Protein AF-0000000087418659 (afdb_homodimer)

Structure (mmCIF, N/CA/C/O backbone):
data_AF-0000000087418659-model_v1
#
loop_
_entity.id
_entity.type
_entity.pdbx_description
1 polymer 'ACT domain-containing protein'
#
loop_
_atom_site.group_PDB
_atom_site.id
_atom_site.type_symbol
_atom_site.label_atom_id
_atom_site.label_alt_id
_atom_site.label_comp_id
_atom_site.label_asym_id
_atom_site.label_entity_id
_atom_site.label_seq_id
_atom_site.pdbx_PDB_ins_code
_atom_site.Cartn_x
_atom_site.Cartn_y
_atom_site.Cartn_z
_atom_site.occupancy
_atom_site.B_iso_or_equiv
_atom_site.auth_seq_id
_atom_site.auth_comp_id
_atom_site.auth_asym_id
_atom_site.auth_atom_id
_atom_site.pdbx_PDB_model_num
ATOM 1 N N . MET A 1 1 ? -18.953 -23.094 4.945 1 85.62 1 MET A N 1
ATOM 2 C CA . MET A 1 1 ? -19.094 -21.75 5.473 1 85.62 1 MET A CA 1
ATOM 3 C C . MET A 1 1 ? -17.734 -21.078 5.629 1 85.62 1 MET A C 1
ATOM 5 O O . MET A 1 1 ? -16.719 -21.75 5.793 1 85.62 1 MET A O 1
ATOM 9 N N . THR A 1 2 ? -17.609 -19.875 5.258 1 90.19 2 THR A N 1
ATOM 10 C CA . THR A 1 2 ? -16.328 -19.203 5.336 1 90.19 2 THR A CA 1
ATOM 11 C C . THR A 1 2 ? -16.406 -17.969 6.219 1 90.19 2 THR A C 1
ATOM 13 O O . THR A 1 2 ? -17.5 -17.516 6.562 1 90.19 2 THR A O 1
ATOM 16 N N . ARG A 1 3 ? -15.391 -17.641 6.812 1 91.81 3 ARG A N 1
ATOM 17 C CA . ARG A 1 3 ? -15.227 -16.391 7.559 1 91.81 3 ARG A CA 1
ATOM 18 C C . ARG A 1 3 ? -14.219 -15.477 6.883 1 91.81 3 ARG A C 1
ATOM 20 O O . ARG A 1 3 ? -13.164 -15.93 6.43 1 91.81 3 ARG A O 1
ATOM 27 N N . ARG A 1 4 ? -14.562 -14.219 6.863 1 92.19 4 ARG A N 1
ATOM 28 C CA . ARG A 1 4 ? -13.727 -13.227 6.188 1 92.19 4 ARG A CA 1
ATOM 29 C C . ARG A 1 4 ? -12.773 -12.562 7.172 1 92.19 4 ARG A C 1
ATOM 31 O O . ARG A 1 4 ? -13.172 -12.164 8.266 1 92.19 4 ARG A O 1
ATOM 38 N N . TYR A 1 5 ? -11.516 -12.477 6.758 1 93.81 5 TYR A N 1
ATOM 39 C CA . TYR A 1 5 ? -10.484 -11.828 7.562 1 93.81 5 TYR A CA 1
ATOM 40 C C . TYR A 1 5 ? -9.742 -10.773 6.754 1 93.81 5 TYR A C 1
ATOM 42 O O . TYR A 1 5 ? -9.633 -10.883 5.531 1 93.81 5 TYR A O 1
ATOM 50 N N . LEU A 1 6 ? -9.391 -9.719 7.445 1 94.12 6 LEU A N 1
ATOM 51 C CA . LEU A 1 6 ? -8.422 -8.766 6.91 1 94.12 6 LEU A CA 1
ATOM 52 C C . LEU A 1 6 ? -7.023 -9.062 7.438 1 94.12 6 LEU A C 1
ATOM 54 O O . LEU A 1 6 ? -6.816 -9.133 8.648 1 94.12 6 LEU A O 1
ATOM 58 N N . LEU A 1 7 ? -6.074 -9.289 6.512 1 96.5 7 LEU A N 1
ATOM 59 C CA . LEU A 1 7 ? -4.699 -9.594 6.887 1 96.5 7 LEU A CA 1
ATOM 60 C C . LEU A 1 7 ? -3.764 -8.461 6.488 1 96.5 7 LEU A C 1
ATOM 62 O O . LEU A 1 7 ? -3.92 -7.867 5.418 1 96.5 7 LEU A O 1
ATOM 66 N N . SER A 1 8 ? -2.824 -8.18 7.336 1 96.25 8 SER A N 1
ATOM 67 C CA . SER A 1 8 ? -1.692 -7.312 7.023 1 96.25 8 SER A CA 1
ATOM 68 C C . SER A 1 8 ? -0.366 -8.039 7.234 1 96.25 8 SER A C 1
ATOM 70 O O . SER A 1 8 ? -0.134 -8.625 8.297 1 96.25 8 SER A O 1
ATOM 72 N N . ILE A 1 9 ? 0.437 -7.98 6.227 1 97.69 9 ILE A N 1
ATOM 73 C CA . ILE A 1 9 ? 1.713 -8.688 6.277 1 97.69 9 ILE A CA 1
ATOM 74 C C . ILE A 1 9 ? 2.84 -7.742 5.855 1 97.69 9 ILE A C 1
ATOM 76 O O . ILE A 1 9 ? 2.736 -7.059 4.832 1 97.69 9 ILE A O 1
ATOM 80 N N . VAL A 1 10 ? 3.855 -7.68 6.66 1 95.94 10 VAL A N 1
ATOM 81 C CA . VAL A 1 10 ? 5.086 -6.977 6.316 1 95.94 10 VAL A CA 1
ATOM 82 C C . VAL A 1 10 ? 6.262 -7.953 6.324 1 95.94 10 VAL A C 1
ATOM 84 O O . VAL A 1 10 ? 6.371 -8.797 7.219 1 95.94 10 VAL A O 1
ATOM 87 N N . ALA A 1 11 ? 7.062 -7.871 5.27 1 96 11 ALA A N 1
ATOM 88 C CA . ALA A 1 11 ? 8.172 -8.812 5.148 1 96 11 ALA A CA 1
ATOM 89 C C . ALA A 1 11 ? 9.328 -8.203 4.363 1 96 11 ALA A C 1
ATOM 91 O O . ALA A 1 11 ? 9.18 -7.152 3.736 1 96 11 ALA A O 1
ATOM 92 N N . ASN A 1 12 ? 10.516 -8.867 4.582 1 92.94 12 ASN A N 1
ATOM 93 C CA . ASN A 1 12 ? 11.609 -8.5 3.689 1 92.94 12 ASN A CA 1
ATOM 94 C C . ASN A 1 12 ? 11.297 -8.867 2.242 1 92.94 12 ASN A C 1
ATOM 96 O O . ASN A 1 12 ? 10.852 -9.984 1.961 1 92.94 12 ASN A O 1
ATOM 100 N N . LYS A 1 13 ? 11.477 -7.867 1.45 1 89.81 13 LYS A N 1
ATOM 101 C CA . LYS A 1 13 ? 11.172 -8.055 0.036 1 89.81 13 LYS A CA 1
ATOM 102 C C . LYS A 1 13 ? 12.258 -8.859 -0.663 1 89.81 13 LYS A C 1
ATOM 104 O O . LYS A 1 13 ? 13.305 -8.32 -1.029 1 89.81 13 LYS A O 1
ATOM 109 N N . ARG A 1 14 ? 12.062 -10.125 -0.882 1 88.06 14 ARG A N 1
ATOM 110 C CA . ARG A 1 14 ? 12.938 -11.039 -1.608 1 88.06 14 ARG A CA 1
ATOM 111 C C . ARG A 1 14 ? 12.141 -11.875 -2.605 1 88.06 14 ARG A C 1
ATOM 113 O O . ARG A 1 14 ? 10.922 -11.977 -2.508 1 88.06 14 ARG A O 1
ATOM 120 N N . ILE A 1 15 ? 12.898 -12.398 -3.564 1 83.25 15 ILE A N 1
ATOM 121 C CA . ILE A 1 15 ? 12.25 -13.266 -4.543 1 83.25 15 ILE A CA 1
ATOM 122 C C . ILE A 1 15 ? 11.562 -14.422 -3.824 1 83.25 15 ILE A C 1
ATOM 124 O O . ILE A 1 15 ? 12.156 -15.062 -2.949 1 83.25 15 ILE A O 1
ATOM 128 N N . GLY A 1 16 ? 10.273 -14.609 -4.137 1 90.69 16 GLY A N 1
ATOM 129 C CA . GLY A 1 16 ? 9.57 -15.75 -3.586 1 90.69 16 GLY A CA 1
ATOM 130 C C . GLY A 1 16 ? 8.641 -15.383 -2.443 1 90.69 16 GLY A C 1
ATOM 131 O O . GLY A 1 16 ? 7.816 -16.203 -2.02 1 90.69 16 GLY A O 1
ATOM 132 N N . VAL A 1 17 ? 8.773 -14.195 -1.896 1 95.38 17 VAL A N 1
ATOM 133 C CA . VAL A 1 17 ? 8 -13.836 -0.71 1 95.38 17 VAL A CA 1
ATOM 134 C C . VAL A 1 17 ? 6.512 -13.844 -1.042 1 95.38 17 VAL A C 1
ATOM 136 O O . VAL A 1 17 ? 5.703 -14.375 -0.279 1 95.38 17 VAL A O 1
ATOM 139 N N . LEU A 1 18 ? 6.102 -13.32 -2.189 1 95.38 18 LEU A N 1
ATOM 140 C CA . LEU A 1 18 ? 4.684 -13.25 -2.525 1 95.38 18 LEU A CA 1
ATOM 141 C C . LEU A 1 18 ? 4.117 -14.641 -2.781 1 95.38 18 LEU A C 1
ATOM 143 O O . LEU A 1 18 ? 3.082 -15.008 -2.219 1 95.38 18 LEU A O 1
ATOM 147 N N . PRO A 1 19 ? 4.832 -15.516 -3.482 1 94.31 19 PRO A N 1
ATOM 148 C CA . PRO A 1 19 ? 4.363 -16.891 -3.611 1 94.31 19 PRO A CA 1
ATOM 149 C C . PRO A 1 19 ? 4.277 -17.625 -2.27 1 94.31 19 PRO A C 1
ATOM 151 O O . PRO A 1 19 ? 3.355 -18.406 -2.047 1 94.31 19 PRO A O 1
ATOM 154 N N . ALA A 1 20 ? 5.195 -17.359 -1.426 1 96.56 20 ALA A N 1
ATOM 155 C CA . ALA A 1 20 ? 5.176 -18 -0.112 1 96.56 20 ALA A CA 1
ATOM 156 C C . ALA A 1 20 ? 3.945 -17.578 0.685 1 96.56 20 ALA A C 1
ATOM 158 O O . ALA A 1 20 ? 3.225 -18.422 1.219 1 96.56 20 ALA A O 1
ATOM 159 N N . ILE A 1 21 ? 3.689 -16.297 0.718 1 97.81 21 ILE A N 1
ATOM 160 C CA . ILE A 1 21 ? 2.584 -15.75 1.5 1 97.81 21 ILE A CA 1
ATOM 161 C C . ILE A 1 21 ? 1.255 -16.203 0.895 1 97.81 21 ILE A C 1
ATOM 163 O O . ILE A 1 21 ? 0.384 -16.703 1.602 1 97.81 21 ILE A O 1
ATOM 167 N N 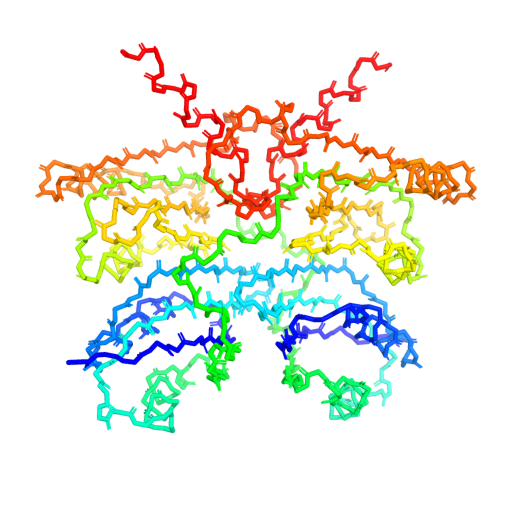. THR A 1 22 ? 1.124 -16.031 -0.425 1 96.75 22 THR A N 1
ATOM 168 C CA . THR A 1 22 ? -0.133 -16.406 -1.067 1 96.75 22 THR A CA 1
ATOM 169 C C . THR A 1 22 ? -0.324 -17.922 -1.057 1 96.75 22 THR A C 1
ATOM 171 O O . THR A 1 22 ? -1.451 -18.406 -0.948 1 96.75 22 THR A O 1
ATOM 174 N N . GLY A 1 23 ? 0.74 -18.609 -1.129 1 96.38 23 GLY A N 1
ATOM 175 C CA . GLY A 1 23 ? 0.686 -20.062 -0.986 1 96.38 23 GLY A CA 1
ATOM 176 C C . GLY A 1 23 ? 0.229 -20.5 0.39 1 96.38 23 GLY A C 1
ATOM 177 O O . GLY A 1 23 ? -0.582 -21.422 0.512 1 96.38 23 GLY A O 1
ATOM 178 N N . ALA A 1 24 ? 0.779 -19.891 1.381 1 98 24 ALA A N 1
ATOM 179 C CA . ALA A 1 24 ? 0.391 -20.219 2.752 1 98 24 ALA A CA 1
ATOM 180 C C . ALA A 1 24 ? -1.104 -20 2.965 1 98 24 ALA A C 1
ATOM 182 O O . ALA A 1 24 ? -1.765 -20.797 3.637 1 98 24 ALA A O 1
ATOM 183 N N . ILE A 1 25 ? -1.634 -18.906 2.436 1 97.38 25 ILE A N 1
ATOM 184 C CA . ILE A 1 25 ? -3.055 -18.594 2.531 1 97.38 25 ILE A CA 1
ATOM 185 C C . ILE A 1 25 ? -3.873 -19.688 1.841 1 97.38 25 ILE A C 1
ATOM 187 O O . ILE A 1 25 ? -4.859 -20.172 2.396 1 97.38 25 ILE A O 1
ATOM 191 N N . HIS A 1 26 ? -3.414 -20.109 0.732 1 95.44 26 HIS A N 1
ATOM 192 C CA . HIS A 1 26 ? -4.094 -21.141 -0.042 1 95.44 26 HIS A CA 1
ATOM 193 C C . HIS A 1 26 ? -4.09 -22.469 0.698 1 95.44 26 HIS A C 1
ATOM 195 O O . HIS A 1 26 ? -5.078 -23.203 0.67 1 95.44 26 HIS A O 1
ATOM 201 N N . GLU A 1 27 ? -3.035 -22.797 1.298 1 96 27 GLU A N 1
ATOM 202 C CA . GLU A 1 27 ? -2.881 -24.062 2.006 1 96 27 GLU A CA 1
ATOM 203 C C . GLU A 1 27 ? -3.914 -24.203 3.121 1 96 27 GLU A C 1
ATOM 205 O O . GLU A 1 27 ? -4.312 -25.312 3.473 1 96 27 GLU A O 1
ATOM 210 N N . LEU A 1 28 ? -4.387 -23.094 3.633 1 96.38 28 LEU A N 1
ATOM 211 C CA . LEU A 1 28 ? -5.406 -23.109 4.676 1 96.38 28 LEU A CA 1
ATOM 212 C C . LEU A 1 28 ? -6.805 -23 4.074 1 96.38 28 LEU A C 1
ATOM 214 O O . LEU A 1 28 ? -7.785 -22.797 4.801 1 96.38 28 LEU A O 1
ATOM 218 N N . GLY A 1 29 ? -6.816 -23.078 2.746 1 94.88 29 GLY A N 1
ATOM 219 C CA . GLY A 1 29 ? -8.102 -22.938 2.072 1 94.88 29 GLY A CA 1
ATOM 220 C C . GLY A 1 29 ? -8.539 -21.5 1.925 1 94.88 29 GLY A C 1
ATOM 221 O O . GLY A 1 29 ? -9.719 -21.234 1.696 1 94.88 29 GLY A O 1
ATOM 222 N N . GLY A 1 30 ? -7.613 -20.625 2.1 1 94.94 30 GLY A N 1
ATOM 223 C CA . GLY A 1 30 ? -7.945 -19.219 1.969 1 94.94 30 GLY A CA 1
ATOM 224 C C . GLY A 1 30 ? -8.211 -18.797 0.535 1 94.94 30 GLY A C 1
ATOM 225 O O . GLY A 1 30 ? -7.52 -19.25 -0.385 1 94.94 30 GLY A O 1
ATOM 226 N N . ASP A 1 31 ? -9.242 -18 0.395 1 91.88 31 ASP A N 1
ATOM 227 C CA . ASP A 1 31 ? -9.578 -17.391 -0.892 1 91.88 31 ASP A CA 1
ATOM 228 C C . ASP A 1 31 ? -9.414 -15.875 -0.852 1 91.88 31 ASP A C 1
ATOM 230 O O . ASP A 1 31 ? -10.25 -15.172 -0.282 1 91.88 31 ASP A O 1
ATOM 234 N N . MET A 1 32 ? -8.391 -15.422 -1.509 1 92.69 32 MET A N 1
ATOM 235 C CA . MET A 1 32 ? -8.094 -13.992 -1.475 1 92.69 32 MET A CA 1
ATOM 236 C C . MET A 1 32 ? -9.07 -13.211 -2.344 1 92.69 32 MET A C 1
ATOM 238 O O . MET A 1 32 ? -9.219 -13.5 -3.531 1 92.69 32 MET A O 1
ATOM 242 N N . GLN A 1 33 ? -9.688 -12.242 -1.75 1 87.12 33 GLN A N 1
ATOM 243 C CA . GLN A 1 33 ? -10.719 -11.461 -2.422 1 87.12 33 GLN A CA 1
ATOM 244 C C . GLN A 1 33 ? -10.172 -10.133 -2.922 1 87.12 33 GLN A C 1
ATOM 246 O O . GLN A 1 33 ? -10.602 -9.625 -3.963 1 87.12 33 GLN A O 1
ATOM 251 N N . GLU A 1 34 ? -9.359 -9.547 -2.193 1 87.06 34 GLU A N 1
ATOM 252 C CA . GLU A 1 34 ? -8.703 -8.273 -2.477 1 87.06 34 GLU A CA 1
ATOM 253 C C . GLU A 1 34 ? -7.289 -8.242 -1.901 1 87.06 34 GLU A C 1
ATOM 255 O O . GLU A 1 34 ? -7.02 -8.859 -0.87 1 87.06 34 GLU A O 1
ATOM 260 N N . ALA A 1 35 ? -6.457 -7.562 -2.596 1 91.62 35 ALA A N 1
ATOM 261 C CA . ALA A 1 35 ? -5.09 -7.445 -2.092 1 91.62 35 ALA A CA 1
ATOM 262 C C . ALA A 1 35 ? -4.438 -6.152 -2.57 1 91.62 35 ALA A C 1
ATOM 264 O O . ALA A 1 35 ? -4.637 -5.734 -3.713 1 91.62 35 ALA A O 1
ATOM 265 N N . SER A 1 36 ? -3.717 -5.586 -1.717 1 89.06 36 SER A N 1
ATOM 266 C CA . SER A 1 36 ? -2.844 -4.457 -2.025 1 89.06 36 SER A CA 1
ATOM 267 C C . SER A 1 36 ? -1.45 -4.664 -1.442 1 89.06 36 SER A C 1
ATOM 269 O O . SER A 1 36 ? -1.306 -4.98 -0.259 1 89.06 36 SER A O 1
ATOM 271 N N . GLN A 1 37 ? -0.504 -4.559 -2.283 1 90.75 37 GLN A N 1
ATOM 272 C CA . GLN A 1 37 ? 0.872 -4.742 -1.834 1 90.75 37 GLN A CA 1
ATOM 273 C C . GLN A 1 37 ? 1.776 -3.635 -2.369 1 90.75 37 GLN A C 1
ATOM 275 O O . GLN A 1 37 ? 1.671 -3.248 -3.535 1 90.75 37 GLN A O 1
ATOM 280 N N . THR A 1 38 ? 2.574 -3.096 -1.506 1 87.19 38 THR A N 1
ATOM 281 C CA . THR A 1 38 ? 3.59 -2.119 -1.888 1 87.19 38 THR A CA 1
ATOM 282 C C . THR A 1 38 ? 4.965 -2.549 -1.389 1 87.19 38 THR A C 1
ATOM 284 O O . THR A 1 38 ? 5.074 -3.363 -0.469 1 87.19 38 THR A O 1
ATOM 287 N N . SER A 1 39 ? 5.953 -2.074 -2.119 1 87.38 39 SER A N 1
ATOM 288 C CA . SER A 1 39 ? 7.34 -2.303 -1.724 1 87.38 39 SER A CA 1
ATOM 289 C C . SER A 1 39 ? 8.094 -0.987 -1.565 1 87.38 39 SER A C 1
ATOM 291 O O . SER A 1 39 ? 7.906 -0.058 -2.354 1 87.38 39 SER A O 1
ATOM 293 N N . MET A 1 40 ? 8.898 -0.964 -0.477 1 84.19 40 MET A N 1
ATOM 294 C CA . MET A 1 40 ? 9.711 0.221 -0.206 1 84.19 40 MET A CA 1
ATOM 295 C C . MET A 1 40 ? 11.023 -0.16 0.466 1 84.19 40 MET A C 1
ATOM 297 O O . MET A 1 40 ? 11.023 -0.695 1.576 1 84.19 40 MET A O 1
ATOM 301 N N . HIS A 1 41 ? 12.117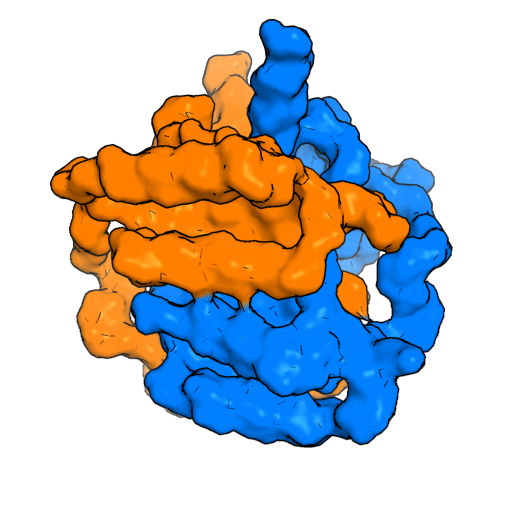 0.078 -0.222 1 83.62 41 HIS A N 1
ATOM 302 C CA . HIS A 1 41 ? 13.469 -0.104 0.292 1 83.62 41 HIS A CA 1
ATOM 303 C C . HIS A 1 41 ? 13.648 -1.494 0.893 1 83.62 41 HIS A C 1
ATOM 305 O O . HIS A 1 41 ? 14.086 -1.629 2.035 1 83.62 41 HIS A O 1
ATOM 311 N N . GLY A 1 42 ? 13.195 -2.455 0.14 1 85.5 42 GLY A N 1
ATOM 312 C CA . GLY A 1 42 ? 13.469 -3.842 0.486 1 85.5 42 GLY A CA 1
ATOM 313 C C . GLY A 1 42 ? 12.422 -4.445 1.404 1 85.5 42 GLY A C 1
ATOM 314 O O . GLY A 1 42 ? 12.555 -5.586 1.848 1 85.5 42 GLY A O 1
ATOM 315 N N . VAL A 1 43 ? 11.453 -3.664 1.665 1 90.44 43 VAL A N 1
ATOM 316 C CA . VAL A 1 43 ? 10.367 -4.168 2.506 1 90.44 43 VAL A CA 1
ATOM 317 C C . VAL A 1 43 ? 9.07 -4.203 1.71 1 90.44 43 VAL A C 1
ATOM 319 O O . VAL A 1 43 ? 8.781 -3.287 0.936 1 90.44 43 VAL A O 1
ATOM 322 N N . LEU A 1 44 ? 8.43 -5.332 1.935 1 92.38 44 LEU A N 1
ATOM 323 C CA . LEU A 1 44 ? 7.121 -5.5 1.31 1 92.38 44 LEU A CA 1
ATOM 324 C C . LEU A 1 44 ? 6.008 -5.379 2.342 1 92.38 44 LEU A C 1
ATOM 326 O O . LEU A 1 44 ? 6.125 -5.902 3.453 1 92.38 44 LEU A O 1
ATOM 330 N N . SER A 1 45 ? 4.941 -4.617 1.991 1 93.75 45 SER A N 1
ATOM 331 C CA . SER A 1 45 ? 3.732 -4.512 2.799 1 93.75 45 SER A CA 1
ATOM 332 C C . SER A 1 45 ? 2.498 -4.918 2 1 93.75 45 SER A C 1
ATOM 334 O O . SER A 1 45 ? 2.283 -4.43 0.89 1 93.75 45 SER A O 1
ATOM 336 N N . MET A 1 46 ? 1.768 -5.812 2.609 1 94.81 46 MET A N 1
ATOM 337 C CA . MET A 1 46 ? 0.569 -6.305 1.938 1 94.81 46 MET A CA 1
ATOM 338 C C . MET A 1 46 ? -0.637 -6.258 2.871 1 94.81 46 MET A C 1
ATOM 340 O O . MET A 1 46 ? -0.537 -6.629 4.043 1 94.81 46 MET A O 1
ATOM 344 N N . VAL A 1 47 ? -1.713 -5.719 2.402 1 93.31 47 VAL A N 1
ATOM 345 C CA . VAL A 1 47 ? -3.014 -5.828 3.053 1 93.31 47 VAL A CA 1
ATOM 346 C C . VAL A 1 47 ? -3.984 -6.582 2.146 1 93.31 47 VAL A C 1
ATOM 348 O O . VAL A 1 47 ? -4.012 -6.355 0.934 1 93.31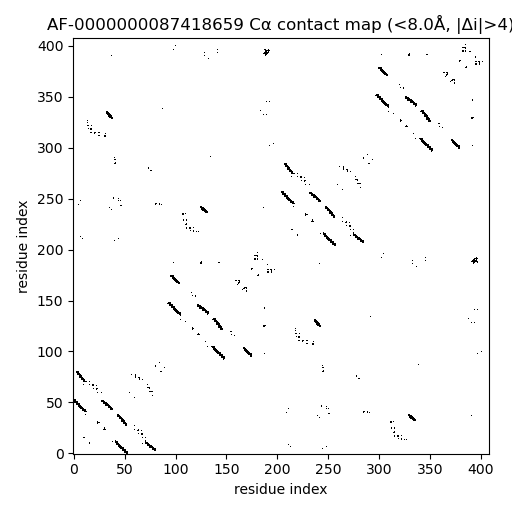 47 VAL A O 1
ATOM 351 N N . LEU A 1 48 ? -4.684 -7.52 2.746 1 93.75 48 LEU A N 1
ATOM 352 C CA . LEU A 1 48 ? -5.582 -8.297 1.897 1 93.75 48 LEU A CA 1
ATOM 353 C C . LEU A 1 48 ? -6.805 -8.758 2.682 1 93.75 48 LEU A C 1
ATOM 355 O O . LEU A 1 48 ? -6.785 -8.789 3.914 1 93.75 48 LEU A O 1
ATOM 359 N N . VAL A 1 49 ? -7.848 -9 1.93 1 91.94 49 VAL A N 1
ATOM 360 C CA . VAL A 1 49 ? -9.07 -9.609 2.441 1 91.94 49 VAL A CA 1
ATOM 361 C C . VAL A 1 49 ? -9.203 -11.031 1.896 1 91.94 49 VAL A C 1
ATOM 363 O O . VAL A 1 49 ? -9.086 -11.25 0.688 1 91.94 49 VAL A O 1
ATOM 366 N N . ALA A 1 50 ? -9.383 -11.977 2.793 1 93.19 50 ALA A N 1
ATOM 367 C CA . ALA A 1 50 ? -9.523 -13.367 2.355 1 93.19 50 ALA A CA 1
ATOM 368 C C . ALA A 1 50 ? -10.578 -14.094 3.182 1 93.19 50 ALA A C 1
ATOM 370 O O . ALA A 1 50 ? -10.742 -13.82 4.371 1 93.19 50 ALA A O 1
ATOM 371 N N . ASP A 1 51 ? -11.25 -14.992 2.488 1 91.94 51 ASP A N 1
ATOM 372 C CA . ASP A 1 51 ? -12.188 -15.891 3.152 1 91.94 51 ASP A CA 1
ATOM 373 C C . ASP A 1 51 ? -11.516 -17.219 3.518 1 91.94 51 ASP A C 1
ATOM 375 O O . ASP A 1 51 ? -10.852 -17.828 2.682 1 91.94 51 ASP A O 1
ATOM 379 N N . PHE A 1 52 ? -11.672 -17.594 4.777 1 94.75 52 PHE A N 1
ATOM 380 C CA . PHE A 1 52 ? -11.141 -18.875 5.246 1 94.75 52 PHE A CA 1
ATOM 381 C C . PHE A 1 52 ? -12.266 -19.781 5.73 1 94.75 52 PHE A C 1
ATOM 383 O O . PHE A 1 52 ? -13.344 -19.297 6.105 1 94.75 52 PHE A O 1
ATOM 390 N N . PRO A 1 53 ? -11.977 -21.125 5.676 1 95.56 53 PRO A N 1
ATOM 391 C CA . PRO A 1 53 ? -12.938 -22 6.348 1 95.56 53 PRO A CA 1
ATOM 392 C C . PRO A 1 53 ? -13.219 -21.578 7.789 1 95.56 53 PRO A C 1
ATOM 394 O O . PRO A 1 53 ? -12.297 -21.188 8.516 1 95.56 53 PRO A O 1
ATOM 397 N N . GLU A 1 54 ? -14.469 -21.672 8.258 1 93.12 54 GLU A N 1
ATOM 398 C CA . GLU A 1 54 ? -14.953 -21.094 9.508 1 93.12 54 GLU A CA 1
ATOM 399 C C . GLU A 1 54 ? -14.297 -21.75 10.719 1 93.12 54 GLU A C 1
ATOM 401 O O . GLU A 1 54 ? -14.25 -21.156 11.797 1 93.12 54 GLU A O 1
ATOM 406 N N . HIS A 1 55 ? -13.789 -22.828 10.492 1 92.88 55 HIS A N 1
ATOM 407 C CA . HIS A 1 55 ? -13.25 -23.547 11.641 1 92.88 55 HIS A CA 1
ATOM 408 C C . HIS A 1 55 ? -11.844 -23.062 11.977 1 92.88 55 HIS A C 1
ATOM 410 O O . HIS A 1 55 ? -11.312 -23.391 13.047 1 92.88 55 HIS A O 1
ATOM 416 N N . PHE A 1 56 ? -11.25 -22.297 11.148 1 92.62 56 PHE A N 1
ATOM 417 C CA . PHE A 1 56 ? -9.938 -21.734 11.469 1 92.62 56 PHE A CA 1
ATOM 418 C C . PHE A 1 56 ? -10.078 -20.5 12.344 1 92.62 56 PHE A C 1
ATOM 420 O O . PHE A 1 56 ? -10.781 -19.547 11.977 1 92.62 56 PHE A O 1
ATOM 427 N N . GLU A 1 57 ? -9.414 -20.531 13.469 1 93 57 GLU A N 1
ATOM 428 C CA . GLU A 1 57 ? -9.266 -19.344 14.297 1 93 57 GLU A CA 1
ATOM 429 C C . GLU A 1 57 ? -8.18 -18.422 13.742 1 93 57 GLU A C 1
ATOM 431 O O . GLU A 1 57 ? -7.27 -18.875 13.047 1 93 57 GLU A O 1
ATOM 436 N N . SER A 1 58 ? -8.25 -17.234 14.109 1 94.56 58 SER A N 1
ATOM 437 C CA . SER A 1 58 ? -7.297 -16.234 13.617 1 94.56 58 SER A CA 1
ATOM 438 C C . SER A 1 58 ? -5.867 -16.641 13.953 1 94.56 58 SER A C 1
ATOM 440 O O . SER A 1 58 ? -4.953 -16.438 13.148 1 94.56 58 SER A O 1
ATOM 442 N N . GLN A 1 59 ? -5.715 -17.203 15.141 1 96.12 59 GLN A N 1
ATOM 443 C CA . GLN A 1 59 ? -4.359 -17.516 15.578 1 96.12 59 GLN A CA 1
ATOM 444 C C . GLN A 1 59 ? -3.744 -18.609 14.711 1 96.12 59 GLN A C 1
ATOM 446 O O . GLN A 1 59 ? -2.535 -18.609 14.469 1 96.12 59 GLN A O 1
ATOM 451 N N . VAL A 1 60 ? -4.535 -19.5 14.234 1 97.31 60 VAL A N 1
ATOM 452 C CA . VAL A 1 60 ? -4.055 -20.562 13.352 1 97.31 60 VAL A CA 1
ATOM 453 C C . VAL A 1 60 ? -3.559 -19.953 12.039 1 97.31 60 VAL A C 1
ATOM 455 O O . VAL A 1 60 ? -2.514 -20.344 11.523 1 97.31 60 VAL A O 1
ATOM 458 N N . ILE A 1 61 ? -4.297 -19.016 11.516 1 97.56 61 ILE A N 1
ATOM 459 C CA . ILE A 1 61 ? -3.943 -18.328 10.281 1 97.56 61 ILE A CA 1
ATOM 460 C C . ILE A 1 61 ? -2.623 -17.578 10.469 1 97.56 61 ILE A C 1
ATOM 462 O O . ILE A 1 61 ? -1.706 -17.719 9.656 1 97.56 61 ILE A O 1
ATOM 466 N N . ILE A 1 62 ? -2.521 -16.922 11.594 1 97.94 62 ILE A N 1
ATOM 467 C CA . ILE A 1 62 ? -1.32 -16.156 11.891 1 97.94 62 ILE A CA 1
ATOM 468 C C . ILE A 1 62 ? -0.118 -17.094 12 1 97.94 62 ILE A C 1
ATOM 470 O O . ILE A 1 62 ? 0.916 -16.844 11.367 1 97.94 62 ILE A O 1
ATOM 474 N N . ASP A 1 63 ? -0.275 -18.141 12.727 1 98.19 63 ASP A N 1
ATOM 475 C CA . ASP A 1 63 ? 0.83 -19.062 12.969 1 98.19 63 ASP A CA 1
ATOM 476 C C . ASP A 1 63 ? 1.312 -19.703 11.672 1 98.19 63 ASP A C 1
ATOM 478 O O . ASP A 1 63 ? 2.518 -19.828 11.445 1 98.19 63 ASP A O 1
ATOM 482 N N . HIS A 1 64 ? 0.364 -20.047 10.875 1 98.44 64 HIS A N 1
ATOM 483 C CA . HIS A 1 64 ? 0.732 -20.734 9.641 1 98.44 64 HIS A CA 1
ATOM 484 C C . HIS A 1 64 ? 1.472 -19.797 8.688 1 98.44 64 HIS A C 1
ATOM 486 O O . HIS A 1 64 ? 2.555 -20.125 8.203 1 98.44 64 HIS A O 1
ATOM 492 N N . ILE A 1 65 ? 0.955 -18.625 8.453 1 98.31 65 ILE A N 1
ATOM 493 C CA . ILE A 1 65 ? 1.565 -17.672 7.52 1 98.31 65 ILE A CA 1
ATOM 494 C C . ILE A 1 65 ? 2.914 -17.219 8.062 1 98.31 65 ILE A C 1
ATOM 496 O O . ILE A 1 65 ? 3.895 -17.125 7.32 1 98.31 65 ILE A O 1
ATOM 500 N N . SER A 1 66 ? 2.91 -16.984 9.383 1 98 66 SER A N 1
ATOM 501 C CA . SER A 1 66 ? 4.168 -16.578 10.008 1 98 66 SER A CA 1
ATOM 502 C C . SER A 1 66 ? 5.219 -17.672 9.883 1 98 66 SER A C 1
ATOM 504 O O . SER A 1 66 ? 6.398 -17.391 9.664 1 98 66 SER A O 1
ATOM 506 N N . GLY A 1 67 ? 4.793 -18.859 10.055 1 98.38 67 GLY A N 1
ATOM 507 C CA . GLY A 1 67 ? 5.707 -19.984 9.906 1 98.38 67 GLY A CA 1
ATOM 508 C C . GLY A 1 67 ? 6.305 -20.094 8.516 1 98.38 67 GLY A C 1
ATOM 509 O O . GLY A 1 67 ? 7.52 -20.234 8.367 1 98.38 67 GLY A O 1
ATOM 510 N N . VAL A 1 68 ? 5.512 -19.984 7.531 1 97.94 68 VAL A N 1
ATOM 511 C CA . VAL A 1 68 ? 5.941 -20.109 6.145 1 97.94 68 VAL A CA 1
ATOM 512 C C . VAL A 1 68 ? 6.801 -18.906 5.762 1 97.94 68 VAL A C 1
ATOM 514 O O . VAL A 1 68 ? 7.766 -19.047 5.008 1 97.94 68 VAL A O 1
ATOM 517 N N . ALA A 1 69 ? 6.461 -17.75 6.324 1 97.56 69 ALA A N 1
ATOM 518 C CA . ALA A 1 69 ? 7.117 -16.516 5.902 1 97.56 69 ALA A CA 1
ATOM 519 C C . ALA A 1 69 ? 8.258 -16.141 6.848 1 97.56 69 ALA A C 1
ATOM 521 O O . ALA A 1 69 ? 8.828 -15.062 6.742 1 97.56 69 ALA A O 1
ATOM 522 N N . ARG A 1 70 ? 8.578 -17.016 7.746 1 97 70 ARG A N 1
ATOM 523 C CA . ARG A 1 70 ? 9.625 -16.781 8.742 1 97 70 ARG A CA 1
ATOM 524 C C . ARG A 1 70 ? 10.938 -16.391 8.07 1 97 70 ARG A C 1
ATOM 526 O O . ARG A 1 70 ? 11.609 -15.461 8.508 1 97 70 ARG A O 1
ATOM 533 N N . PRO A 1 71 ? 11.312 -17.078 6.922 1 96.25 71 PRO A N 1
ATOM 534 C CA . PRO A 1 71 ? 12.57 -16.734 6.262 1 96.25 71 PRO A CA 1
ATOM 535 C C . PRO A 1 71 ? 12.602 -15.297 5.758 1 96.25 71 PRO A C 1
ATOM 537 O O . PRO A 1 71 ? 13.68 -14.758 5.477 1 96.25 71 PRO A O 1
ATOM 540 N N . PHE A 1 72 ? 11.5 -14.719 5.672 1 95.69 72 PHE A N 1
ATOM 541 C CA . PHE A 1 72 ? 11.414 -13.359 5.156 1 95.69 72 PHE A CA 1
ATOM 542 C C . PHE A 1 72 ? 11.219 -12.359 6.289 1 95.69 72 PHE A C 1
ATOM 544 O O . PHE A 1 72 ? 10.93 -11.188 6.051 1 95.69 72 PHE A O 1
ATOM 551 N N . GLU A 1 73 ? 11.25 -12.82 7.523 1 94.5 73 GLU A N 1
ATOM 552 C CA . GLU A 1 73 ? 11.07 -12.008 8.727 1 94.5 73 GLU A CA 1
ATOM 553 C C . GLU A 1 73 ? 9.742 -11.266 8.695 1 94.5 73 GLU A C 1
ATOM 555 O O . GLU A 1 73 ? 9.688 -10.055 8.938 1 94.5 73 GLU A O 1
ATOM 560 N N . ALA A 1 74 ? 8.734 -12.023 8.453 1 96.69 74 ALA A N 1
ATOM 561 C CA . ALA A 1 74 ? 7.418 -11.43 8.234 1 96.69 74 ALA A CA 1
ATOM 562 C C . ALA A 1 74 ? 6.707 -11.164 9.562 1 96.69 74 ALA A C 1
ATOM 564 O O . ALA A 1 74 ? 6.887 -11.906 10.523 1 96.69 74 ALA A O 1
ATOM 565 N N . ALA A 1 75 ? 6.02 -10.078 9.648 1 96.31 75 ALA A N 1
ATOM 566 C CA . ALA A 1 75 ? 5.027 -9.805 10.688 1 96.31 75 ALA A CA 1
ATOM 567 C C . ALA A 1 75 ? 3.613 -9.852 10.125 1 96.31 75 ALA A C 1
ATOM 569 O O . ALA A 1 75 ? 3.326 -9.227 9.102 1 96.31 75 ALA A O 1
ATOM 570 N N . VAL A 1 76 ? 2.762 -10.625 10.812 1 97.25 76 VAL A N 1
ATOM 571 C CA . VAL A 1 76 ? 1.408 -10.875 10.32 1 97.25 76 VAL A CA 1
ATOM 572 C C . VAL A 1 76 ? 0.392 -10.398 11.359 1 97.25 76 VAL A C 1
ATOM 574 O O . VAL A 1 76 ? 0.494 -10.734 12.539 1 97.25 76 VAL A O 1
ATOM 577 N N . THR A 1 77 ? -0.54 -9.617 10.906 1 95.69 77 THR A N 1
ATOM 578 C CA . THR A 1 77 ? -1.676 -9.203 11.719 1 95.69 77 THR A CA 1
ATOM 579 C C . THR A 1 77 ? -2.992 -9.586 11.055 1 95.69 77 THR A C 1
ATOM 581 O O . THR A 1 77 ? -3.125 -9.5 9.828 1 95.69 77 THR A O 1
ATOM 584 N N . VAL A 1 78 ? -3.875 -10.055 11.852 1 95 78 VAL A N 1
ATOM 585 C CA . VAL A 1 78 ? -5.203 -10.422 11.367 1 95 78 VAL A CA 1
ATOM 586 C C . VAL A 1 78 ? -6.266 -9.633 12.125 1 95 78 VAL A C 1
ATOM 588 O O . VAL A 1 78 ? -6.215 -9.531 13.352 1 95 78 VAL A O 1
ATOM 591 N N . ARG A 1 79 ? -7.09 -9.047 11.359 1 89.94 79 ARG A N 1
ATOM 592 C CA . ARG A 1 79 ? -8.211 -8.297 11.922 1 89.94 79 ARG A CA 1
ATOM 593 C C . ARG A 1 79 ? -9.539 -8.781 11.359 1 89.94 79 ARG A C 1
ATOM 595 O O . ARG A 1 79 ? -9.578 -9.375 10.273 1 89.94 79 ARG A O 1
ATOM 602 N N . LEU A 1 80 ? -10.484 -8.656 12.219 1 82.94 80 LEU A N 1
ATOM 603 C CA . LEU A 1 80 ? -11.836 -8.898 11.727 1 82.94 80 LEU A CA 1
ATOM 604 C C . LEU A 1 80 ? -12.453 -7.621 11.172 1 82.94 80 LEU A C 1
ATOM 606 O O . LEU A 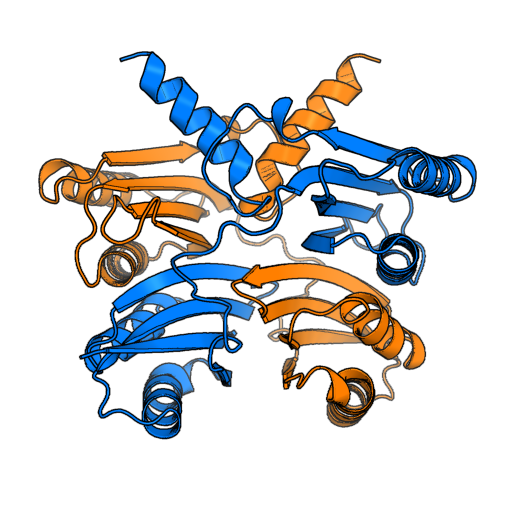1 80 ? -12.211 -6.531 11.695 1 82.94 80 LEU A O 1
ATOM 610 N N . PRO A 1 81 ? -12.984 -7.781 9.969 1 69.06 81 PRO A N 1
ATOM 611 C CA . PRO A 1 81 ? -13.641 -6.578 9.461 1 69.06 81 PRO A CA 1
ATOM 612 C C . PRO A 1 81 ? -14.609 -5.961 10.469 1 69.06 81 PRO A C 1
ATOM 614 O O . PRO A 1 81 ? -15.133 -6.664 11.328 1 69.06 81 PRO A O 1
ATOM 617 N N . ASN A 1 82 ? -14.586 -4.617 10.664 1 59.94 82 ASN A N 1
ATOM 618 C CA . ASN A 1 82 ? -15.57 -3.975 11.531 1 59.94 82 ASN A CA 1
ATOM 619 C C . ASN A 1 82 ? -16.969 -4.516 11.289 1 59.94 82 ASN A C 1
ATOM 621 O O . ASN A 1 82 ? -17.328 -4.824 10.148 1 59.94 82 ASN A O 1
ATOM 625 N N . PRO A 1 83 ? -17.75 -4.727 12.492 1 51.34 83 PRO A N 1
ATOM 626 C CA . PRO A 1 83 ? -19.156 -5.09 12.352 1 51.34 83 PRO A CA 1
ATOM 627 C C . PRO A 1 83 ? -19.938 -4.105 11.477 1 51.34 83 PRO A C 1
ATOM 629 O O . PRO A 1 83 ? -19.766 -2.893 11.602 1 51.34 83 PRO A O 1
ATOM 632 N N . GLY A 1 84 ? -20.484 -4.508 10.289 1 51.19 84 GLY A N 1
ATOM 633 C CA . GLY A 1 84 ? -21.156 -3.664 9.312 1 51.19 84 GLY A CA 1
ATOM 634 C C . GLY A 1 84 ? -20.359 -3.482 8.031 1 51.19 84 GLY A C 1
ATOM 635 O O . GLY A 1 84 ? -20.875 -2.93 7.051 1 51.19 84 GLY A O 1
ATOM 636 N N . ASP A 1 85 ? -19.203 -3.34 8.289 1 53.28 85 ASP A N 1
ATOM 637 C CA . ASP A 1 85 ? -18.359 -3.266 7.094 1 53.28 85 ASP A CA 1
ATOM 638 C C . ASP A 1 85 ? -18.578 -4.484 6.199 1 53.28 85 ASP A C 1
ATOM 640 O O . ASP A 1 85 ? -18.047 -5.562 6.473 1 53.28 85 ASP A O 1
ATOM 644 N N . ASP A 1 86 ? -19.797 -4.918 6.266 1 43.88 86 ASP A N 1
ATOM 645 C CA . ASP A 1 86 ? -20 -5.961 5.266 1 43.88 86 ASP A CA 1
ATOM 646 C C . ASP A 1 86 ? -19.094 -5.742 4.051 1 43.88 86 ASP A C 1
ATOM 648 O O . ASP A 1 86 ? -19.266 -4.766 3.318 1 43.88 86 ASP A O 1
ATOM 652 N N . LEU A 1 87 ? -17.859 -6.094 4.141 1 49.41 87 LEU A N 1
ATOM 653 C CA . LEU A 1 87 ? -17.062 -6.008 2.92 1 49.41 87 LEU A CA 1
ATOM 654 C C . LEU A 1 87 ? -17.969 -6.012 1.687 1 49.41 87 LEU A C 1
ATOM 656 O O . LEU A 1 87 ? -17.531 -5.625 0.599 1 49.41 87 LEU A O 1
ATOM 660 N N . ASP A 1 88 ? -18.969 -6.855 1.604 1 42.91 88 ASP A N 1
ATOM 661 C CA . ASP A 1 88 ? -19.906 -6.922 0.491 1 42.91 88 ASP A CA 1
ATOM 662 C C . ASP A 1 88 ? -20.672 -5.602 0.333 1 42.91 88 ASP A C 1
ATOM 664 O O . ASP A 1 88 ? -20.719 -5.039 -0.764 1 42.91 88 ASP A O 1
ATOM 668 N N . LEU A 1 89 ? -21.875 -5.359 1.204 1 40.78 89 LEU A N 1
ATOM 669 C CA . LEU A 1 89 ? -23.172 -4.867 0.752 1 40.78 89 LEU A CA 1
ATOM 670 C C . LEU A 1 89 ? -23.203 -3.344 0.769 1 40.78 89 LEU A C 1
ATOM 672 O O . LEU A 1 89 ? -23.844 -2.725 -0.089 1 40.78 89 LEU A O 1
ATOM 676 N N . ARG A 1 90 ? -23.125 -2.664 2.055 1 41.62 90 ARG A N 1
ATOM 677 C CA . ARG A 1 90 ? -23.797 -1.363 1.973 1 41.62 90 ARG A CA 1
ATOM 678 C C . ARG A 1 90 ? -22.891 -0.341 1.278 1 41.62 90 ARG A C 1
ATOM 680 O O . ARG A 1 90 ? -21.688 -0.293 1.526 1 41.62 90 ARG A O 1
ATOM 687 N N . PRO A 1 91 ? -23.328 0.179 0.25 1 47.03 91 PRO A N 1
ATOM 688 C CA . PRO A 1 91 ? -22.594 1.191 -0.508 1 47.03 91 PRO A CA 1
ATOM 689 C C . PRO A 1 91 ? -22.094 2.338 0.369 1 47.03 91 PRO A C 1
ATOM 691 O O . PRO A 1 91 ? -22.844 2.855 1.199 1 47.03 91 PRO A O 1
ATOM 694 N N . PRO A 1 92 ? -20.844 2.34 0.825 1 52.62 92 PRO A N 1
ATOM 695 C CA . PRO A 1 92 ? -20.391 3.555 1.507 1 52.62 92 PRO A CA 1
ATOM 696 C C . PRO A 1 92 ? -21.125 4.809 1.022 1 52.62 92 PRO A C 1
ATOM 698 O O . PRO A 1 92 ? -21.656 4.82 -0.084 1 52.62 92 PRO A O 1
ATOM 701 N N . PRO A 1 93 ? -21.469 5.707 2.039 1 56.56 93 PRO A N 1
ATOM 702 C CA . PRO A 1 93 ? -22.047 6.941 1.498 1 56.56 93 PRO A CA 1
ATOM 703 C C . PRO A 1 93 ? -21.375 7.395 0.208 1 56.56 93 PRO A C 1
ATOM 705 O O . PRO A 1 93 ? -20.188 7.141 0.012 1 56.56 93 PRO A O 1
ATOM 708 N N . PRO A 1 94 ? -22.156 7.805 -0.622 1 65.62 94 PRO A N 1
ATOM 709 C CA . PRO A 1 94 ? -21.594 8.219 -1.91 1 65.62 94 PRO A CA 1
ATOM 710 C C . PRO A 1 94 ? -20.469 9.242 -1.765 1 65.62 94 PRO A C 1
ATOM 712 O O . PRO A 1 94 ? -20.625 10.234 -1.046 1 65.62 94 PRO A O 1
ATOM 715 N N . SER A 1 95 ? -19.312 8.82 -1.94 1 77 95 SER A N 1
ATOM 716 C CA . SER A 1 95 ? -18.156 9.703 -1.927 1 77 95 SER A CA 1
ATOM 717 C C . SER A 1 95 ? -17.531 9.836 -3.316 1 77 95 SER A C 1
ATOM 719 O O . SER A 1 95 ? -17.75 8.977 -4.176 1 77 95 SER A O 1
ATOM 721 N N . GLU A 1 96 ? -17.125 11.086 -3.465 1 79.44 96 GLU A N 1
ATOM 722 C CA . GLU A 1 96 ? -16.328 11.32 -4.672 1 79.44 96 GLU A CA 1
ATOM 723 C C . GLU A 1 96 ? -14.836 11.281 -4.371 1 79.44 96 GLU A C 1
ATOM 725 O O . GLU A 1 96 ? -14.414 11.602 -3.26 1 79.44 96 GLU A O 1
ATOM 730 N N . ARG A 1 97 ? -14.156 10.82 -5.355 1 81.44 97 ARG A N 1
ATOM 731 C CA . ARG A 1 97 ? -12.711 10.734 -5.18 1 81.44 97 ARG A CA 1
ATOM 732 C C . ARG A 1 97 ? -12.016 11.945 -5.785 1 81.44 97 ARG A C 1
ATOM 734 O O . ARG A 1 97 ? -12.391 12.414 -6.859 1 81.44 97 ARG A O 1
ATOM 741 N N . PHE A 1 98 ? -11.117 12.461 -5.012 1 84.06 98 PHE A N 1
ATOM 742 C CA . PHE A 1 98 ? -10.25 13.539 -5.465 1 84.06 98 PHE A CA 1
ATOM 743 C C . PHE A 1 98 ? -8.781 13.172 -5.281 1 84.06 98 PHE A C 1
ATOM 745 O O . PHE A 1 98 ? -8.43 12.438 -4.355 1 84.06 98 PHE A O 1
ATOM 752 N N . PHE A 1 99 ? -8.008 13.734 -6.141 1 84.25 99 PHE A N 1
ATOM 753 C CA . PHE A 1 99 ? -6.562 13.539 -6.047 1 84.25 99 PHE A CA 1
ATOM 754 C C . PHE A 1 99 ? -5.855 14.859 -5.746 1 84.25 99 PHE A C 1
ATOM 756 O O . PHE A 1 99 ? -6.004 15.828 -6.488 1 84.25 99 PHE A O 1
ATOM 763 N N . LEU A 1 100 ? -5.176 14.797 -4.699 1 86.88 100 LEU A N 1
ATOM 764 C CA . LEU A 1 100 ? -4.398 15.953 -4.277 1 86.88 100 LEU A CA 1
ATOM 765 C C . LEU A 1 100 ? -2.91 15.734 -4.516 1 86.88 100 LEU A C 1
ATOM 767 O O . LEU A 1 100 ? -2.342 14.75 -4.031 1 86.88 100 LEU A O 1
ATOM 771 N N . THR A 1 101 ? -2.332 16.594 -5.293 1 84.69 101 THR A N 1
ATOM 772 C CA . THR A 1 101 ? -0.889 16.578 -5.512 1 84.69 101 THR A CA 1
ATOM 773 C C . THR A 1 101 ? -0.227 17.781 -4.852 1 84.69 101 THR A C 1
ATOM 775 O O . THR A 1 101 ? -0.678 18.922 -5.023 1 84.69 101 THR A O 1
ATOM 778 N N . VAL A 1 102 ? 0.781 17.484 -4.129 1 86.62 102 VAL A N 1
ATOM 779 C CA . VAL A 1 102 ? 1.549 18.531 -3.455 1 86.62 102 VAL A CA 1
ATOM 780 C C . VAL A 1 102 ? 3.02 18.422 -3.855 1 86.62 102 VAL A C 1
ATOM 782 O O . VAL A 1 102 ? 3.611 17.344 -3.793 1 86.62 102 VAL A O 1
ATOM 785 N N . HIS A 1 103 ? 3.566 19.5 -4.25 1 83.75 103 HIS A N 1
ATOM 786 C CA . HIS A 1 103 ? 4.961 19.562 -4.668 1 83.75 103 HIS A CA 1
ATOM 787 C C . HIS A 1 103 ? 5.656 20.781 -4.09 1 83.75 103 HIS A C 1
ATOM 789 O O . HIS A 1 103 ? 5.074 21.875 -4.047 1 83.75 103 HIS A O 1
ATOM 795 N N . GLY A 1 104 ? 6.887 20.625 -3.682 1 85.31 104 GLY A N 1
ATOM 796 C CA . GLY A 1 104 ? 7.641 21.766 -3.199 1 85.31 104 GLY A CA 1
ATOM 797 C C . GLY A 1 104 ? 8.898 21.391 -2.441 1 85.31 104 GLY A C 1
ATOM 798 O O . GLY A 1 104 ? 9.328 20.234 -2.498 1 85.31 104 GLY A O 1
ATOM 799 N N . ASP A 1 105 ? 9.469 22.422 -1.807 1 83.38 105 ASP A N 1
ATOM 800 C CA . ASP A 1 105 ? 10.711 22.203 -1.071 1 83.38 105 ASP A CA 1
ATOM 801 C C . ASP A 1 105 ? 10.477 21.312 0.149 1 83.38 105 ASP A C 1
ATOM 803 O O . ASP A 1 105 ? 9.398 21.359 0.756 1 83.38 105 ASP A O 1
ATOM 807 N N . ASP A 1 106 ? 11.523 20.5 0.381 1 77.75 106 ASP A N 1
ATOM 808 C CA . ASP A 1 106 ? 11.461 19.609 1.539 1 77.75 106 ASP A CA 1
ATOM 809 C C . ASP A 1 106 ? 11.516 20.406 2.842 1 77.75 106 ASP A C 1
ATOM 811 O O . ASP A 1 106 ? 12.484 21.125 3.104 1 77.75 106 ASP A O 1
ATOM 815 N N . THR A 1 107 ? 10.43 20.5 3.51 1 77.94 107 THR A N 1
ATOM 816 C CA . THR A 1 107 ? 10.367 21.062 4.859 1 77.94 107 THR A CA 1
ATOM 817 C C . THR A 1 107 ? 10.016 19.984 5.871 1 77.94 107 THR A C 1
ATOM 819 O O . THR A 1 107 ? 9.078 19.203 5.66 1 77.94 107 THR A O 1
ATOM 822 N N . PRO A 1 108 ? 10.859 19.922 6.965 1 80.62 108 PRO A N 1
ATOM 823 C CA . PRO A 1 108 ? 10.562 18.891 7.969 1 80.62 108 PRO A CA 1
ATOM 824 C C . PRO A 1 108 ? 9.125 18.953 8.469 1 80.62 108 PRO A C 1
ATOM 826 O O . PRO A 1 108 ? 8.625 20.031 8.797 1 80.62 108 PRO A O 1
ATOM 829 N N . GLY A 1 109 ? 8.422 17.812 8.398 1 86.06 109 GLY A N 1
ATOM 830 C CA . GLY A 1 109 ? 7.07 17.734 8.93 1 86.06 109 GLY A CA 1
ATOM 831 C C . GLY A 1 109 ? 6 17.984 7.891 1 86.06 109 GLY A C 1
ATOM 832 O O . GLY A 1 109 ? 4.816 18.094 8.219 1 86.06 109 GLY A O 1
ATOM 833 N N . LEU A 1 110 ? 6.363 18.062 6.656 1 87.44 110 LEU A N 1
ATOM 834 C CA . LEU A 1 110 ? 5.414 18.438 5.609 1 87.44 110 LEU A CA 1
ATOM 835 C C . LEU A 1 110 ? 4.289 17.406 5.52 1 87.44 110 LEU A C 1
ATOM 837 O O . LEU A 1 110 ? 3.115 17.766 5.41 1 87.44 110 LEU A O 1
ATOM 841 N N . ILE A 1 111 ? 4.598 16.141 5.562 1 90.31 111 ILE A N 1
ATOM 842 C CA . ILE A 1 111 ? 3.57 15.117 5.492 1 90.31 111 ILE A CA 1
ATOM 843 C C . ILE A 1 111 ? 2.611 15.266 6.672 1 90.31 111 ILE A C 1
ATOM 845 O O . ILE A 1 111 ? 1.392 15.211 6.5 1 90.31 111 ILE A O 1
ATOM 849 N N . ARG A 1 112 ? 3.141 15.516 7.84 1 91.56 112 ARG A N 1
ATOM 850 C CA . ARG A 1 112 ? 2.326 15.727 9.031 1 91.56 112 ARG A CA 1
ATOM 851 C C . ARG A 1 112 ? 1.408 16.938 8.859 1 91.56 112 ARG A C 1
ATOM 853 O O . ARG A 1 112 ? 0.222 16.875 9.188 1 91.56 112 ARG A O 1
ATOM 860 N N . GLN A 1 113 ? 1.971 17.953 8.375 1 89.19 113 GLN A N 1
ATOM 861 C CA . GLN A 1 113 ? 1.207 19.188 8.227 1 89.19 113 GLN A CA 1
ATOM 862 C C . GLN A 1 113 ? 0.03 18.984 7.273 1 89.19 113 GLN A C 1
ATOM 864 O O . GLN A 1 113 ? -1.099 19.375 7.586 1 89.19 113 GLN A O 1
ATOM 869 N N . VAL A 1 114 ? 0.249 18.375 6.16 1 90.44 114 VAL A N 1
ATOM 870 C CA . VAL A 1 114 ? -0.79 18.188 5.152 1 90.44 114 VAL A CA 1
ATOM 871 C C . VAL A 1 114 ? -1.855 17.234 5.684 1 90.44 114 VAL A C 1
ATOM 873 O O . VAL A 1 114 ? -3.053 17.516 5.59 1 90.44 114 VAL A O 1
ATOM 876 N N . THR A 1 115 ? -1.394 16.141 6.273 1 92.31 115 THR A N 1
ATOM 877 C CA . THR A 1 115 ? -2.35 15.164 6.781 1 92.31 115 THR A CA 1
ATOM 878 C C . THR A 1 115 ? -3.172 15.758 7.922 1 92.31 115 THR A C 1
ATOM 880 O O . THR A 1 115 ? -4.363 15.469 8.047 1 92.31 115 THR A O 1
ATOM 883 N N . SER A 1 116 ? -2.574 16.594 8.742 1 92.19 116 SER A N 1
ATOM 884 C CA . SER A 1 116 ? -3.289 17.234 9.836 1 92.19 116 SER A CA 1
ATOM 885 C C . SER A 1 116 ? -4.352 18.203 9.305 1 92.19 116 SER A C 1
ATOM 887 O O . SER A 1 116 ? -5.465 18.25 9.836 1 92.19 116 SER A O 1
ATOM 889 N N . ARG A 1 117 ? -4.008 18.891 8.336 1 90.19 117 ARG A N 1
ATOM 890 C CA . ARG A 1 117 ? -4.949 19.844 7.75 1 90.19 117 ARG A CA 1
ATOM 891 C C . ARG A 1 117 ? -6.129 19.125 7.105 1 90.19 117 ARG A C 1
ATOM 893 O O . ARG A 1 117 ? -7.273 19.562 7.227 1 90.19 117 ARG A O 1
ATOM 900 N N . LEU A 1 118 ? -5.852 18.078 6.418 1 90.31 118 LEU A N 1
ATOM 901 C CA . LEU A 1 118 ? -6.922 17.297 5.816 1 90.31 118 LEU A CA 1
ATOM 902 C C . LEU A 1 118 ? -7.828 16.688 6.887 1 90.31 118 LEU A C 1
ATOM 904 O O . LEU A 1 118 ? -9.055 16.688 6.742 1 90.31 118 LEU A O 1
ATOM 908 N N . ALA A 1 119 ? -7.207 16.266 7.926 1 90.88 119 ALA A N 1
ATOM 909 C CA . ALA A 1 119 ? -7.973 15.695 9.031 1 90.88 119 ALA A CA 1
ATOM 910 C C . ALA A 1 119 ? -8.859 16.75 9.688 1 90.88 119 ALA A C 1
ATOM 912 O O . ALA A 1 119 ? -9.984 16.469 10.102 1 90.88 119 ALA A O 1
ATOM 913 N N . ALA A 1 120 ? -8.344 17.906 9.844 1 88.31 120 ALA A N 1
ATOM 914 C CA . ALA A 1 120 ? -9.102 19 10.445 1 88.31 120 ALA A CA 1
ATOM 915 C C . ALA A 1 120 ? -10.375 19.281 9.656 1 88.31 120 ALA A C 1
ATOM 917 O O . ALA A 1 120 ? -11.375 19.734 10.227 1 88.31 120 ALA A O 1
ATOM 918 N N . GLU A 1 121 ? -10.352 18.969 8.367 1 86.31 121 GLU A N 1
ATOM 919 C CA . GLU A 1 121 ? -11.516 19.172 7.516 1 86.31 121 GLU A CA 1
ATOM 920 C C . GLU A 1 121 ? -12.328 17.891 7.383 1 86.31 121 GLU A C 1
ATOM 922 O O . GLU A 1 121 ? -13.227 17.797 6.539 1 86.31 121 GLU A O 1
ATOM 927 N N . SER A 1 122 ? -11.984 16.875 8.125 1 86.94 122 SER A N 1
ATOM 928 C CA . SER A 1 122 ? -12.664 15.578 8.156 1 86.94 122 SER A CA 1
ATOM 929 C C . SER A 1 122 ? -12.633 14.906 6.789 1 86.94 122 SER A C 1
ATOM 931 O O . SER A 1 122 ? -13.625 14.305 6.363 1 86.94 122 SER A O 1
ATOM 933 N N . ILE A 1 123 ? -11.531 15.117 6.121 1 86.81 123 ILE A N 1
ATOM 934 C CA . ILE A 1 123 ? -11.367 14.492 4.812 1 86.81 123 ILE A CA 1
ATOM 935 C C . ILE A 1 123 ? -10.656 13.148 4.965 1 86.81 123 ILE A C 1
ATOM 937 O O . ILE A 1 123 ? -9.602 13.07 5.598 1 86.81 123 ILE A O 1
ATOM 941 N N . GLU A 1 124 ? -11.211 12.164 4.324 1 86.31 124 GLU A N 1
ATOM 942 C CA . GLU A 1 124 ? -10.641 10.82 4.379 1 86.31 124 GLU A CA 1
ATOM 943 C C . GLU A 1 124 ? -9.531 10.656 3.344 1 86.31 124 GLU A C 1
ATOM 945 O O . GLU A 1 124 ? -9.703 11 2.174 1 86.31 124 GLU A O 1
ATOM 950 N N . ILE A 1 125 ? -8.445 10.18 3.865 1 90.12 125 ILE A N 1
ATOM 951 C CA . ILE A 1 125 ? -7.348 9.836 2.969 1 90.12 125 ILE A CA 1
ATOM 952 C C . ILE A 1 125 ? -7.387 8.344 2.656 1 90.12 125 ILE A C 1
ATOM 954 O O . ILE A 1 125 ? -7.152 7.512 3.537 1 90.12 125 ILE A O 1
ATOM 958 N N . ALA A 1 126 ? -7.695 8.016 1.433 1 85.12 126 ALA A N 1
ATOM 959 C CA . ALA A 1 126 ? -7.762 6.625 1 1 85.12 126 ALA A CA 1
ATOM 960 C C . ALA A 1 126 ? -6.371 6.086 0.671 1 85.12 126 ALA A C 1
ATOM 962 O O . ALA A 1 126 ? -6.078 4.914 0.924 1 85.12 126 ALA A O 1
ATOM 963 N N . ASP A 1 127 ? -5.566 6.879 0.115 1 87.56 127 ASP A N 1
ATOM 964 C CA . ASP A 1 127 ? -4.211 6.5 -0.275 1 87.56 127 ASP A CA 1
ATOM 965 C C . ASP A 1 127 ? -3.258 7.688 -0.179 1 87.56 127 ASP A C 1
ATOM 967 O O . ASP A 1 127 ? -3.668 8.836 -0.36 1 87.56 127 ASP A O 1
ATOM 971 N N . LEU A 1 128 ? -2.041 7.387 0.101 1 90.56 128 LEU A N 1
ATOM 972 C CA . LEU A 1 128 ? -1.006 8.406 0.203 1 90.56 128 LEU A CA 1
ATOM 973 C C . LEU A 1 128 ? 0.33 7.883 -0.31 1 90.56 128 LEU A C 1
ATOM 975 O O . LEU A 1 128 ? 0.708 6.746 -0.017 1 90.56 128 LEU A O 1
ATOM 979 N N . PHE A 1 129 ? 0.982 8.664 -1.128 1 86.62 129 PHE A N 1
ATOM 980 C CA . PHE A 1 129 ? 2.355 8.406 -1.547 1 86.62 129 PHE A CA 1
ATOM 981 C C . PHE A 1 129 ? 3.195 9.68 -1.465 1 86.62 129 PHE A C 1
ATOM 983 O O . PHE A 1 129 ? 2.803 10.719 -1.985 1 86.62 129 PHE A O 1
ATOM 990 N N . ALA A 1 130 ? 4.219 9.594 -0.759 1 88.56 130 ALA A N 1
ATOM 991 C CA . ALA A 1 130 ? 5.129 10.727 -0.633 1 88.56 130 ALA A CA 1
ATOM 992 C C . ALA A 1 130 ? 6.574 10.297 -0.873 1 88.56 130 ALA A C 1
ATOM 994 O O . ALA A 1 130 ? 7.023 9.281 -0.34 1 88.56 130 ALA A O 1
ATOM 995 N N . THR A 1 131 ? 7.25 10.992 -1.737 1 82.06 131 THR A N 1
ATOM 996 C CA . THR A 1 131 ? 8.656 10.711 -2.016 1 82.06 131 THR A CA 1
ATOM 997 C C . THR A 1 131 ? 9.43 12 -2.258 1 82.06 131 THR A C 1
ATOM 999 O O . THR A 1 131 ? 8.852 13.086 -2.275 1 82.06 131 THR A O 1
ATOM 1002 N N . ARG A 1 132 ? 10.688 11.758 -2.324 1 78.5 132 ARG A N 1
ATOM 1003 C CA . ARG A 1 132 ? 11.57 12.859 -2.695 1 78.5 132 ARG A CA 1
ATOM 1004 C C . ARG A 1 132 ? 12.375 12.516 -3.949 1 78.5 132 ARG A C 1
ATOM 1006 O O . ARG A 1 132 ? 12.742 11.359 -4.156 1 78.5 132 ARG A O 1
ATOM 1013 N N . GLU A 1 133 ? 12.484 13.523 -4.809 1 65.06 133 GLU A N 1
ATOM 1014 C CA . GLU A 1 133 ? 13.227 13.305 -6.047 1 65.06 133 GLU A CA 1
ATOM 1015 C C . GLU A 1 133 ? 14.688 12.961 -5.758 1 65.06 133 GLU A C 1
ATOM 1017 O O . GLU A 1 133 ? 15.281 12.125 -6.445 1 65.06 133 GLU A O 1
ATOM 1022 N N . ALA A 1 134 ? 15.281 13.664 -4.953 1 64.88 134 ALA A N 1
ATOM 1023 C CA . ALA A 1 134 ? 16.656 13.453 -4.535 1 64.88 134 ALA A CA 1
ATOM 1024 C C . ALA A 1 134 ? 16.859 13.828 -3.066 1 64.88 134 ALA A C 1
ATOM 1026 O O . ALA A 1 134 ? 15.969 14.414 -2.449 1 64.88 134 ALA A O 1
ATOM 1027 N N . VAL A 1 135 ? 17.953 13.18 -2.547 1 65.06 135 VAL A N 1
ATOM 1028 C CA . VAL A 1 135 ? 18.266 13.586 -1.182 1 65.06 135 VAL A CA 1
ATOM 1029 C C . VAL A 1 135 ? 18.344 15.109 -1.099 1 65.06 135 VAL A C 1
ATOM 1031 O O . VAL A 1 135 ? 19.109 15.742 -1.821 1 65.06 135 VAL A O 1
ATOM 1034 N N . GLY A 1 136 ? 17.469 15.617 -0.286 1 69.12 136 GLY A N 1
ATOM 1035 C CA . GLY A 1 136 ? 17.469 17.062 -0.13 1 69.12 136 GLY A CA 1
ATOM 1036 C C . GLY A 1 136 ? 16.703 17.781 -1.23 1 69.12 136 GLY A C 1
ATOM 1037 O O . GLY A 1 136 ? 16.656 19.016 -1.269 1 69.12 136 GLY A O 1
ATOM 1038 N N . GLY A 1 137 ? 16.172 16.969 -2.109 1 76.81 137 GLY A N 1
ATOM 1039 C CA . GLY A 1 137 ? 15.43 17.562 -3.209 1 76.81 137 GLY A CA 1
ATOM 1040 C C . GLY A 1 137 ? 13.969 17.797 -2.877 1 76.81 137 GLY A C 1
ATOM 1041 O O . GLY A 1 137 ? 13.547 17.609 -1.732 1 76.81 137 GLY A O 1
ATOM 1042 N N . PRO A 1 138 ? 13.312 18.297 -3.865 1 81.12 138 PRO A N 1
ATOM 1043 C CA . PRO A 1 138 ? 11.898 18.594 -3.656 1 81.12 138 PRO A CA 1
ATOM 1044 C C . PRO A 1 138 ? 11.078 17.344 -3.326 1 81.12 138 PRO A C 1
ATOM 1046 O O . PRO A 1 138 ? 11.477 16.234 -3.668 1 81.12 138 PRO A O 1
ATOM 1049 N N . VAL A 1 139 ? 9.969 17.641 -2.602 1 83.12 139 VAL A N 1
ATOM 1050 C CA . VAL A 1 139 ? 9.062 16.578 -2.188 1 83.12 139 VAL A CA 1
ATOM 1051 C C . VAL A 1 139 ? 7.859 16.531 -3.125 1 83.12 139 VAL A C 1
ATOM 1053 O O . VAL A 1 139 ? 7.363 17.562 -3.564 1 83.12 139 VAL A O 1
ATOM 1056 N N . MET A 1 140 ? 7.457 15.352 -3.406 1 83.81 140 MET A N 1
ATOM 1057 C CA . MET A 1 140 ? 6.211 15.094 -4.125 1 83.81 140 MET A CA 1
ATOM 1058 C C . MET A 1 140 ? 5.289 14.188 -3.309 1 83.81 140 MET A C 1
ATOM 1060 O O . MET A 1 140 ? 5.707 13.133 -2.836 1 83.81 140 MET A O 1
ATOM 1064 N N . MET A 1 141 ? 4.043 14.68 -3.17 1 87.56 141 MET A N 1
ATOM 1065 C CA . MET A 1 141 ? 3.041 13.898 -2.449 1 87.56 141 MET A CA 1
ATOM 1066 C C . MET A 1 141 ? 1.762 13.766 -3.268 1 87.56 141 MET A C 1
ATOM 1068 O O . MET A 1 141 ? 1.334 14.727 -3.918 1 87.56 141 MET A O 1
ATOM 1072 N N . ILE A 1 142 ? 1.242 12.609 -3.238 1 85.56 142 ILE A N 1
ATOM 1073 C CA . ILE A 1 142 ? -0.049 12.367 -3.873 1 85.56 142 ILE A CA 1
ATOM 1074 C C . ILE A 1 142 ? -1.003 11.719 -2.873 1 85.56 142 ILE A C 1
ATOM 1076 O O . ILE A 1 142 ? -0.643 10.75 -2.199 1 85.56 142 ILE A O 1
ATOM 1080 N N . PHE A 1 143 ? -2.213 12.32 -2.822 1 87.19 143 PHE A N 1
ATOM 1081 C CA . PHE A 1 143 ? -3.262 11.805 -1.953 1 87.19 143 PHE A CA 1
ATOM 1082 C C . PHE A 1 143 ? -4.508 11.453 -2.76 1 87.19 143 PHE A C 1
ATOM 1084 O O . PHE A 1 143 ? -4.895 12.195 -3.664 1 87.19 143 PHE A O 1
ATOM 1091 N N . GLU A 1 144 ? -5.027 10.305 -2.457 1 85 144 GLU A N 1
ATOM 1092 C CA . GLU A 1 144 ? -6.402 10.031 -2.859 1 85 144 GLU A CA 1
ATOM 1093 C C . GLU A 1 144 ? -7.375 10.305 -1.718 1 85 144 GLU A C 1
ATOM 1095 O O . GLU A 1 144 ? -7.285 9.695 -0.654 1 85 144 GLU A O 1
ATOM 1100 N N . LEU A 1 145 ? -8.266 11.156 -2.053 1 87.19 145 LEU A N 1
ATOM 1101 C CA . LEU A 1 145 ? -9.195 11.609 -1.025 1 87.19 145 LEU A CA 1
ATOM 1102 C C . LEU A 1 145 ? -10.609 11.109 -1.318 1 87.19 145 LEU A C 1
ATOM 1104 O O . LEU A 1 145 ? -11.031 11.086 -2.477 1 87.19 145 LEU A O 1
ATOM 1108 N N . ALA A 1 146 ? -11.25 10.68 -0.296 1 84.38 146 ALA A N 1
ATOM 1109 C CA . ALA A 1 146 ? -12.688 10.422 -0.37 1 84.38 146 ALA A CA 1
ATOM 1110 C C . ALA A 1 146 ? -13.484 11.578 0.235 1 84.38 146 ALA A C 1
ATOM 1112 O O . ALA A 1 146 ? -13.422 11.812 1.444 1 84.38 146 ALA A O 1
ATOM 1113 N N . VAL A 1 147 ? -14.188 12.242 -0.661 1 83.62 147 VAL A N 1
ATOM 1114 C CA . VAL A 1 147 ? -14.953 13.406 -0.229 1 83.62 147 VAL A CA 1
ATOM 1115 C C . VAL A 1 147 ? -16.453 13.109 -0.34 1 83.62 147 VAL A C 1
ATOM 1117 O O . VAL A 1 147 ? -16.922 12.695 -1.398 1 83.62 147 VAL A O 1
ATOM 1120 N N . PRO A 1 148 ? -17.094 13.336 0.773 1 81.38 148 PRO A N 1
ATOM 1121 C CA . PRO A 1 148 ? -18.547 13.125 0.671 1 81.38 148 PRO A CA 1
ATOM 1122 C C . PRO A 1 148 ? -19.188 13.984 -0.416 1 81.38 148 PRO A C 1
ATOM 1124 O O . PRO A 1 148 ? -18.781 15.133 -0.617 1 81.38 148 PRO A O 1
ATOM 1127 N N . GLU A 1 149 ? -20.094 13.414 -1.208 1 77.75 149 GLU A N 1
ATOM 1128 C CA . GLU A 1 149 ? -20.719 14.078 -2.344 1 77.75 149 GLU A CA 1
ATOM 1129 C C . GLU A 1 149 ? -21.328 15.414 -1.929 1 77.75 149 GLU A C 1
ATOM 1131 O O . GLU A 1 149 ? -21.281 16.391 -2.686 1 77.75 149 GLU A O 1
ATOM 1136 N N . GLN A 1 150 ? -21.844 15.547 -0.79 1 76.75 150 GLN A N 1
ATOM 1137 C CA . GLN A 1 150 ? -22.547 16.766 -0.394 1 76.75 150 GLN A CA 1
ATOM 1138 C C . GLN A 1 150 ? -21.641 17.672 0.435 1 76.75 150 GLN A C 1
ATOM 1140 O O . GLN A 1 150 ? -22.094 18.703 0.95 1 76.75 150 GLN A O 1
ATOM 1145 N N . ALA A 1 151 ? -20.406 17.281 0.28 1 78.56 151 ALA A N 1
ATOM 1146 C CA . ALA A 1 151 ? -19.516 18.094 1.094 1 78.56 151 ALA A CA 1
ATOM 1147 C C . ALA A 1 151 ? -19.203 19.422 0.401 1 78.56 151 ALA A C 1
ATOM 1149 O O . ALA A 1 151 ? -19.094 19.484 -0.827 1 78.56 151 ALA A O 1
ATOM 1150 N N . ASP A 1 152 ? -19.234 20.5 1.167 1 83 152 ASP A N 1
ATOM 1151 C CA . ASP A 1 152 ? -18.719 21.781 0.7 1 83 152 ASP A CA 1
ATOM 1152 C C . ASP A 1 152 ? -17.188 21.75 0.592 1 83 152 ASP A C 1
ATOM 1154 O O . ASP A 1 152 ? -16.484 21.625 1.601 1 83 152 ASP A O 1
ATOM 1158 N N . LEU A 1 153 ? -16.703 21.891 -0.69 1 85.38 153 LEU A N 1
ATOM 1159 C CA . LEU A 1 153 ? -15.273 21.781 -0.943 1 85.38 153 LEU A CA 1
ATOM 1160 C C . LEU A 1 153 ? -14.578 23.109 -0.664 1 85.38 153 LEU A C 1
ATOM 1162 O O . LEU A 1 153 ? -13.344 23.188 -0.66 1 85.38 153 LEU A O 1
ATOM 1166 N N . ALA A 1 154 ? -15.336 24.094 -0.409 1 87.94 154 ALA A N 1
ATOM 1167 C CA . ALA A 1 154 ? -14.766 25.422 -0.253 1 87.94 154 ALA A CA 1
ATOM 1168 C C . ALA A 1 154 ? -13.742 25.469 0.877 1 87.94 154 ALA A C 1
ATOM 1170 O O . ALA A 1 154 ? -12.641 25.984 0.704 1 87.94 154 ALA A O 1
ATOM 1171 N N . PRO A 1 155 ? -14.078 24.922 1.972 1 86.06 155 PRO A N 1
ATOM 1172 C CA . PRO A 1 155 ? -13.07 24.922 3.035 1 86.06 155 PRO A CA 1
ATOM 1173 C C . PRO A 1 155 ? -11.789 24.188 2.641 1 86.06 155 PRO A C 1
ATOM 1175 O O . PRO A 1 155 ? -10.688 24.641 2.953 1 86.06 155 PRO A O 1
ATOM 1178 N N . LEU A 1 156 ? -11.953 23.062 2.014 1 84.38 156 LEU A N 1
ATOM 1179 C CA . LEU A 1 156 ? -10.805 22.297 1.544 1 84.38 156 LEU A CA 1
ATOM 1180 C C . LEU A 1 156 ? -9.977 23.109 0.549 1 84.38 156 LEU A C 1
ATOM 1182 O O . LEU A 1 156 ? -8.75 23.172 0.659 1 84.38 156 LEU A O 1
ATOM 1186 N N . ARG A 1 157 ? -10.633 23.719 -0.337 1 86.56 157 ARG A N 1
ATOM 1187 C CA . ARG A 1 157 ? -9.945 24.516 -1.345 1 86.56 157 ARG A CA 1
ATOM 1188 C C . ARG A 1 157 ? -9.219 25.703 -0.705 1 86.56 157 ARG A C 1
ATOM 1190 O O . ARG A 1 157 ? -8.109 26.047 -1.113 1 86.56 157 ARG A O 1
ATOM 1197 N N . GLY A 1 158 ? -9.898 26.266 0.182 1 86.5 158 GLY A N 1
ATOM 1198 C CA . GLY A 1 158 ? -9.258 27.328 0.916 1 86.5 158 GLY A CA 1
ATOM 1199 C C . GLY A 1 158 ? -7.984 26.906 1.622 1 86.5 158 GLY A C 1
ATOM 1200 O O . GLY A 1 158 ? -6.973 27.609 1.582 1 86.5 158 GLY A O 1
ATOM 1201 N N . GLU A 1 159 ? -8.062 25.766 2.242 1 84.38 159 GLU A N 1
ATOM 1202 C CA . GLU A 1 159 ? -6.898 25.219 2.924 1 84.38 159 GLU A CA 1
ATOM 1203 C C . GLU A 1 159 ? -5.77 24.922 1.938 1 84.38 159 GLU A C 1
ATOM 1205 O O . GLU A 1 159 ? -4.605 25.219 2.213 1 84.38 159 GLU A O 1
ATOM 1210 N N . LEU A 1 160 ? -6.082 24.344 0.841 1 84 160 LEU A N 1
ATOM 1211 C CA . LEU A 1 160 ? -5.105 24.016 -0.188 1 84 160 LEU A CA 1
ATOM 1212 C C . LEU A 1 160 ? -4.461 25.266 -0.757 1 84 160 LEU A C 1
ATOM 1214 O O . LEU A 1 160 ? -3.256 25.297 -1.022 1 84 160 LEU A O 1
ATOM 1218 N N . GLU A 1 161 ? -5.262 26.266 -0.941 1 85 161 GLU A N 1
ATOM 1219 C CA . GLU A 1 161 ? -4.742 27.547 -1.396 1 85 161 GLU A CA 1
ATOM 1220 C C . GLU A 1 161 ? -3.742 28.125 -0.396 1 85 161 GLU A C 1
ATOM 1222 O O . GLU A 1 161 ? -2.709 28.672 -0.788 1 85 161 GLU A O 1
ATOM 1227 N N . SER A 1 162 ? -4.094 28.031 0.763 1 87.5 162 SER A N 1
ATOM 1228 C CA . SER A 1 162 ? -3.209 28.516 1.815 1 87.5 162 SER A CA 1
ATOM 1229 C C . SER A 1 162 ? -1.876 27.781 1.808 1 87.5 162 SER A C 1
ATOM 1231 O O . SER A 1 162 ? -0.82 28.391 1.981 1 87.5 162 SER A O 1
ATOM 1233 N N . MET A 1 163 ? -1.911 26.469 1.656 1 82.19 163 MET A N 1
ATOM 1234 C CA . MET A 1 163 ? -0.698 25.656 1.566 1 82.19 163 MET A CA 1
ATOM 1235 C C . MET A 1 163 ? 0.168 26.109 0.394 1 82.19 163 MET A C 1
ATOM 1237 O O . MET A 1 163 ? 1.394 26.172 0.509 1 82.19 163 MET A O 1
ATOM 1241 N N . GLY A 1 164 ? -0.374 26.359 -0.704 1 81.81 164 GLY A N 1
ATOM 1242 C CA . GLY A 1 164 ? 0.335 26.781 -1.903 1 81.81 164 GLY A CA 1
ATOM 1243 C C . GLY A 1 164 ? 0.922 28.172 -1.794 1 81.81 164 GLY A C 1
ATOM 1244 O O . GLY A 1 164 ? 2.092 28.391 -2.121 1 81.81 164 GLY A O 1
ATOM 1245 N N . ASN A 1 165 ? 0.238 29.109 -1.376 1 78.62 165 ASN A N 1
ATOM 1246 C CA . ASN A 1 165 ? 0.607 30.516 -1.359 1 78.62 165 ASN A CA 1
ATOM 1247 C C . ASN A 1 165 ? 1.62 30.828 -0.259 1 78.62 165 ASN A C 1
ATOM 1249 O O . ASN A 1 165 ? 2.568 31.578 -0.472 1 78.62 165 ASN A O 1
ATOM 1253 N N . HIS A 1 166 ? 1.546 30.109 0.807 1 74 166 HIS A N 1
ATOM 1254 C CA . HIS A 1 166 ? 2.314 30.531 1.976 1 74 166 HIS A CA 1
ATOM 1255 C C . HIS A 1 166 ? 3.482 29.578 2.232 1 74 166 HIS A C 1
ATOM 1257 O O . HIS A 1 166 ? 4.488 29.984 2.828 1 74 166 HIS A O 1
ATOM 1263 N N . ASP A 1 167 ? 3.5 28.422 1.706 1 76.44 167 ASP A N 1
ATOM 1264 C CA . ASP A 1 167 ? 4.492 27.438 2.111 1 76.44 167 ASP A CA 1
ATOM 1265 C C . ASP A 1 167 ? 5.406 27.062 0.946 1 76.44 167 ASP A C 1
ATOM 1267 O O . ASP A 1 167 ? 6.297 26.219 1.09 1 76.44 167 ASP A O 1
ATOM 1271 N N . GLY A 1 168 ? 5.195 27.812 -0.12 1 81.69 168 GLY A N 1
ATOM 1272 C CA . GLY A 1 168 ? 6.043 27.547 -1.271 1 81.69 168 GLY A CA 1
ATOM 1273 C C . GLY A 1 168 ? 5.766 26.188 -1.9 1 81.69 168 GLY A C 1
ATOM 1274 O O . GLY A 1 168 ? 6.648 25.594 -2.521 1 81.69 168 GLY A O 1
ATOM 1275 N N . LEU A 1 169 ? 4.527 25.75 -1.688 1 87.94 169 LEU A N 1
ATOM 1276 C CA . LEU A 1 169 ? 4.113 24.469 -2.248 1 87.94 169 LEU A CA 1
ATOM 1277 C C . LEU A 1 169 ? 3.229 24.672 -3.475 1 87.94 169 LEU A C 1
ATOM 1279 O O . LEU A 1 169 ? 2.512 25.672 -3.572 1 87.94 169 LEU A O 1
ATOM 1283 N N . THR A 1 170 ? 3.449 23.875 -4.469 1 87.69 170 THR A N 1
ATOM 1284 C CA . THR A 1 170 ? 2.473 23.75 -5.543 1 87.69 170 THR A CA 1
ATOM 1285 C C . THR A 1 170 ? 1.449 22.672 -5.211 1 87.69 170 THR A C 1
ATOM 1287 O O . THR A 1 170 ? 1.815 21.531 -4.91 1 87.69 170 THR A O 1
ATOM 1290 N N . VAL A 1 171 ? 0.166 23.078 -5.23 1 89.25 171 VAL A N 1
ATOM 1291 C CA . VAL A 1 171 ? -0.905 22.188 -4.809 1 89.25 171 VAL A CA 1
ATOM 1292 C C . VAL A 1 171 ? -1.956 22.078 -5.91 1 89.25 171 VAL A C 1
ATOM 1294 O O . VAL A 1 171 ? -2.41 23.094 -6.445 1 89.25 171 VAL A O 1
ATOM 1297 N N . GLU A 1 172 ? -2.32 20.875 -6.211 1 83.38 172 GLU A N 1
ATOM 1298 C CA . GLU A 1 172 ? -3.338 20.625 -7.23 1 83.38 172 GLU A CA 1
ATOM 1299 C C . GLU A 1 172 ? -4.371 19.625 -6.746 1 83.38 172 GLU A C 1
ATOM 1301 O O . GLU A 1 172 ? -4.012 18.562 -6.215 1 83.38 172 GLU A O 1
ATOM 1306 N N . LEU A 1 173 ? -5.613 20 -6.914 1 85.62 173 LEU A N 1
ATOM 1307 C CA . LEU A 1 173 ? -6.723 19.109 -6.594 1 85.62 173 LEU A CA 1
ATOM 1308 C C . LEU A 1 173 ? -7.484 18.719 -7.855 1 85.62 173 LEU A C 1
ATOM 1310 O O . LEU A 1 173 ? -7.945 19.578 -8.602 1 85.62 173 LEU A O 1
ATOM 1314 N N . GLN A 1 174 ? -7.578 17.469 -8.047 1 78.06 174 GLN A N 1
ATOM 1315 C CA . GLN A 1 174 ? -8.25 16.969 -9.242 1 78.06 174 GLN A CA 1
ATOM 1316 C C . GLN A 1 174 ? -9.336 15.961 -8.891 1 78.06 174 GLN A C 1
ATOM 1318 O O . GLN A 1 174 ? -9.141 15.109 -8.031 1 78.06 174 GLN A O 1
ATOM 1323 N N . HIS A 1 175 ? -10.5 16.219 -9.523 1 77.31 175 HIS A N 1
ATOM 1324 C CA . HIS A 1 175 ? -11.57 15.242 -9.391 1 77.31 175 HIS A CA 1
ATOM 1325 C C . HIS A 1 175 ? -11.25 13.969 -10.164 1 77.31 175 HIS A C 1
ATOM 1327 O O . HIS A 1 175 ? -10.586 14.016 -11.203 1 77.31 175 HIS A O 1
ATOM 1333 N N . GLU A 1 176 ? -11.867 12.812 -9.672 1 68.31 176 GLU A N 1
ATOM 1334 C CA . GLU A 1 176 ? -11.609 11.516 -10.289 1 68.31 176 GLU A CA 1
ATOM 1335 C C . GLU A 1 176 ? -12.094 11.484 -11.742 1 68.31 176 GLU A C 1
ATOM 1337 O O . GLU A 1 176 ? -11.539 10.766 -12.57 1 68.31 176 GLU A O 1
ATOM 1342 N N . SER A 1 177 ? -13.297 12.18 -11.922 1 61.34 177 SER A N 1
ATOM 1343 C CA . SER A 1 177 ? -13.891 12.195 -13.258 1 61.34 177 SER A CA 1
ATOM 1344 C C . SER A 1 177 ? -12.867 12.609 -14.312 1 61.34 177 SER A C 1
ATOM 1346 O O . SER A 1 177 ? -13.008 12.273 -15.492 1 61.34 177 SER A O 1
ATOM 1348 N N . LEU A 1 178 ? -12.078 13.383 -13.898 1 51.03 178 LEU A N 1
ATOM 1349 C CA . LEU A 1 178 ? -11.039 13.781 -14.836 1 51.03 178 LEU A CA 1
ATOM 1350 C C . LEU A 1 178 ? -10.078 12.633 -15.109 1 51.03 178 LEU A C 1
ATOM 1352 O O . LEU A 1 178 ? -9.281 12.688 -16.047 1 51.03 178 LEU A O 1
ATOM 1356 N N . PHE A 1 179 ? -10.547 11.633 -14.156 1 46.12 179 PHE A N 1
ATOM 1357 C CA . PHE A 1 179 ? -9.789 10.398 -14.32 1 46.12 179 PHE A CA 1
ATOM 1358 C C . PHE A 1 179 ? -10.68 9.297 -14.875 1 46.12 179 PHE A C 1
ATOM 1360 O O . PHE A 1 179 ? -11.844 9.172 -14.484 1 46.12 179 PHE A O 1
ATOM 1367 N N . THR A 1 180 ? -10.961 9.32 -16.094 1 41.59 180 THR A N 1
ATOM 1368 C CA . THR A 1 180 ? -11.914 8.477 -16.797 1 41.59 180 THR A CA 1
ATOM 1369 C C . THR A 1 180 ? -12 7.098 -16.156 1 41.59 180 THR A C 1
ATOM 1371 O O . THR A 1 180 ? -12.695 6.215 -16.641 1 41.59 180 THR A O 1
ATOM 1374 N N . ILE A 1 181 ? -11.312 6.711 -15.336 1 37.12 181 ILE A N 1
ATOM 1375 C CA . ILE A 1 181 ? -11.594 5.316 -15.016 1 37.12 181 ILE A CA 1
ATOM 1376 C C . ILE A 1 181 ? -12.711 5.246 -13.977 1 37.12 181 ILE A C 1
ATOM 1378 O O . ILE A 1 181 ? -12.539 5.719 -12.852 1 37.12 181 ILE A O 1
ATOM 1382 N N . LYS A 1 182 ? -14.016 5.352 -14.367 1 35.47 182 LYS A N 1
ATOM 1383 C CA . LYS A 1 182 ? -15.195 5.387 -13.516 1 35.47 182 LYS A CA 1
ATOM 1384 C C . LYS A 1 182 ? -15.078 4.375 -12.375 1 35.47 182 LYS A C 1
ATOM 1386 O O . LYS A 1 182 ? -15.414 4.68 -11.227 1 35.47 182 LYS A O 1
ATOM 1391 N N . ASP A 1 183 ? -15.5 3.158 -12.562 1 37.69 183 ASP A N 1
ATOM 1392 C CA . ASP A 1 183 ? -16.281 2.314 -11.664 1 37.69 183 ASP A CA 1
ATOM 1393 C C . ASP A 1 183 ? -15.414 1.718 -10.57 1 37.69 183 ASP A C 1
ATOM 1395 O O . ASP A 1 183 ? -15.922 1.058 -9.656 1 37.69 183 ASP A O 1
ATOM 1399 N N . VAL A 1 184 ? -14.289 1.271 -10.836 1 35.81 184 VAL A N 1
ATOM 1400 C CA . VAL A 1 184 ? -13.812 0.366 -9.797 1 35.81 184 VAL A CA 1
ATOM 1401 C C . VAL A 1 184 ? -12.922 1.129 -8.812 1 35.81 184 VAL A C 1
ATOM 1403 O O . VAL A 1 184 ? -12.047 1.89 -9.227 1 35.81 184 VAL A O 1
ATOM 1406 N N . PRO A 1 185 ? -13.57 1.305 -7.629 1 39.41 185 PRO A N 1
ATOM 1407 C CA . PRO A 1 185 ? -12.727 1.854 -6.566 1 39.41 185 PRO A CA 1
ATOM 1408 C C . PRO A 1 185 ? -11.289 1.349 -6.637 1 39.41 185 PRO A C 1
ATOM 1410 O O . PRO A 1 185 ? -11.055 0.141 -6.742 1 39.41 185 PRO A O 1
ATOM 1413 N N . HIS A 1 186 ? -10.516 1.969 -7.367 1 43.88 186 HIS A N 1
ATOM 1414 C CA . HIS A 1 186 ? -9.133 1.54 -7.566 1 43.88 186 HIS A CA 1
ATOM 1415 C C . HIS A 1 186 ? -8.18 2.32 -6.668 1 43.88 186 HIS A C 1
ATOM 1417 O O . HIS A 1 186 ? -8.469 3.461 -6.293 1 43.88 186 HIS A O 1
ATOM 1423 N N . PRO A 1 187 ? -7.469 1.595 -6.023 1 43 187 PRO A N 1
ATOM 1424 C CA . PRO A 1 187 ? -6.465 2.381 -5.309 1 43 187 PRO A CA 1
ATOM 1425 C C . PRO A 1 187 ? -5.844 3.475 -6.176 1 43 187 PRO A C 1
ATOM 1427 O O . PRO A 1 187 ? -5.684 3.293 -7.387 1 43 187 PRO A O 1
ATOM 1430 N N . VAL A 1 188 ? -5.934 4.645 -5.691 1 46.53 188 VAL A N 1
ATOM 1431 C CA . VAL A 1 188 ? -5.465 5.832 -6.398 1 46.53 188 VAL A CA 1
ATOM 1432 C C . VAL A 1 188 ? -4.234 5.488 -7.234 1 46.53 188 VAL A C 1
ATOM 1434 O O . VAL A 1 188 ? -4.059 6.008 -8.336 1 46.53 188 VAL A O 1
ATOM 1437 N N . ARG A 1 189 ? -3.494 4.551 -6.758 1 43.41 189 ARG A N 1
ATOM 1438 C CA . ARG A 1 189 ? -2.236 4.148 -7.383 1 43.41 189 ARG A CA 1
ATOM 1439 C C . ARG A 1 189 ? -2.484 3.461 -8.719 1 43.41 189 ARG A C 1
ATOM 1441 O O . ARG A 1 189 ? -1.636 3.504 -9.617 1 43.41 189 ARG A O 1
ATOM 1448 N N . LEU A 1 190 ? -3.727 2.82 -8.852 1 46.75 190 LEU A N 1
ATOM 1449 C CA . LEU A 1 190 ? -4.031 2.012 -10.023 1 46.75 190 LEU A CA 1
ATOM 1450 C C . LEU A 1 190 ? -4.977 2.754 -10.961 1 46.75 190 LEU A C 1
ATOM 1452 O O . LEU A 1 190 ? -5.254 2.287 -12.07 1 46.75 190 LEU A O 1
ATOM 1456 N N . ALA A 1 191 ? -5.539 3.627 -10.656 1 43.78 191 ALA A N 1
ATOM 1457 C CA . ALA A 1 191 ? -6.602 4.27 -11.43 1 43.78 191 ALA A CA 1
ATOM 1458 C C . ALA A 1 191 ? -6.145 4.562 -12.852 1 43.78 191 ALA A C 1
ATOM 1460 O O . ALA A 1 191 ? -6.922 4.418 -13.805 1 43.78 191 ALA A O 1
ATOM 1461 N N . ASN A 1 192 ? -5 5.047 -12.977 1 41.81 192 ASN A N 1
ATOM 1462 C CA . ASN A 1 192 ? -4.648 5.422 -14.344 1 41.81 192 ASN A CA 1
ATOM 1463 C C . ASN A 1 192 ? -4.449 4.195 -15.234 1 41.81 192 ASN A C 1
ATOM 1465 O O . ASN A 1 192 ? -4.719 4.242 -16.438 1 41.81 192 ASN A O 1
ATOM 1469 N N . VAL A 1 193 ? -3.85 3.182 -14.672 1 41.91 193 VAL A N 1
ATOM 1470 C CA . VAL A 1 193 ? -3.703 1.981 -15.492 1 41.91 193 VAL A CA 1
ATOM 1471 C C . VAL A 1 193 ? -5.062 1.568 -16.047 1 41.91 193 VAL A C 1
ATOM 1473 O O . VAL A 1 193 ? -5.16 1.149 -17.203 1 41.91 193 VAL A O 1
ATOM 1476 N N . MET A 1 194 ? -5.961 1.725 -15.227 1 44.59 194 MET A N 1
ATOM 1477 C CA . MET A 1 194 ? -7.27 1.252 -15.664 1 44.59 194 MET A CA 1
ATOM 1478 C C . MET A 1 194 ? -7.824 2.135 -16.781 1 44.59 194 MET A C 1
ATOM 1480 O O . MET A 1 194 ? -8.641 1.688 -17.578 1 44.59 194 MET A O 1
ATOM 1484 N N . ARG A 1 195 ? -7.355 3.34 -16.641 1 40.28 195 ARG A N 1
ATOM 1485 C CA . ARG A 1 195 ? -7.797 4.195 -17.734 1 40.28 195 ARG A CA 1
ATOM 1486 C C . ARG A 1 195 ? -7.309 3.666 -19.078 1 40.28 195 ARG A C 1
ATOM 1488 O O . ARG A 1 195 ? -8.047 3.678 -20.062 1 40.28 195 ARG A O 1
ATOM 1495 N N . THR A 1 196 ? -6.148 3.346 -19.016 1 37.66 196 THR A N 1
ATOM 1496 C CA . THR A 1 196 ? -5.629 2.885 -20.297 1 37.66 196 THR A CA 1
ATOM 1497 C C . THR A 1 196 ? -6.195 1.512 -20.656 1 37.66 196 THR A C 1
ATOM 1499 O O . THR A 1 196 ? -6.48 1.233 -21.812 1 37.66 196 THR A O 1
ATOM 1502 N N . ALA A 1 197 ? -6.344 0.757 -19.625 1 41.66 197 ALA A N 1
ATOM 1503 C CA . ALA A 1 197 ? -6.953 -0.53 -19.938 1 41.66 197 ALA A CA 1
ATOM 1504 C C . ALA A 1 197 ? -8.359 -0.343 -20.516 1 41.66 197 ALA A C 1
ATOM 1506 O O . ALA A 1 197 ? -8.789 -1.11 -21.375 1 41.66 197 ALA A O 1
ATOM 1507 N N . SER A 1 198 ? -9.039 0.563 -19.969 1 38.03 198 SER A N 1
ATOM 1508 C CA . SER A 1 198 ? -10.367 0.82 -20.516 1 38.03 198 SER A CA 1
ATOM 1509 C C . SER A 1 198 ? -10.281 1.37 -21.938 1 38.03 198 SER A C 1
ATOM 1511 O O . SER A 1 198 ? -11.141 1.089 -22.766 1 38.03 198 SER A O 1
ATOM 1513 N N . LEU A 1 199 ? -9.344 2.193 -22.172 1 38.53 199 LEU A N 1
ATOM 1514 C CA . LEU A 1 199 ? -9.281 2.742 -23.516 1 38.53 199 LEU A CA 1
ATOM 1515 C C . LEU A 1 199 ? -8.852 1.676 -24.516 1 38.53 199 LEU A C 1
ATOM 1517 O O . LEU A 1 199 ? -9.25 1.719 -25.688 1 38.53 199 LEU A O 1
ATOM 1521 N N . GLY A 1 200 ? -8.008 0.872 -24.062 1 35.78 200 GLY A N 1
ATOM 1522 C CA . GLY A 1 200 ? -7.648 -0.166 -25.016 1 35.78 200 GLY A CA 1
ATOM 1523 C C . GLY A 1 200 ? -8.781 -1.144 -25.281 1 35.78 200 GLY A C 1
ATOM 1524 O O . GLY A 1 200 ? -8.672 -1.992 -26.172 1 35.78 200 GLY A O 1
ATOM 1525 N N . ALA A 1 201 ? -9.688 -1.223 -24.328 1 37.44 201 ALA A N 1
ATOM 1526 C CA . ALA A 1 201 ? -10.805 -2.115 -24.625 1 37.44 201 ALA A CA 1
ATOM 1527 C C . ALA A 1 201 ? -11.742 -1.492 -25.656 1 37.44 201 ALA A C 1
ATOM 1529 O O . ALA A 1 201 ? -12.555 -2.189 -26.266 1 37.44 201 ALA A O 1
ATOM 1530 N N . SER A 1 202 ? -11.82 -0.27 -25.641 1 32.75 202 SER A N 1
ATOM 1531 C CA . SER A 1 202 ? -12.781 0.262 -26.609 1 32.75 202 SER A CA 1
ATOM 1532 C C . SER A 1 202 ? -12.297 0.053 -28.047 1 32.75 202 SER A C 1
ATOM 1534 O O . SER A 1 202 ? -13.031 0.314 -29 1 32.75 202 SER A O 1
ATOM 1536 N N . GLU A 1 203 ? -11.047 -0.116 -28.219 1 31.91 203 GLU A N 1
ATOM 1537 C CA . GLU A 1 203 ? -10.734 -0.141 -29.641 1 31.91 203 GLU A CA 1
ATOM 1538 C C . GLU A 1 203 ? -10.812 -1.561 -30.203 1 31.91 203 GLU A C 1
ATOM 1540 O O . GLU A 1 203 ? -10.539 -1.785 -31.375 1 31.91 203 GLU A O 1
ATOM 1545 N N . HIS A 1 204 ? -11.055 -2.551 -29.406 1 29.56 204 HIS A N 1
ATOM 1546 C CA . HIS A 1 204 ? -11.398 -3.68 -30.266 1 29.56 204 HIS A CA 1
ATOM 1547 C C . HIS A 1 204 ? -12.906 -3.842 -30.391 1 29.56 204 HIS A C 1
ATOM 1549 O O . HIS A 1 204 ? -13.641 -3.662 -29.406 1 29.56 204 HIS A O 1
ATOM 1555 N N . MET B 1 1 ? 23.453 13.992 14.023 1 85.56 1 MET B N 1
ATOM 1556 C CA . MET B 1 1 ? 23.562 12.75 13.273 1 85.56 1 MET B CA 1
ATOM 1557 C C . MET B 1 1 ? 22.234 11.992 13.297 1 85.56 1 MET B C 1
ATOM 1559 O O . MET B 1 1 ? 21.438 12.148 14.227 1 85.56 1 MET B O 1
ATOM 1563 N N . THR B 1 2 ? 21.797 11.484 12.219 1 90.06 2 THR B N 1
ATOM 1564 C CA . THR B 1 2 ? 20.516 10.797 12.18 1 90.06 2 THR B CA 1
ATOM 1565 C C . THR B 1 2 ? 20.688 9.359 11.711 1 90.06 2 THR B C 1
ATOM 1567 O O . THR B 1 2 ? 21.75 8.984 11.211 1 90.06 2 THR B O 1
ATOM 1570 N N . ARG B 1 3 ? 19.875 8.555 12.141 1 91.44 3 ARG B N 1
ATOM 1571 C CA . ARG B 1 3 ? 19.766 7.176 11.68 1 91.44 3 ARG B CA 1
ATOM 1572 C C . ARG B 1 3 ? 18.453 6.949 10.93 1 91.44 3 ARG B C 1
ATOM 1574 O O . ARG B 1 3 ? 17.406 7.414 11.367 1 91.44 3 ARG B O 1
ATOM 1581 N N . ARG B 1 4 ? 18.578 6.191 9.859 1 92.5 4 ARG B N 1
ATOM 1582 C CA . ARG B 1 4 ? 17.422 5.938 9.008 1 92.5 4 ARG B CA 1
ATOM 1583 C C . ARG B 1 4 ? 16.75 4.621 9.375 1 92.5 4 ARG B C 1
ATOM 1585 O O . ARG B 1 4 ? 17.422 3.605 9.57 1 92.5 4 ARG B O 1
ATOM 1592 N N . TYR B 1 5 ? 15.406 4.727 9.469 1 93.62 5 TYR B N 1
ATOM 1593 C CA . TYR B 1 5 ? 14.609 3.545 9.773 1 93.62 5 TYR B CA 1
ATOM 1594 C C . TYR B 1 5 ? 13.492 3.363 8.758 1 93.62 5 TYR B C 1
ATOM 1596 O O . TYR B 1 5 ? 13.008 4.336 8.18 1 93.62 5 TYR B O 1
ATOM 1604 N N . LEU B 1 6 ? 13.234 2.102 8.461 1 94.12 6 LEU B N 1
ATOM 1605 C CA . LEU B 1 6 ? 12.016 1.744 7.746 1 94.12 6 LEU B CA 1
ATOM 1606 C C . LEU B 1 6 ? 10.922 1.305 8.719 1 94.12 6 LEU B C 1
ATOM 1608 O O . LEU B 1 6 ? 11.133 0.397 9.523 1 94.12 6 LEU B O 1
ATOM 1612 N N . LEU B 1 7 ? 9.766 2.01 8.68 1 96.44 7 LEU B N 1
ATOM 1613 C CA . LEU B 1 7 ? 8.656 1.7 9.57 1 96.44 7 LEU B CA 1
ATOM 1614 C C . LEU B 1 7 ? 7.473 1.134 8.789 1 96.44 7 LEU B C 1
ATOM 1616 O O . LEU B 1 7 ? 7.18 1.591 7.684 1 96.44 7 LEU B O 1
ATOM 1620 N N . SER B 1 8 ? 6.832 0.17 9.367 1 96.25 8 SER B N 1
ATOM 1621 C CA . SER B 1 8 ? 5.539 -0.322 8.906 1 96.25 8 SER B CA 1
ATOM 1622 C C . SER B 1 8 ? 4.484 -0.231 10 1 96.25 8 SER B C 1
ATOM 1624 O O . SER B 1 8 ? 4.707 -0.695 11.125 1 96.25 8 SER B O 1
ATOM 1626 N N . ILE B 1 9 ? 3.4 0.373 9.656 1 97.69 9 ILE B N 1
ATOM 1627 C CA . ILE B 1 9 ? 2.338 0.583 10.633 1 97.69 9 ILE B CA 1
ATOM 1628 C C . ILE B 1 9 ? 1.002 0.13 10.047 1 97.69 9 ILE B C 1
ATOM 1630 O O . ILE B 1 9 ? 0.657 0.489 8.922 1 97.69 9 ILE B O 1
ATOM 1634 N N . VAL B 1 10 ? 0.303 -0.682 10.797 1 95.94 10 VAL B N 1
ATOM 1635 C CA . VAL B 1 10 ? -1.066 -1.065 10.469 1 95.94 10 VAL B CA 1
ATOM 1636 C C . VAL B 1 10 ? -2.006 -0.638 11.594 1 95.94 10 VAL B C 1
ATOM 1638 O O . VAL B 1 10 ? -1.682 -0.791 12.773 1 95.94 10 VAL B O 1
ATOM 1641 N N . ALA B 1 11 ? -3.111 -0.016 11.195 1 96.06 11 ALA B N 1
ATOM 1642 C CA . ALA B 1 11 ? -4.035 0.501 12.203 1 96.06 11 ALA B CA 1
ATOM 1643 C C . ALA B 1 11 ? -5.469 0.521 11.672 1 96.06 11 ALA B C 1
ATOM 1645 O O . ALA B 1 11 ? -5.691 0.353 10.469 1 96.06 11 ALA B O 1
ATOM 1646 N N . ASN B 1 12 ? -6.398 0.59 12.688 1 93.06 12 ASN B N 1
ATOM 1647 C CA . ASN B 1 12 ? -7.766 0.864 12.258 1 93.06 12 ASN B CA 1
ATOM 1648 C C . ASN B 1 12 ? -7.887 2.24 11.609 1 93.06 12 ASN B C 1
ATOM 1650 O O . ASN B 1 12 ? -7.395 3.232 12.156 1 93.06 12 ASN B O 1
ATOM 1654 N N . LYS B 1 13 ? -8.469 2.174 10.453 1 89.69 13 LYS B N 1
ATOM 1655 C CA . LYS B 1 13 ? -8.617 3.414 9.703 1 89.69 13 LYS B CA 1
ATOM 1656 C C . LYS B 1 13 ? -9.734 4.277 10.266 1 89.69 13 LYS B C 1
ATOM 1658 O O . LYS B 1 13 ? -10.914 4.035 9.992 1 89.69 13 LYS B O 1
ATOM 1663 N N . ARG B 1 14 ? -9.422 5.293 11.023 1 88.06 14 ARG B N 1
ATOM 1664 C CA . ARG B 1 14 ? -10.336 6.285 11.586 1 88.06 14 ARG B CA 1
ATOM 1665 C C . ARG B 1 14 ? -9.781 7.695 11.398 1 88.06 14 ARG B C 1
ATOM 1667 O O . ARG B 1 14 ? -8.594 7.875 11.141 1 88.06 14 ARG B O 1
ATOM 1674 N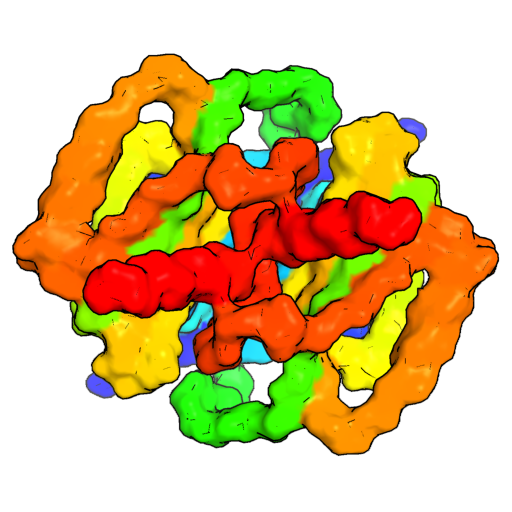 N . ILE B 1 15 ? -10.719 8.641 11.477 1 83.25 15 ILE B N 1
ATOM 1675 C CA . ILE B 1 15 ? -10.297 10.031 11.375 1 83.25 15 ILE B CA 1
ATOM 1676 C C . ILE B 1 15 ? -9.25 10.336 12.445 1 83.25 15 ILE B C 1
ATOM 1678 O O . ILE B 1 15 ? -9.43 9.984 13.609 1 83.25 15 ILE B O 1
ATOM 1682 N N . GLY B 1 16 ? -8.109 10.883 12 1 90.56 16 GLY B N 1
ATOM 1683 C CA . GLY B 1 16 ? -7.098 11.297 12.953 1 90.56 16 GLY B CA 1
ATOM 1684 C C . GLY B 1 16 ? -5.914 10.344 13.023 1 90.56 16 GLY B C 1
ATOM 1685 O O . GLY B 1 16 ? -4.883 10.672 13.609 1 90.56 16 GLY B O 1
ATOM 1686 N N . VAL B 1 17 ? -6.039 9.156 12.469 1 95.25 17 VAL B N 1
ATOM 1687 C CA . VAL B 1 17 ? -4.992 8.148 12.617 1 95.25 17 VAL B CA 1
ATOM 1688 C C . VAL B 1 17 ? -3.709 8.648 11.945 1 95.25 17 VAL B C 1
ATOM 1690 O O . VAL B 1 17 ? -2.621 8.539 12.523 1 95.25 17 VAL B O 1
ATOM 1693 N N . LEU B 1 18 ? -3.787 9.25 10.773 1 95.31 18 LEU B N 1
ATOM 1694 C CA . LEU B 1 18 ? -2.586 9.688 10.07 1 95.31 18 LEU B CA 1
ATOM 1695 C C . LEU B 1 18 ? -1.923 10.852 10.789 1 95.31 18 LEU B C 1
ATOM 1697 O O . LEU B 1 18 ? -0.717 10.828 11.047 1 95.31 18 LEU B O 1
ATOM 1701 N N . PRO B 1 19 ? -2.682 11.82 11.289 1 94.25 19 PRO B N 1
ATOM 1702 C CA . PRO B 1 19 ? -2.068 12.867 12.109 1 94.25 19 PRO B CA 1
ATOM 1703 C C . PRO B 1 19 ? -1.437 12.32 13.391 1 94.25 19 PRO B C 1
ATOM 1705 O O . PRO B 1 19 ? -0.381 12.805 13.812 1 94.25 19 PRO B O 1
ATOM 1708 N N . ALA B 1 20 ? -2.057 11.375 13.961 1 96.44 20 ALA B N 1
ATOM 1709 C CA . ALA B 1 20 ? -1.512 10.781 15.18 1 96.44 20 ALA B CA 1
ATOM 1710 C C . ALA B 1 20 ? -0.17 10.109 14.914 1 96.44 20 ALA B C 1
ATOM 1712 O O . ALA B 1 20 ? 0.81 10.359 15.625 1 96.44 20 ALA B O 1
ATOM 1713 N N . ILE B 1 21 ? -0.121 9.32 13.875 1 97.81 21 ILE B N 1
ATOM 1714 C CA . ILE B 1 21 ? 1.078 8.555 13.547 1 97.81 21 ILE B CA 1
ATOM 1715 C C . ILE B 1 21 ? 2.191 9.5 13.109 1 97.81 21 ILE B C 1
ATOM 1717 O O . ILE B 1 21 ? 3.314 9.43 13.609 1 97.81 21 ILE B O 1
ATOM 1721 N N . THR B 1 22 ? 1.854 10.414 12.195 1 96.69 22 THR B N 1
ATOM 1722 C CA . THR B 1 22 ? 2.875 11.336 11.703 1 96.69 22 THR B CA 1
ATOM 1723 C C . THR B 1 22 ? 3.293 12.32 12.797 1 96.69 22 THR B C 1
ATOM 1725 O O . THR B 1 22 ? 4.457 12.727 12.859 1 96.69 22 THR B O 1
ATOM 1728 N N . GLY B 1 23 ? 2.395 12.648 13.641 1 96.25 23 GLY B N 1
ATOM 1729 C CA . GLY B 1 23 ? 2.719 13.461 14.797 1 96.25 23 GLY B CA 1
ATOM 1730 C C . GLY B 1 23 ? 3.664 12.773 15.766 1 96.25 23 GLY B C 1
ATOM 1731 O O . GLY B 1 23 ? 4.602 13.398 16.266 1 96.25 23 GLY B O 1
ATOM 1732 N N . ALA B 1 24 ? 3.377 11.547 16.031 1 97.94 24 ALA B N 1
ATOM 1733 C CA . ALA B 1 24 ? 4.234 10.773 16.922 1 97.94 24 ALA B CA 1
ATOM 1734 C C . ALA B 1 24 ? 5.664 10.711 16.391 1 97.94 24 ALA B C 1
ATOM 1736 O O . ALA B 1 24 ? 6.625 10.812 17.156 1 97.94 24 ALA B O 1
ATOM 1737 N N . ILE B 1 25 ? 5.812 10.508 15.086 1 97.31 25 ILE B N 1
ATOM 1738 C CA . ILE B 1 25 ? 7.121 10.461 14.445 1 97.31 25 ILE B CA 1
ATOM 1739 C C . ILE B 1 25 ? 7.828 11.805 14.609 1 97.31 25 ILE B C 1
ATOM 1741 O O . ILE B 1 25 ? 9.008 11.852 14.969 1 97.31 25 ILE B O 1
ATOM 1745 N N . HIS B 1 26 ? 7.098 12.844 14.469 1 95.38 26 HIS B N 1
ATOM 1746 C CA . HIS B 1 26 ? 7.641 14.188 14.586 1 95.38 26 HIS B CA 1
ATOM 1747 C C . HIS B 1 26 ? 8.094 14.477 16.016 1 95.38 26 HIS B C 1
ATOM 1749 O O . HIS B 1 26 ? 9.117 15.117 16.234 1 95.38 26 HIS B O 1
ATOM 1755 N N . GLU B 1 27 ? 7.367 14.062 16.953 1 95.88 27 GLU B N 1
ATOM 1756 C CA . GLU B 1 27 ? 7.652 14.305 18.359 1 95.88 27 GLU B CA 1
ATOM 1757 C C . GLU B 1 27 ? 9 13.711 18.766 1 95.88 27 GLU B C 1
ATOM 1759 O O . GLU B 1 27 ? 9.656 14.211 19.672 1 95.88 27 GLU B O 1
ATOM 1764 N N . LEU B 1 28 ? 9.43 12.688 18.047 1 96.31 28 LEU B N 1
ATOM 1765 C CA . LEU B 1 28 ? 10.719 12.07 18.328 1 96.31 28 LEU B CA 1
ATOM 1766 C C . LEU B 1 28 ? 11.805 12.672 17.438 1 96.31 28 LEU B C 1
ATOM 1768 O O . LEU B 1 28 ? 12.93 12.164 17.391 1 96.31 28 LEU B O 1
ATOM 1772 N N . GLY B 1 29 ? 11.406 13.734 16.75 1 94.81 29 GLY B N 1
ATOM 1773 C CA . GLY B 1 29 ? 12.359 14.359 15.844 1 94.81 29 GLY B CA 1
ATOM 1774 C C . GLY B 1 29 ? 12.492 13.617 14.523 1 94.81 29 GLY B C 1
ATOM 1775 O O . GLY B 1 29 ? 13.484 13.797 13.805 1 94.81 29 GLY B O 1
ATOM 1776 N N . GLY B 1 30 ? 11.547 12.781 14.266 1 94.88 30 GLY B N 1
ATOM 1777 C CA . GLY B 1 30 ? 11.594 12.039 13.016 1 94.88 30 GLY B CA 1
ATOM 1778 C C . GLY B 1 30 ? 11.305 12.898 11.797 1 94.88 30 GLY B C 1
ATOM 1779 O O . GLY B 1 30 ? 10.43 13.766 11.836 1 94.88 30 GLY B O 1
ATOM 1780 N N . ASP B 1 31 ? 12.109 12.656 10.781 1 91.75 31 ASP B N 1
ATOM 1781 C CA . ASP B 1 31 ? 11.914 13.297 9.484 1 91.75 31 ASP B CA 1
ATOM 1782 C C . ASP B 1 31 ? 11.539 12.273 8.414 1 91.75 31 ASP B C 1
ATOM 1784 O O . ASP B 1 31 ? 12.391 11.523 7.941 1 91.75 31 ASP B O 1
ATOM 1788 N N . MET B 1 32 ? 10.297 12.328 8.016 1 92.56 32 MET B N 1
ATOM 1789 C CA . MET B 1 32 ? 9.805 11.352 7.051 1 92.56 32 MET B CA 1
ATOM 1790 C C . MET B 1 32 ? 10.305 11.664 5.648 1 92.56 32 MET B C 1
ATOM 1792 O O . MET B 1 32 ? 10.109 12.766 5.145 1 92.56 32 MET B O 1
ATOM 1796 N N . GLN B 1 33 ? 10.914 10.688 5.051 1 87.19 33 GLN B N 1
ATOM 1797 C CA . GLN B 1 33 ? 11.539 10.867 3.744 1 87.19 33 GLN B CA 1
ATOM 1798 C C . GLN B 1 33 ? 10.648 10.312 2.633 1 87.19 33 GLN B C 1
ATOM 1800 O O . GLN B 1 33 ? 10.633 10.844 1.521 1 87.19 33 GLN B O 1
ATOM 1805 N N . GLU B 1 34 ? 10.039 9.266 2.871 1 87.12 34 GLU B N 1
ATOM 1806 C CA . GLU B 1 34 ? 9.133 8.562 1.962 1 87.12 34 GLU B CA 1
ATOM 1807 C C . GLU B 1 34 ? 7.996 7.887 2.725 1 87.12 34 GLU B C 1
ATOM 1809 O O . GLU B 1 34 ? 8.18 7.453 3.865 1 87.12 34 GLU B O 1
ATOM 1814 N N . ALA B 1 35 ? 6.883 7.863 2.076 1 91.62 35 ALA B N 1
ATOM 1815 C CA . ALA B 1 35 ? 5.754 7.195 2.723 1 91.62 35 ALA B CA 1
ATOM 1816 C C . ALA B 1 35 ? 4.781 6.637 1.687 1 91.62 35 ALA B C 1
ATOM 1818 O O . ALA B 1 35 ? 4.523 7.273 0.661 1 91.62 35 ALA B O 1
ATOM 1819 N N . SER B 1 36 ? 4.297 5.516 1.987 1 89.06 36 SER B N 1
ATOM 1820 C CA . SER B 1 36 ? 3.201 4.898 1.246 1 89.06 36 SER B CA 1
ATOM 1821 C C . SER B 1 36 ? 2.125 4.371 2.188 1 89.06 36 SER B C 1
ATOM 1823 O O . SER B 1 36 ? 2.426 3.65 3.143 1 89.06 36 SER B O 1
ATOM 1825 N N . GLN B 1 37 ? 0.956 4.793 1.936 1 90.75 37 GLN B N 1
ATOM 1826 C CA . GLN B 1 37 ? -0.151 4.355 2.779 1 90.75 37 GLN B CA 1
ATOM 1827 C C . GLN B 1 37 ? -1.345 3.918 1.937 1 90.75 37 GLN B C 1
ATOM 1829 O O . GLN B 1 37 ? -1.689 4.574 0.951 1 90.75 37 GLN B O 1
ATOM 1834 N N . THR B 1 38 ? -1.88 2.801 2.279 1 87.12 38 THR B N 1
ATOM 1835 C CA . THR B 1 38 ? -3.1 2.303 1.652 1 87.12 38 THR B CA 1
ATOM 1836 C C . THR B 1 38 ? -4.156 1.979 2.705 1 87.12 38 THR B C 1
ATOM 1838 O O . THR B 1 38 ? -3.83 1.784 3.879 1 87.12 38 THR B O 1
ATOM 1841 N N . SER B 1 39 ? -5.391 2.07 2.24 1 87.25 39 SER B N 1
ATOM 1842 C CA . SER B 1 39 ? -6.516 1.698 3.092 1 87.25 39 SER B CA 1
ATOM 1843 C C . SER B 1 39 ? -7.375 0.624 2.434 1 87.25 39 SER B C 1
ATOM 1845 O O . SER B 1 39 ? -7.602 0.658 1.222 1 87.25 39 SER B O 1
ATOM 1847 N N . MET B 1 40 ? -7.789 -0.344 3.291 1 84.25 40 MET B N 1
ATOM 1848 C CA . MET B 1 40 ? -8.641 -1.428 2.812 1 84.25 40 MET B CA 1
ATOM 1849 C C . MET B 1 40 ? -9.594 -1.899 3.91 1 84.25 40 MET B C 1
ATOM 1851 O O . MET B 1 40 ? -9.148 -2.4 4.945 1 84.25 40 MET B O 1
ATOM 1855 N N . HIS B 1 41 ? -10.867 -1.702 3.691 1 83.69 41 HIS B N 1
ATOM 1856 C CA . HIS B 1 41 ? -11.938 -2.184 4.562 1 83.69 41 HIS B CA 1
ATOM 1857 C C . HIS B 1 41 ? -11.688 -1.783 6.012 1 83.69 41 HIS B C 1
ATOM 1859 O O . HIS B 1 41 ? -11.711 -2.631 6.906 1 83.69 41 HIS B O 1
ATOM 1865 N N . GLY B 1 42 ? -11.352 -0.54 6.172 1 85.38 42 GLY B N 1
ATOM 1866 C CA . GLY B 1 42 ? -11.273 0.038 7.504 1 85.38 42 GLY B CA 1
ATOM 1867 C C . GLY B 1 42 ? -9.906 -0.117 8.141 1 85.38 42 GLY B C 1
ATOM 1868 O O . GLY B 1 42 ? -9.711 0.241 9.305 1 85.38 42 GLY B O 1
ATOM 1869 N N . VAL B 1 43 ? -9.031 -0.662 7.375 1 90.5 43 VAL B N 1
ATOM 1870 C CA . VAL B 1 43 ? -7.676 -0.815 7.883 1 90.5 43 VAL B CA 1
ATOM 1871 C C . VAL B 1 43 ? -6.711 0.016 7.035 1 90.5 43 VAL B C 1
ATOM 1873 O O . VAL B 1 43 ? -6.836 0.063 5.809 1 90.5 43 VAL B O 1
ATOM 1876 N N . LEU B 1 44 ? -5.867 0.667 7.812 1 92.5 44 LEU B N 1
ATOM 1877 C CA . LEU B 1 44 ? -4.828 1.456 7.164 1 92.5 44 LEU B CA 1
ATOM 1878 C C . LEU B 1 44 ? -3.469 0.773 7.289 1 92.5 44 LEU B C 1
ATOM 1880 O O . LEU B 1 44 ? -3.133 0.241 8.352 1 92.5 44 LEU B O 1
ATOM 1884 N N . SER B 1 45 ? -2.713 0.729 6.172 1 93.75 45 SER B N 1
ATOM 1885 C CA . SER B 1 45 ? -1.336 0.244 6.156 1 93.75 45 SER B CA 1
ATOM 1886 C C . SER B 1 45 ? -0.384 1.303 5.609 1 93.75 45 SER B C 1
ATOM 1888 O O . SER B 1 45 ? -0.621 1.868 4.539 1 93.75 45 SER B O 1
ATOM 1890 N N . MET B 1 46 ? 0.634 1.528 6.402 1 94.88 46 MET B N 1
ATOM 1891 C CA . MET B 1 46 ? 1.61 2.541 6.008 1 94.88 46 MET B CA 1
ATOM 1892 C C . MET B 1 46 ? 3.029 1.993 6.102 1 94.88 46 MET B C 1
ATOM 1894 O O . MET B 1 46 ? 3.379 1.329 7.082 1 94.88 46 MET B O 1
ATOM 1898 N N . VAL B 1 47 ? 3.801 2.172 5.074 1 93.38 47 VAL B N 1
ATOM 1899 C CA . VAL B 1 47 ? 5.242 1.948 5.098 1 93.38 47 VAL B CA 1
ATOM 1900 C C . VAL B 1 47 ? 5.973 3.264 4.836 1 93.38 47 VAL B C 1
ATOM 1902 O O . VAL B 1 47 ? 5.574 4.039 3.965 1 93.38 47 VAL B O 1
ATOM 1905 N N . LEU B 1 48 ? 6.969 3.516 5.652 1 93.62 48 LEU B N 1
ATOM 1906 C CA . LEU B 1 48 ? 7.652 4.793 5.473 1 93.62 48 LEU B CA 1
ATOM 1907 C C . LEU B 1 48 ? 9.117 4.684 5.863 1 93.62 48 LEU B C 1
ATOM 1909 O O . LEU B 1 48 ? 9.508 3.771 6.598 1 93.62 48 LEU B O 1
ATOM 1913 N N . VAL B 1 49 ? 9.898 5.559 5.281 1 92 49 VAL B N 1
ATOM 1914 C CA . VAL B 1 49 ? 11.297 5.754 5.637 1 92 49 VAL B CA 1
ATOM 1915 C C . VAL B 1 49 ? 11.469 7.09 6.359 1 92 49 VAL B C 1
ATOM 1917 O O . VAL B 1 49 ? 11.008 8.125 5.879 1 92 49 VAL B O 1
ATOM 1920 N N . ALA B 1 50 ? 12.07 7.043 7.535 1 93.06 50 ALA B N 1
ATOM 1921 C CA . ALA B 1 50 ? 12.281 8.281 8.289 1 93.06 50 ALA B CA 1
ATOM 1922 C C . ALA B 1 50 ? 13.648 8.281 8.969 1 93.06 50 ALA B C 1
ATOM 1924 O O . ALA B 1 50 ? 14.141 7.234 9.383 1 93.06 50 ALA B O 1
ATOM 1925 N N . ASP B 1 51 ? 14.18 9.492 9.039 1 91.88 51 ASP B N 1
ATOM 1926 C CA . ASP B 1 51 ? 15.414 9.703 9.797 1 91.88 51 ASP B CA 1
ATOM 1927 C C . ASP B 1 51 ? 15.117 10.164 11.219 1 91.88 51 ASP B C 1
ATOM 1929 O O . ASP B 1 51 ? 14.328 11.086 11.422 1 91.88 51 ASP B O 1
ATOM 1933 N N . PHE B 1 52 ? 15.734 9.477 12.18 1 94.62 52 PHE B N 1
ATOM 1934 C CA . PHE B 1 52 ? 15.594 9.852 13.578 1 94.62 52 PHE B CA 1
ATOM 1935 C C . PHE B 1 52 ? 16.938 10.234 14.18 1 94.62 52 PHE B C 1
ATOM 1937 O O . PHE B 1 52 ? 17.984 9.82 13.68 1 94.62 52 PHE B O 1
ATOM 1944 N N . PRO B 1 53 ? 16.859 11.094 15.242 1 95.5 53 PRO B N 1
ATOM 1945 C CA . PRO B 1 53 ? 18.109 11.289 15.977 1 95.5 53 PRO B CA 1
ATOM 1946 C C . PRO B 1 53 ? 18.781 9.977 16.375 1 95.5 53 PRO B C 1
ATOM 1948 O O . PRO B 1 53 ? 18.094 9.039 16.797 1 95.5 53 PRO B O 1
ATOM 1951 N N . GLU B 1 54 ? 20.125 9.891 16.312 1 92.94 54 GLU B N 1
ATOM 1952 C CA . GLU B 1 54 ? 20.891 8.648 16.422 1 92.94 54 GLU B CA 1
ATOM 1953 C C . GLU B 1 54 ? 20.766 8.047 17.812 1 92.94 54 GLU B C 1
ATOM 1955 O O . GLU B 1 54 ? 20.984 6.844 18 1 92.94 54 GLU B O 1
ATOM 1960 N N . HIS B 1 55 ? 20.391 8.812 18.672 1 92.81 55 HIS B N 1
ATOM 1961 C CA . HIS B 1 55 ? 20.375 8.312 20.047 1 92.81 55 HIS B CA 1
ATOM 1962 C C . HIS B 1 55 ? 19.094 7.527 20.328 1 92.81 55 HIS B C 1
ATOM 1964 O O . HIS B 1 55 ? 19 6.84 21.344 1 92.81 55 HIS B O 1
ATOM 1970 N N . PHE B 1 56 ? 18.156 7.578 19.469 1 92.44 56 PHE B N 1
ATOM 1971 C CA . PHE B 1 56 ? 16.953 6.773 19.656 1 92.44 56 PHE B CA 1
ATOM 1972 C C . PHE B 1 56 ? 17.172 5.352 19.156 1 92.44 56 PHE B C 1
ATOM 1974 O O . PHE B 1 56 ? 17.547 5.145 18 1 92.44 56 PHE B O 1
ATOM 1981 N N . GLU B 1 57 ? 16.938 4.414 20.031 1 92.81 57 GLU B N 1
ATOM 1982 C CA . GLU B 1 57 ? 16.875 3.01 19.641 1 92.81 57 GLU B CA 1
ATOM 1983 C C . GLU B 1 57 ? 15.539 2.672 19 1 92.81 57 GLU B C 1
ATOM 1985 O O . GLU B 1 57 ? 14.539 3.348 19.234 1 92.81 57 GLU B O 1
ATOM 1990 N N . SER B 1 58 ? 15.531 1.635 18.281 1 94.5 58 SER B N 1
ATOM 1991 C CA . SER B 1 58 ? 14.328 1.23 17.562 1 94.5 58 SER B CA 1
ATOM 1992 C C . SER B 1 58 ? 13.164 1.002 18.531 1 94.5 58 SER B C 1
ATOM 1994 O O . SER B 1 58 ? 12.023 1.347 18.219 1 94.5 58 SER B O 1
ATOM 1996 N N . GLN B 1 59 ? 13.5 0.453 19.672 1 96.06 59 GLN B N 1
ATOM 1997 C CA . GLN B 1 59 ? 12.43 0.112 20.609 1 96.06 59 GLN B CA 1
ATOM 1998 C C . GLN B 1 59 ? 11.742 1.366 21.141 1 96.06 59 GLN B C 1
ATOM 2000 O O . GLN B 1 59 ? 10.539 1.361 21.391 1 96.06 59 GLN B O 1
ATOM 2005 N N . VAL B 1 60 ? 12.469 2.41 21.297 1 97.25 60 VAL B N 1
ATOM 2006 C CA . VAL B 1 60 ? 11.898 3.676 21.734 1 97.25 60 VAL B CA 1
ATOM 2007 C C . VAL B 1 60 ? 10.914 4.199 20.703 1 97.25 60 VAL B C 1
ATOM 2009 O O . VAL B 1 60 ? 9.828 4.68 21.047 1 97.25 60 VAL B O 1
ATOM 2012 N N . ILE B 1 61 ? 11.281 4.113 19.453 1 97.56 61 ILE B N 1
ATOM 2013 C CA . ILE B 1 61 ? 10.438 4.551 18.344 1 97.56 61 ILE B CA 1
ATOM 2014 C C . ILE B 1 61 ? 9.148 3.73 18.328 1 97.56 61 ILE B C 1
ATOM 2016 O O . ILE B 1 61 ? 8.055 4.289 18.266 1 97.56 61 ILE B O 1
ATOM 2020 N N . ILE B 1 62 ? 9.32 2.443 18.5 1 97.94 62 ILE B N 1
ATOM 2021 C CA . ILE B 1 62 ? 8.172 1.538 18.469 1 97.94 62 ILE B CA 1
ATOM 2022 C C . ILE B 1 62 ? 7.238 1.864 19.641 1 97.94 62 ILE B C 1
ATOM 2024 O O . ILE B 1 62 ? 6.031 2.027 19.438 1 97.94 62 ILE B O 1
ATOM 2028 N N . ASP B 1 63 ? 7.781 2.012 20.781 1 98.19 63 ASP B N 1
ATOM 2029 C CA . ASP B 1 63 ? 6.98 2.238 21.984 1 98.19 63 ASP B CA 1
ATOM 2030 C C . ASP B 1 63 ? 6.207 3.553 21.875 1 98.19 63 ASP B C 1
ATOM 2032 O O . ASP B 1 63 ? 5.031 3.615 22.25 1 98.19 63 ASP B O 1
ATOM 2036 N N . HIS B 1 64 ? 6.887 4.527 21.391 1 98.44 64 HIS B N 1
ATOM 2037 C CA . HIS B 1 64 ? 6.25 5.836 21.328 1 98.44 64 HIS B CA 1
ATOM 2038 C C . HIS B 1 64 ? 5.102 5.848 20.328 1 98.44 64 HIS B C 1
ATOM 2040 O O . HIS B 1 64 ? 3.986 6.254 20.656 1 98.44 64 HIS B O 1
ATOM 2046 N N . ILE B 1 65 ? 5.32 5.352 19.141 1 98.25 65 ILE B N 1
ATOM 2047 C CA . ILE B 1 65 ? 4.297 5.363 18.094 1 98.25 65 ILE B CA 1
ATOM 2048 C C . ILE B 1 65 ? 3.145 4.445 18.5 1 98.25 65 ILE B C 1
ATOM 2050 O O . ILE B 1 65 ? 1.975 4.801 18.328 1 98.25 65 ILE B O 1
ATOM 2054 N N . SER B 1 66 ? 3.539 3.311 19.062 1 98 66 SER B N 1
ATOM 2055 C CA . SER B 1 66 ? 2.508 2.391 19.531 1 98 66 SER B CA 1
ATOM 2056 C C . SER B 1 66 ? 1.661 3.018 20.625 1 98 66 SER B C 1
ATOM 2058 O O . SER B 1 66 ? 0.446 2.818 20.672 1 98 66 SER B O 1
ATOM 2060 N N . GLY B 1 67 ? 2.305 3.701 21.484 1 98.38 67 GLY B N 1
ATOM 2061 C CA . GLY B 1 67 ? 1.583 4.383 22.547 1 98.38 67 GLY B CA 1
ATOM 2062 C C . GLY B 1 67 ? 0.589 5.406 22.031 1 98.38 67 GLY B C 1
ATOM 2063 O O . GLY B 1 67 ? -0.571 5.418 22.453 1 98.38 67 GLY B O 1
ATOM 2064 N N . VAL B 1 68 ? 0.992 6.207 21.141 1 97.88 68 VAL B N 1
ATOM 2065 C CA . VAL B 1 68 ? 0.158 7.27 20.578 1 97.88 68 VAL B CA 1
ATOM 2066 C C . VAL B 1 68 ? -0.958 6.66 19.734 1 97.88 68 VAL B C 1
ATOM 2068 O O . VAL B 1 68 ? -2.086 7.16 19.719 1 97.88 68 VAL B O 1
ATOM 2071 N N . ALA B 1 69 ? -0.648 5.555 19.062 1 97.56 69 ALA B N 1
ATOM 2072 C CA . ALA B 1 69 ? -1.592 4.984 18.109 1 97.56 69 ALA B CA 1
ATOM 2073 C C . ALA B 1 69 ? -2.4 3.855 18.734 1 97.56 69 ALA B C 1
ATOM 2075 O O . ALA B 1 69 ? -3.15 3.16 18.047 1 97.56 69 ALA B O 1
ATOM 2076 N N . ARG B 1 70 ? -2.268 3.684 20.016 1 97.06 70 ARG B N 1
ATOM 2077 C CA . ARG B 1 70 ? -2.953 2.615 20.734 1 97.06 70 ARG B CA 1
ATOM 2078 C C . ARG B 1 70 ? -4.457 2.668 20.484 1 97.06 70 ARG B C 1
ATOM 2080 O O . ARG B 1 70 ? -5.09 1.636 20.25 1 97.06 70 ARG B O 1
ATOM 2087 N N . PRO B 1 71 ? -5.074 3.912 20.469 1 96.31 71 PRO B N 1
ATOM 2088 C CA . PRO B 1 71 ? -6.52 3.992 20.25 1 96.31 71 PRO B CA 1
ATOM 2089 C C . PRO B 1 71 ? -6.938 3.455 18.891 1 96.31 71 PRO B C 1
ATOM 2091 O O . PRO B 1 71 ? -8.117 3.158 18.672 1 96.31 71 PRO B O 1
ATOM 2094 N N . PHE B 1 72 ? -6.039 3.332 18.047 1 95.75 72 PHE B N 1
ATOM 2095 C CA . PHE B 1 72 ? -6.34 2.869 16.703 1 95.75 72 PHE B CA 1
ATOM 2096 C C . PHE B 1 72 ? -5.941 1.409 16.516 1 95.75 72 PHE B C 1
ATOM 2098 O O . PHE B 1 72 ? -5.93 0.892 15.406 1 95.75 72 PHE B O 1
ATOM 2105 N N . GLU B 1 73 ? -5.496 0.762 17.562 1 94.5 73 GLU B N 1
ATOM 2106 C CA . GLU B 1 73 ? -5.062 -0.632 17.578 1 94.5 73 GLU B CA 1
ATOM 2107 C C . GLU B 1 73 ? -3.943 -0.869 16.562 1 94.5 73 GLU B C 1
ATOM 2109 O O . GLU B 1 73 ? -4 -1.815 15.781 1 94.5 73 GLU B O 1
ATOM 2114 N N . ALA B 1 74 ? -2.975 -0.046 16.672 1 96.75 74 ALA B N 1
ATOM 2115 C CA . ALA B 1 74 ? -1.913 -0.055 15.672 1 96.75 74 ALA B CA 1
ATOM 2116 C C . ALA B 1 74 ? -0.865 -1.117 15.992 1 96.75 74 ALA B C 1
ATOM 2118 O O . ALA B 1 74 ? -0.602 -1.404 17.156 1 96.75 74 ALA B O 1
ATOM 2119 N N . ALA B 1 75 ? -0.361 -1.773 15 1 96.25 75 ALA B N 1
ATOM 2120 C CA . ALA B 1 75 ? 0.857 -2.576 15.062 1 96.25 75 ALA B CA 1
ATOM 2121 C C . ALA B 1 75 ? 2 -1.897 14.312 1 96.25 75 ALA B C 1
ATOM 2123 O O . ALA B 1 75 ? 1.833 -1.468 13.172 1 96.25 75 ALA B O 1
ATOM 2124 N N . VAL B 1 76 ? 3.133 -1.794 15.008 1 97.25 76 VAL B N 1
ATOM 2125 C CA . VAL B 1 76 ? 4.273 -1.056 14.477 1 97.25 76 VAL B CA 1
ATOM 2126 C C . VAL B 1 76 ? 5.484 -1.981 14.367 1 97.25 76 VAL B C 1
ATOM 2128 O O . VAL B 1 76 ? 5.824 -2.68 15.328 1 97.25 76 VAL B O 1
ATOM 2131 N N . THR B 1 77 ? 6.094 -1.979 13.227 1 95.62 77 THR B N 1
ATOM 2132 C CA . THR B 1 77 ? 7.355 -2.682 13.008 1 95.62 77 THR B CA 1
ATOM 2133 C C . THR B 1 77 ? 8.43 -1.722 12.492 1 95.62 77 THR B C 1
ATOM 2135 O O . THR B 1 77 ? 8.141 -0.835 11.688 1 95.62 77 THR B O 1
ATOM 2138 N N . VAL B 1 78 ? 9.57 -1.89 13.008 1 94.88 78 VAL B N 1
ATOM 2139 C CA . VAL B 1 78 ? 10.711 -1.085 12.57 1 94.88 78 VAL B CA 1
ATOM 2140 C C . VAL B 1 78 ? 11.828 -1.995 12.062 1 94.88 78 VAL B C 1
ATOM 2142 O O . VAL B 1 78 ? 12.156 -2.996 12.703 1 94.88 78 VAL B O 1
ATOM 2145 N N . ARG B 1 79 ? 12.25 -1.657 10.914 1 89.75 79 ARG B N 1
ATOM 2146 C CA . ARG B 1 79 ? 13.352 -2.391 10.297 1 89.75 79 ARG B CA 1
ATOM 2147 C C . ARG B 1 79 ? 14.492 -1.448 9.922 1 89.75 79 ARG B C 1
ATOM 2149 O O . ARG B 1 79 ? 14.273 -0.249 9.734 1 89.75 79 ARG B O 1
ATOM 2156 N N . LEU B 1 80 ? 15.625 -2.037 10.023 1 82.5 80 LEU B N 1
ATOM 2157 C CA . LEU B 1 80 ? 16.766 -1.297 9.5 1 82.5 80 LEU B CA 1
ATOM 2158 C C . LEU B 1 80 ? 16.969 -1.592 8.016 1 82.5 80 LEU B C 1
ATOM 2160 O O . LEU B 1 80 ? 16.75 -2.717 7.566 1 82.5 80 LEU B O 1
ATOM 2164 N N . PRO B 1 81 ? 17.109 -0.506 7.289 1 68.44 81 PRO B N 1
ATOM 2165 C CA . PRO B 1 81 ? 17.375 -0.785 5.879 1 68.44 81 PRO B CA 1
ATOM 2166 C C . PRO B 1 81 ? 18.516 -1.788 5.684 1 68.44 81 PRO B C 1
ATOM 2168 O O . PRO B 1 81 ? 19.406 -1.902 6.539 1 68.44 81 PRO B O 1
ATOM 2171 N N . ASN B 1 82 ? 18.344 -2.818 4.812 1 59.78 82 ASN B N 1
ATOM 2172 C CA . ASN B 1 82 ? 19.438 -3.73 4.52 1 59.78 82 ASN B CA 1
ATOM 2173 C C . ASN B 1 82 ? 20.766 -2.98 4.332 1 59.78 82 ASN B C 1
ATOM 2175 O O . ASN B 1 82 ? 20.781 -1.871 3.795 1 59.78 82 ASN B O 1
ATOM 2179 N N . PRO B 1 83 ? 21.891 -3.637 4.938 1 50.97 83 PRO B N 1
ATOM 2180 C CA . PRO B 1 83 ? 23.219 -3.08 4.672 1 50.97 83 PRO B CA 1
ATOM 2181 C C . PRO B 1 83 ? 23.516 -2.934 3.178 1 50.97 83 PRO B C 1
ATOM 2183 O O . PRO B 1 83 ? 23.219 -3.84 2.396 1 50.97 83 PRO B O 1
ATOM 2186 N N . GLY B 1 84 ? 23.688 -1.701 2.617 1 51.06 84 GLY B N 1
ATOM 2187 C CA . GLY B 1 84 ? 23.875 -1.405 1.205 1 51.06 84 GLY B CA 1
ATOM 2188 C C . GLY B 1 84 ? 22.688 -0.697 0.588 1 51.06 84 GLY B C 1
ATOM 2189 O O . GLY B 1 84 ? 22.75 -0.242 -0.555 1 51.06 84 GLY B O 1
ATOM 2190 N N . ASP B 1 85 ? 21.641 -1.17 1 1 53.41 85 ASP B N 1
ATOM 2191 C CA . ASP B 1 85 ? 20.453 -0.458 0.528 1 53.41 85 ASP B CA 1
ATOM 2192 C C . ASP B 1 85 ? 20.547 1.029 0.865 1 53.41 85 ASP B C 1
ATOM 2194 O O . ASP B 1 85 ? 20.328 1.424 2.012 1 53.41 85 ASP B O 1
ATOM 2198 N N . ASP B 1 86 ? 21.75 1.469 0.812 1 43.88 86 ASP B N 1
ATOM 2199 C CA . ASP B 1 86 ? 21.781 2.92 0.964 1 43.88 86 ASP B CA 1
ATOM 2200 C C . ASP B 1 86 ? 20.5 3.555 0.463 1 43.88 86 ASP B C 1
ATOM 2202 O O . ASP B 1 86 ? 20.203 3.52 -0.735 1 43.88 86 ASP B O 1
ATOM 2206 N N . LEU B 1 87 ? 19.453 3.494 1.217 1 49.12 87 LEU B N 1
ATOM 2207 C CA . LEU B 1 87 ? 18.297 4.262 0.763 1 49.12 87 LEU B CA 1
ATOM 2208 C C . LEU B 1 87 ? 18.719 5.355 -0.212 1 49.12 87 LEU B C 1
ATOM 2210 O O . LEU B 1 87 ? 17.891 5.926 -0.913 1 49.12 87 LEU B O 1
ATOM 2214 N N . ASP B 1 88 ? 19.812 6.059 0.04 1 42.38 88 ASP B N 1
ATOM 2215 C CA . ASP B 1 88 ? 20.344 7.09 -0.839 1 42.38 88 ASP B CA 1
ATOM 2216 C C . ASP B 1 88 ? 20.688 6.516 -2.215 1 42.38 88 ASP B C 1
ATOM 2218 O O . ASP B 1 88 ? 20.062 6.875 -3.213 1 42.38 88 ASP B O 1
ATOM 2222 N N . LEU B 1 89 ? 22.125 6.105 -2.525 1 40.47 89 LEU B N 1
ATOM 2223 C CA . LEU B 1 89 ? 22.969 6.426 -3.672 1 40.47 89 LEU B CA 1
ATOM 2224 C C . LEU B 1 89 ? 22.828 5.371 -4.762 1 40.47 89 LEU B C 1
ATOM 2226 O O . LEU B 1 89 ? 23.234 5.594 -5.906 1 40.47 89 LEU B O 1
ATOM 2230 N N . ARG B 1 90 ? 23.094 4.004 -4.441 1 41.66 90 ARG B N 1
ATOM 2231 C CA . ARG B 1 90 ? 23.484 3.33 -5.676 1 41.66 90 ARG B CA 1
ATOM 2232 C C . ARG B 1 90 ? 22.266 3.031 -6.543 1 41.66 90 ARG B C 1
ATOM 2234 O O . ARG B 1 90 ? 21.219 2.613 -6.039 1 41.66 90 ARG B O 1
ATOM 2241 N N . PRO B 1 91 ? 22.234 3.547 -7.656 1 47.34 91 PRO B N 1
ATOM 2242 C CA . PRO B 1 91 ? 21.141 3.342 -8.609 1 47.34 91 PRO B CA 1
ATOM 2243 C C . PRO B 1 91 ? 20.797 1.866 -8.805 1 47.34 91 PRO B C 1
ATOM 2245 O O . PRO B 1 91 ? 21.688 1.035 -8.953 1 47.34 91 PRO B O 1
ATOM 2248 N N . PRO B 1 92 ? 19.766 1.298 -8.133 1 52.84 92 PRO B N 1
ATOM 2249 C CA . PRO B 1 92 ? 19.391 -0.064 -8.523 1 52.84 92 PRO B CA 1
ATOM 2250 C C . PRO B 1 92 ? 19.734 -0.379 -9.977 1 52.84 92 PRO B C 1
ATOM 2252 O O . PRO B 1 92 ? 19.891 0.536 -10.789 1 52.84 92 PRO B O 1
ATOM 2255 N N . PRO B 1 93 ? 20.266 -1.649 -10.188 1 56.69 93 PRO B N 1
ATOM 2256 C CA . PRO B 1 93 ? 20.453 -1.928 -11.617 1 56.69 93 PRO B CA 1
ATOM 2257 C C . PRO B 1 93 ? 19.328 -1.352 -12.477 1 56.69 93 PRO B C 1
ATOM 2259 O O . PRO B 1 93 ? 18.203 -1.237 -12.023 1 56.69 93 PRO B O 1
ATOM 2262 N N . PRO B 1 94 ? 19.75 -0.871 -13.5 1 65.88 94 PRO B N 1
ATOM 2263 C CA . PRO B 1 94 ? 18.75 -0.248 -14.375 1 65.88 94 PRO B CA 1
ATOM 2264 C C . PRO B 1 94 ? 17.594 -1.184 -14.703 1 65.88 94 PRO B C 1
ATOM 2266 O O . PRO B 1 94 ? 17.812 -2.332 -15.102 1 65.88 94 PRO B O 1
ATOM 2269 N N . SER B 1 95 ? 16.484 -0.968 -14.125 1 77.38 95 SER B N 1
ATOM 2270 C CA . SER B 1 95 ? 15.281 -1.727 -14.414 1 77.38 95 SER B CA 1
ATOM 2271 C C . SER B 1 95 ? 14.234 -0.854 -15.109 1 77.38 95 SER B C 1
ATOM 2273 O O . SER B 1 95 ? 14.289 0.374 -15.016 1 77.38 95 SER B O 1
ATOM 2275 N N . GLU B 1 96 ? 13.602 -1.606 -15.992 1 79.69 96 GLU B N 1
ATOM 2276 C CA . GLU B 1 96 ? 12.438 -0.966 -16.594 1 79.69 96 GLU B CA 1
ATOM 2277 C C . GLU B 1 96 ? 11.141 -1.406 -15.914 1 79.69 96 GLU B C 1
ATOM 2279 O O . GLU B 1 96 ? 11.062 -2.518 -15.391 1 79.69 96 GLU B O 1
ATOM 2284 N N . ARG B 1 97 ? 10.273 -0.472 -15.906 1 81.56 97 ARG B N 1
ATOM 2285 C CA . ARG B 1 97 ? 9 -0.776 -15.273 1 81.56 97 ARG B CA 1
ATOM 2286 C C . ARG B 1 97 ? 7.957 -1.198 -16.297 1 81.56 97 ARG B C 1
ATOM 2288 O O . ARG B 1 97 ? 7.891 -0.628 -17.391 1 81.56 97 ARG B O 1
ATOM 2295 N N . PHE B 1 98 ? 7.285 -2.25 -15.961 1 84.12 98 PHE B N 1
ATOM 2296 C CA . PHE B 1 98 ? 6.16 -2.73 -16.75 1 84.12 98 PHE B CA 1
ATOM 2297 C C . PHE B 1 98 ? 4.91 -2.873 -15.891 1 84.12 98 PHE B C 1
ATOM 2299 O O . PHE B 1 98 ? 5.004 -3.156 -14.695 1 84.12 98 PHE B O 1
ATOM 2306 N N . PHE B 1 99 ? 3.816 -2.697 -16.547 1 84.12 99 PHE B N 1
ATOM 2307 C CA . PHE B 1 99 ? 2.535 -2.877 -15.875 1 84.12 99 PHE B CA 1
ATOM 2308 C C . PHE B 1 99 ? 1.771 -4.051 -16.469 1 84.12 99 PHE B C 1
ATOM 2310 O O . PHE B 1 99 ? 1.518 -4.086 -17.672 1 84.12 99 PHE B O 1
ATOM 2317 N N . LEU B 1 100 ? 1.478 -4.91 -15.609 1 86.88 100 LEU B N 1
ATOM 2318 C CA . LEU B 1 100 ? 0.715 -6.094 -16 1 86.88 100 LEU B CA 1
ATOM 2319 C C . LEU B 1 100 ? -0.716 -6.012 -15.477 1 86.88 100 LEU B C 1
ATOM 2321 O O . LEU B 1 100 ? -0.937 -5.844 -14.273 1 86.88 100 LEU B O 1
ATOM 2325 N N . THR B 1 101 ? -1.644 -6.066 -16.391 1 84.69 101 THR B N 1
ATOM 2326 C CA . THR B 1 101 ? -3.055 -6.125 -16.031 1 84.69 101 THR B CA 1
ATOM 2327 C C . THR B 1 101 ? -3.641 -7.496 -16.359 1 84.69 101 THR B C 1
ATOM 2329 O O . THR B 1 101 ? -3.447 -8.016 -17.453 1 84.69 101 THR B O 1
ATOM 2332 N N . VAL B 1 102 ? -4.305 -8.008 -15.391 1 86.75 102 VAL B N 1
ATOM 2333 C CA . VAL B 1 102 ? -4.961 -9.297 -15.547 1 86.75 102 VAL B CA 1
ATOM 2334 C C . VAL B 1 102 ? -6.449 -9.164 -15.219 1 86.75 102 VAL B C 1
ATOM 2336 O O . VAL B 1 102 ? -6.816 -8.625 -14.18 1 86.75 102 VAL B O 1
ATOM 2339 N N . HIS B 1 103 ? -7.254 -9.648 -16.078 1 83.75 103 HIS B N 1
ATOM 2340 C CA . HIS B 1 103 ? -8.703 -9.594 -15.906 1 83.75 103 HIS B CA 1
ATOM 2341 C C . HIS B 1 103 ? -9.352 -10.922 -16.281 1 83.75 103 HIS B C 1
ATOM 2343 O O . HIS B 1 103 ? -8.961 -11.555 -17.266 1 83.75 103 HIS B O 1
ATOM 2349 N N . GLY B 1 104 ? -10.336 -11.312 -15.531 1 85.5 104 GLY B N 1
ATOM 2350 C CA . GLY B 1 104 ? -11.062 -12.531 -15.883 1 85.5 104 GLY B CA 1
ATOM 2351 C C . GLY B 1 104 ? -11.914 -13.062 -14.75 1 85.5 104 GLY B C 1
ATOM 2352 O O . GLY B 1 104 ? -12.156 -12.359 -13.766 1 85.5 104 GLY B O 1
ATOM 2353 N N . ASP B 1 105 ? -12.414 -14.281 -14.992 1 83.56 105 ASP B N 1
ATOM 2354 C CA . ASP B 1 105 ? -13.289 -14.891 -14 1 83.56 105 ASP B CA 1
ATOM 2355 C C . ASP B 1 105 ? -12.531 -15.219 -12.719 1 83.56 105 ASP B C 1
ATOM 2357 O O . ASP B 1 105 ? -11.336 -15.531 -12.758 1 83.56 105 ASP B O 1
ATOM 2361 N N . ASP B 1 106 ? -13.305 -15.055 -11.625 1 78.06 106 ASP B N 1
ATOM 2362 C CA . ASP B 1 106 ? -12.719 -15.359 -10.32 1 78.06 106 ASP B CA 1
ATOM 2363 C C . ASP B 1 106 ? -12.461 -16.859 -10.172 1 78.06 106 ASP B C 1
ATOM 2365 O O . ASP B 1 106 ? -13.398 -17.656 -10.25 1 78.06 106 ASP B O 1
ATOM 2369 N N . THR B 1 107 ? -11.258 -17.234 -10.203 1 78.25 107 THR B N 1
ATOM 2370 C CA . THR B 1 107 ? -10.844 -18.609 -9.883 1 78.25 107 THR B CA 1
ATOM 2371 C C . THR B 1 107 ? -10.016 -18.625 -8.602 1 78.25 107 THR B C 1
ATOM 2373 O O . THR B 1 107 ? -9.086 -17.828 -8.438 1 78.25 107 THR B O 1
ATOM 2376 N N . PRO B 1 108 ? -10.438 -19.547 -7.648 1 81 108 PRO B N 1
ATOM 2377 C CA . PRO B 1 108 ? -9.68 -19.609 -6.398 1 81 108 PRO B CA 1
ATOM 2378 C C . PRO B 1 108 ? -8.18 -19.797 -6.621 1 81 108 PRO B C 1
ATOM 2380 O O . PRO B 1 108 ? -7.773 -20.656 -7.41 1 81 108 PRO B O 1
ATOM 2383 N N . GLY B 1 109 ? -7.375 -18.906 -6.023 1 86.38 109 GLY B N 1
ATOM 2384 C CA . GLY B 1 109 ? -5.93 -19.047 -6.102 1 86.38 109 GLY B CA 1
ATOM 2385 C C . GLY B 1 109 ? -5.312 -18.25 -7.242 1 86.38 109 GLY B C 1
ATOM 2386 O O . GLY B 1 109 ? -4.117 -18.375 -7.52 1 86.38 109 GLY B O 1
ATOM 2387 N N . LEU B 1 110 ? -6.07 -17.422 -7.887 1 87.69 110 LEU B N 1
ATOM 2388 C CA . LEU B 1 110 ? -5.586 -16.719 -9.062 1 87.69 110 LEU B CA 1
ATOM 2389 C C . LEU B 1 110 ? -4.406 -15.82 -8.711 1 87.69 110 LEU B C 1
ATOM 2391 O O . LEU B 1 110 ? -3.408 -15.781 -9.43 1 87.69 110 LEU B O 1
ATOM 2395 N N . ILE B 1 111 ? -4.496 -15.094 -7.633 1 90.44 111 ILE B N 1
ATOM 2396 C CA . ILE B 1 111 ? -3.398 -14.219 -7.227 1 90.44 111 ILE B CA 1
ATOM 2397 C C . ILE B 1 111 ? -2.141 -15.047 -6.98 1 90.44 111 ILE B C 1
ATOM 2399 O O . ILE B 1 111 ? -1.053 -14.688 -7.438 1 90.44 111 ILE B O 1
ATOM 2403 N N . ARG B 1 112 ? -2.287 -16.172 -6.336 1 91.81 112 ARG B N 1
ATOM 2404 C CA . ARG B 1 112 ? -1.169 -17.078 -6.086 1 91.81 112 ARG B CA 1
ATOM 2405 C C . ARG B 1 112 ? -0.557 -17.562 -7.398 1 91.81 112 ARG B C 1
ATOM 2407 O O . ARG B 1 112 ? 0.667 -17.594 -7.547 1 91.81 112 ARG B O 1
ATOM 2414 N N . GLN B 1 113 ? -1.384 -17.938 -8.25 1 89.38 113 GLN B N 1
ATOM 2415 C CA . GLN B 1 113 ? -0.915 -18.484 -9.523 1 89.38 113 GLN B CA 1
ATOM 2416 C C . GLN B 1 113 ? -0.099 -17.453 -10.297 1 89.38 113 GLN B C 1
ATOM 2418 O O . GLN B 1 113 ? 0.996 -17.766 -10.773 1 89.38 113 GLN B O 1
ATOM 2423 N N . VAL B 1 114 ? -0.578 -16.266 -10.391 1 90.56 114 VAL B N 1
ATOM 2424 C CA . VAL B 1 114 ? 0.09 -15.219 -11.164 1 90.56 114 VAL B CA 1
ATOM 2425 C C . VAL B 1 114 ? 1.405 -14.844 -10.484 1 90.56 114 VAL B C 1
ATOM 2427 O O . VAL B 1 114 ? 2.447 -14.766 -11.141 1 90.56 114 VAL B O 1
ATOM 2430 N N . THR B 1 115 ? 1.339 -14.664 -9.18 1 92.5 115 THR B N 1
ATOM 2431 C CA . THR B 1 115 ? 2.549 -14.273 -8.461 1 92.5 115 THR B CA 1
ATOM 2432 C C . THR B 1 115 ? 3.598 -15.383 -8.531 1 92.5 115 THR B C 1
ATOM 2434 O O . THR B 1 115 ? 4.793 -15.102 -8.633 1 92.5 115 THR B O 1
ATOM 2437 N N . SER B 1 116 ? 3.18 -16.625 -8.5 1 92.38 116 SER B N 1
ATOM 2438 C CA . SER B 1 116 ? 4.102 -17.75 -8.602 1 92.38 116 SER B CA 1
ATOM 2439 C C . SER B 1 116 ? 4.77 -17.797 -9.977 1 92.38 116 SER B C 1
ATOM 2441 O O . SER B 1 116 ? 5.969 -18.047 -10.078 1 92.38 116 SER B O 1
ATOM 2443 N N . ARG B 1 117 ? 4.016 -17.562 -10.93 1 90.5 117 ARG B N 1
ATOM 2444 C CA . ARG B 1 117 ? 4.551 -17.578 -12.289 1 90.5 117 ARG B CA 1
ATOM 2445 C C . ARG B 1 117 ? 5.551 -16.438 -12.5 1 90.5 117 ARG B C 1
ATOM 2447 O O . ARG B 1 117 ? 6.59 -16.641 -13.141 1 90.5 117 ARG B O 1
ATOM 2454 N N . LEU B 1 118 ? 5.234 -15.305 -12.016 1 90.5 118 LEU B N 1
ATOM 2455 C CA . LEU B 1 118 ? 6.16 -14.18 -12.109 1 90.5 118 LEU B CA 1
ATOM 2456 C C . LEU B 1 118 ? 7.449 -14.469 -11.344 1 90.5 118 LEU B C 1
ATOM 2458 O O . LEU B 1 118 ? 8.539 -14.164 -11.828 1 90.5 118 LEU B O 1
ATOM 2462 N N . ALA B 1 119 ? 7.281 -15.07 -10.227 1 91.12 119 ALA B N 1
ATOM 2463 C CA . ALA B 1 119 ? 8.445 -15.422 -9.414 1 91.12 119 ALA B CA 1
ATOM 2464 C C . ALA B 1 119 ? 9.32 -16.453 -10.125 1 91.12 119 ALA B C 1
ATOM 2466 O O . ALA B 1 119 ? 10.547 -16.391 -10.039 1 91.12 119 ALA B O 1
ATOM 2467 N N . ALA B 1 120 ? 8.719 -17.375 -10.742 1 88.62 120 ALA B N 1
ATOM 2468 C CA . ALA B 1 120 ? 9.445 -18.406 -11.469 1 88.62 120 ALA B CA 1
ATOM 2469 C C . ALA B 1 120 ? 10.344 -17.797 -12.547 1 88.62 120 ALA B C 1
ATOM 2471 O O . ALA B 1 120 ? 11.383 -18.359 -12.891 1 88.62 120 ALA B O 1
ATOM 2472 N N . GLU B 1 121 ? 9.938 -16.641 -13.039 1 86.5 121 GLU B N 1
ATOM 2473 C CA . GLU B 1 121 ? 10.719 -15.93 -14.055 1 86.5 121 GLU B CA 1
ATOM 2474 C C . GLU B 1 121 ? 11.625 -14.883 -13.422 1 86.5 121 GLU B C 1
ATOM 2476 O O . GLU B 1 121 ? 12.203 -14.047 -14.117 1 86.5 121 GLU B O 1
ATOM 2481 N N . SER B 1 122 ? 11.703 -14.859 -12.117 1 87.19 122 SER B N 1
ATOM 2482 C CA . SER B 1 122 ? 12.547 -13.953 -11.344 1 87.19 122 SER B CA 1
ATOM 2483 C C . SER B 1 122 ? 12.18 -12.5 -11.602 1 87.19 122 SER B C 1
ATOM 2485 O O . SER B 1 122 ? 13.062 -11.641 -11.719 1 87.19 122 SER B O 1
ATOM 2487 N N . ILE B 1 123 ? 10.906 -12.297 -11.789 1 87.06 123 ILE B N 1
ATOM 2488 C CA . ILE B 1 123 ? 10.422 -10.945 -12.008 1 87.06 123 ILE B CA 1
ATOM 2489 C C . ILE B 1 123 ? 10.016 -10.312 -10.68 1 87.06 123 ILE B C 1
ATOM 2491 O O . ILE B 1 123 ? 9.25 -10.906 -9.914 1 87.06 123 ILE B O 1
ATOM 2495 N N . GLU B 1 124 ? 10.477 -9.117 -10.469 1 86.56 124 GLU B N 1
ATOM 2496 C CA . GLU B 1 124 ? 10.172 -8.391 -9.242 1 86.56 124 GLU B CA 1
ATOM 2497 C C . GLU B 1 124 ? 8.828 -7.68 -9.336 1 86.56 124 GLU B C 1
ATOM 2499 O O . GLU B 1 124 ? 8.555 -6.98 -10.312 1 86.56 124 GLU B O 1
ATOM 2504 N N . ILE B 1 125 ? 8.055 -7.949 -8.336 1 90.31 125 ILE B N 1
ATOM 2505 C CA . ILE B 1 125 ? 6.789 -7.23 -8.219 1 90.31 125 ILE B CA 1
ATOM 2506 C C . ILE B 1 125 ? 6.957 -6.039 -7.277 1 90.31 125 ILE B C 1
ATOM 2508 O O . ILE B 1 125 ? 7.16 -6.215 -6.074 1 90.31 125 ILE B O 1
ATOM 2512 N N . ALA B 1 126 ? 6.898 -4.859 -7.828 1 85.31 126 ALA B N 1
ATOM 2513 C CA . ALA B 1 126 ? 7.039 -3.639 -7.039 1 85.31 126 ALA B CA 1
ATOM 2514 C C . ALA B 1 126 ? 5.723 -3.262 -6.367 1 85.31 126 ALA B C 1
ATOM 2516 O O . ALA B 1 126 ? 5.715 -2.74 -5.25 1 85.31 126 ALA B O 1
ATOM 2517 N N . ASP B 1 127 ? 4.664 -3.479 -7.012 1 87.5 127 ASP B N 1
ATOM 2518 C CA . ASP B 1 127 ? 3.334 -3.152 -6.504 1 87.5 127 ASP B CA 1
ATOM 2519 C C . ASP B 1 127 ? 2.289 -4.129 -7.039 1 87.5 127 ASP B C 1
ATOM 2521 O O . ASP B 1 127 ? 2.439 -4.664 -8.141 1 87.5 127 ASP B O 1
ATOM 2525 N N . LEU B 1 128 ? 1.281 -4.328 -6.27 1 90.69 128 LEU B N 1
ATOM 2526 C CA . LEU B 1 128 ? 0.191 -5.223 -6.648 1 90.69 128 LEU B CA 1
ATOM 2527 C C . LEU B 1 128 ? -1.141 -4.715 -6.109 1 90.69 128 LEU B C 1
ATOM 2529 O O . LEU B 1 128 ? -1.221 -4.277 -4.957 1 90.69 128 LEU B O 1
ATOM 2533 N N . PHE B 1 129 ? -2.141 -4.691 -6.945 1 86.69 129 PHE B N 1
ATOM 2534 C CA . PHE B 1 129 ? -3.516 -4.43 -6.539 1 86.69 129 PHE B CA 1
ATOM 2535 C C . PHE B 1 129 ? -4.469 -5.434 -7.18 1 86.69 129 PHE B C 1
ATOM 2537 O O . PHE B 1 129 ? -4.441 -5.637 -8.391 1 86.69 129 PHE B O 1
ATOM 2544 N N . ALA B 1 130 ? -5.18 -6.078 -6.383 1 88.69 130 ALA B N 1
ATOM 2545 C CA . ALA B 1 130 ? -6.164 -7.043 -6.875 1 88.69 130 ALA B CA 1
ATOM 2546 C C . ALA B 1 130 ? -7.52 -6.82 -6.215 1 88.69 130 ALA B C 1
ATOM 2548 O O . ALA B 1 130 ? -7.605 -6.648 -4.996 1 88.69 130 ALA B O 1
ATOM 2549 N N . THR B 1 131 ? -8.539 -6.734 -7.004 1 82.06 131 THR B N 1
ATOM 2550 C CA . THR B 1 131 ? -9.891 -6.574 -6.484 1 82.06 131 THR B CA 1
ATOM 2551 C C . THR B 1 131 ? -10.898 -7.328 -7.348 1 82.06 131 THR B C 1
ATOM 2553 O O . THR B 1 131 ? -10.523 -7.934 -8.359 1 82.06 131 THR B O 1
ATOM 2556 N N . ARG B 1 132 ? -12.07 -7.316 -6.828 1 78.38 132 ARG B N 1
ATOM 2557 C CA . ARG B 1 132 ? -13.188 -7.867 -7.586 1 78.38 132 ARG B CA 1
ATOM 2558 C C . ARG B 1 132 ? -14.289 -6.828 -7.773 1 78.38 132 ARG B C 1
ATOM 2560 O O . ARG B 1 132 ? -14.523 -5.996 -6.891 1 78.38 132 ARG B O 1
ATOM 2567 N N . GLU B 1 133 ? -14.828 -6.832 -8.992 1 65.12 133 GLU B N 1
ATOM 2568 C CA . GLU B 1 133 ? -15.898 -5.875 -9.281 1 65.12 133 GLU B CA 1
ATOM 2569 C C . GLU B 1 133 ? -17.109 -6.109 -8.383 1 65.12 133 GLU B C 1
ATOM 2571 O O . GLU B 1 133 ? -17.75 -5.152 -7.949 1 65.12 133 GLU B O 1
ATOM 2576 N N . ALA B 1 134 ? -17.5 -7.27 -8.258 1 65.12 134 ALA B N 1
ATOM 2577 C CA . ALA B 1 134 ? -18.625 -7.672 -7.414 1 65.12 134 ALA B CA 1
ATOM 2578 C C . ALA B 1 134 ? -18.391 -9.055 -6.805 1 65.12 134 ALA B C 1
ATOM 2580 O O . ALA B 1 134 ? -17.453 -9.75 -7.191 1 65.12 134 ALA B O 1
ATOM 2581 N N . VAL B 1 135 ? -19.141 -9.211 -5.672 1 65.5 135 VAL B N 1
ATOM 2582 C CA . VAL B 1 135 ? -19.047 -10.555 -5.105 1 65.5 135 VAL B CA 1
ATOM 2583 C C . VAL B 1 135 ? -19.328 -11.594 -6.191 1 65.5 135 VAL B C 1
ATOM 2585 O O . VAL B 1 135 ? -20.375 -11.57 -6.832 1 65.5 135 VAL B O 1
ATOM 2588 N N . GLY B 1 136 ? -18.328 -12.398 -6.387 1 69.5 136 GLY B N 1
ATOM 2589 C CA . GLY B 1 136 ? -18.484 -13.438 -7.398 1 69.5 136 GLY B CA 1
ATOM 2590 C C . GLY B 1 136 ? -18.234 -12.93 -8.805 1 69.5 136 GLY B C 1
ATOM 2591 O O . GLY B 1 136 ? -18.406 -13.68 -9.773 1 69.5 136 GLY B O 1
ATOM 2592 N N . GLY B 1 137 ? -17.922 -11.664 -8.867 1 76.88 137 GLY B N 1
ATOM 2593 C CA . GLY B 1 137 ? -17.672 -11.086 -10.18 1 76.88 137 GLY B CA 1
ATOM 2594 C C . GLY B 1 137 ? -16.234 -11.25 -10.641 1 76.88 137 GLY B C 1
ATOM 2595 O O . GLY B 1 137 ? -15.445 -11.938 -9.992 1 76.88 137 GLY B O 1
ATOM 2596 N N . PRO B 1 138 ? -16.031 -10.719 -11.789 1 81.25 138 PRO B N 1
ATOM 2597 C CA . PRO B 1 138 ? -14.695 -10.836 -12.359 1 81.25 138 PRO B CA 1
ATOM 2598 C C . PRO B 1 138 ? -13.625 -10.172 -11.492 1 81.25 138 PRO B C 1
ATOM 2600 O O . PRO B 1 138 ? -13.93 -9.266 -10.719 1 81.25 138 PRO B O 1
ATOM 2603 N N . VAL B 1 139 ? -12.406 -10.727 -11.656 1 83.06 139 VAL B N 1
ATOM 2604 C CA . VAL B 1 139 ? -11.258 -10.219 -10.914 1 83.06 139 VAL B CA 1
ATOM 2605 C C . VAL B 1 139 ? -10.438 -9.289 -11.797 1 83.06 139 VAL B C 1
ATOM 2607 O O . VAL B 1 139 ? -10.289 -9.531 -13 1 83.06 139 VAL B O 1
ATOM 2610 N N . MET B 1 140 ? -9.961 -8.266 -11.195 1 83.75 140 MET B N 1
ATOM 2611 C CA . MET B 1 140 ? -9 -7.363 -11.812 1 83.75 140 MET B CA 1
ATOM 2612 C C . MET B 1 140 ? -7.73 -7.258 -10.969 1 83.75 140 MET B C 1
ATOM 2614 O O . MET B 1 140 ? -7.801 -7.008 -9.766 1 83.75 140 MET B O 1
ATOM 2618 N N . MET B 1 141 ? -6.598 -7.48 -11.672 1 87.56 141 MET B N 1
ATOM 2619 C CA . MET B 1 141 ? -5.309 -7.367 -10.992 1 87.56 141 MET B CA 1
ATOM 2620 C C . MET B 1 141 ? -4.363 -6.457 -11.773 1 87.56 141 MET B C 1
ATOM 2622 O O . MET B 1 141 ? -4.324 -6.508 -13.008 1 87.56 141 MET B O 1
ATOM 2626 N N . ILE B 1 142 ? -3.678 -5.652 -11.055 1 85.62 142 ILE B N 1
ATOM 2627 C CA . ILE B 1 142 ? -2.646 -4.812 -11.656 1 85.62 142 ILE B CA 1
ATOM 2628 C C . ILE B 1 142 ? -1.329 -5.004 -10.906 1 85.62 142 ILE B C 1
ATOM 2630 O O . ILE B 1 142 ? -1.293 -4.949 -9.672 1 85.62 142 ILE B O 1
ATOM 2634 N N . PHE B 1 143 ? -0.286 -5.238 -11.719 1 87.25 143 PHE B N 1
ATOM 2635 C CA . PHE B 1 143 ? 1.057 -5.398 -11.172 1 87.25 143 PHE B CA 1
ATOM 2636 C C . PHE B 1 143 ? 2.01 -4.367 -11.766 1 87.25 143 PHE B C 1
ATOM 2638 O O . PHE B 1 143 ? 1.963 -4.094 -12.969 1 87.25 143 PHE B O 1
ATOM 2645 N N . GLU B 1 144 ? 2.787 -3.779 -10.906 1 85.12 144 GLU B N 1
ATOM 2646 C CA . GLU B 1 144 ? 3.984 -3.086 -11.375 1 85.12 144 GLU B CA 1
ATOM 2647 C C . GLU B 1 144 ? 5.219 -3.973 -11.258 1 85.12 144 GLU B C 1
ATOM 2649 O O . GLU B 1 144 ? 5.578 -4.398 -10.156 1 85.12 144 GLU B O 1
ATOM 2654 N N . LEU B 1 145 ? 5.801 -4.121 -12.367 1 87.38 145 LEU B N 1
ATOM 2655 C CA . LEU B 1 145 ? 6.938 -5.035 -12.43 1 87.38 145 LEU B CA 1
ATOM 2656 C C . LEU B 1 145 ? 8.234 -4.273 -12.68 1 87.38 145 LEU B C 1
ATOM 2658 O O . LEU B 1 145 ? 8.258 -3.314 -13.453 1 87.38 145 LEU B O 1
ATOM 2662 N N . ALA B 1 146 ? 9.234 -4.664 -11.977 1 84.62 146 ALA B N 1
ATOM 2663 C CA . ALA B 1 146 ? 10.594 -4.215 -12.289 1 84.62 146 ALA B CA 1
ATOM 2664 C C . ALA B 1 146 ? 11.352 -5.273 -13.078 1 84.62 146 ALA B C 1
ATOM 2666 O O . ALA B 1 146 ? 11.664 -6.348 -12.547 1 84.62 146 ALA B O 1
ATOM 2667 N N . VAL B 1 147 ? 11.609 -4.918 -14.312 1 84.12 147 VAL B N 1
ATOM 2668 C CA . VAL B 1 147 ? 12.281 -5.855 -15.203 1 84.12 147 VAL B CA 1
ATOM 2669 C C . VAL B 1 147 ? 13.688 -5.344 -15.523 1 84.12 147 VAL B C 1
ATOM 2671 O O . VAL B 1 147 ? 13.852 -4.207 -15.969 1 84.12 147 VAL B O 1
ATOM 2674 N N . PRO B 1 148 ? 14.625 -6.223 -15.273 1 81.94 148 PRO B N 1
ATOM 2675 C CA . PRO B 1 148 ? 15.969 -5.785 -15.648 1 81.94 148 PRO B CA 1
ATOM 2676 C C . PRO B 1 148 ? 16.078 -5.402 -17.125 1 81.94 148 PRO B C 1
ATOM 2678 O O . PRO B 1 148 ? 15.469 -6.047 -17.984 1 81.94 148 PRO B O 1
ATOM 2681 N N . GLU B 1 149 ? 16.75 -4.289 -17.422 1 78.12 149 GLU B N 1
ATOM 2682 C CA . GLU B 1 149 ? 16.859 -3.752 -18.781 1 78.12 149 GLU B CA 1
ATOM 2683 C C . GLU B 1 149 ? 17.359 -4.809 -19.75 1 78.12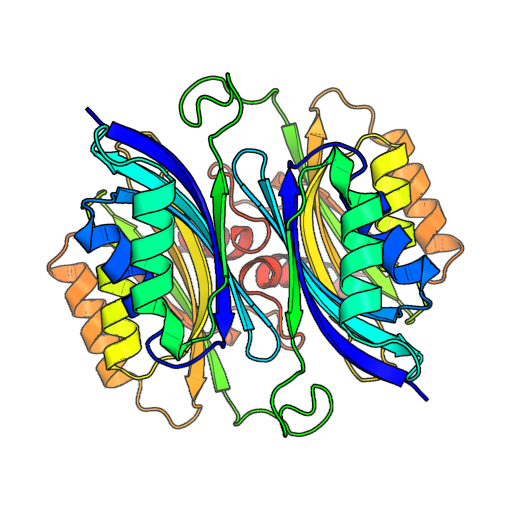 149 GLU B C 1
ATOM 2685 O O . GLU B 1 149 ? 16.922 -4.863 -20.906 1 78.12 149 GLU B O 1
ATOM 2690 N N . GLN B 1 150 ? 18.203 -5.68 -19.375 1 77.25 150 GLN B N 1
ATOM 2691 C CA . GLN B 1 150 ? 18.797 -6.637 -20.312 1 77.25 150 GLN B CA 1
ATOM 2692 C C . GLN B 1 150 ? 18.094 -7.988 -20.234 1 77.25 150 GLN B C 1
ATOM 2694 O O . GLN B 1 150 ? 18.531 -8.961 -20.844 1 77.25 150 GLN B O 1
ATOM 2699 N N . ALA B 1 151 ? 16.953 -7.832 -19.625 1 79.19 151 ALA B N 1
ATOM 2700 C CA . ALA B 1 151 ? 16.266 -9.109 -19.484 1 79.19 151 ALA B CA 1
ATOM 2701 C C . ALA B 1 151 ? 15.539 -9.484 -20.781 1 79.19 151 ALA B C 1
ATOM 2703 O O . ALA B 1 151 ? 15.039 -8.609 -21.5 1 79.19 151 ALA B O 1
ATOM 2704 N N . ASP B 1 152 ? 15.641 -10.742 -21.156 1 83.31 152 ASP B N 1
ATOM 2705 C CA . ASP B 1 152 ? 14.805 -11.289 -22.219 1 83.31 152 ASP B CA 1
ATOM 2706 C C . ASP B 1 152 ? 13.352 -11.422 -21.766 1 83.31 152 ASP B C 1
ATOM 2708 O O . ASP B 1 152 ? 13.047 -12.219 -20.875 1 83.31 152 ASP B O 1
ATOM 2712 N N . LEU B 1 153 ? 12.453 -10.641 -22.453 1 86 153 LEU B N 1
ATOM 2713 C CA . LEU B 1 153 ? 11.055 -10.609 -22.062 1 86 153 LEU B CA 1
ATOM 2714 C C . LEU B 1 153 ? 10.289 -11.773 -22.672 1 86 153 LEU B C 1
ATOM 2716 O O . LEU B 1 153 ? 9.133 -12.016 -22.312 1 86 153 LEU B O 1
ATOM 2720 N N . ALA B 1 154 ? 10.93 -12.453 -23.516 1 88.44 154 ALA B N 1
ATOM 2721 C CA . ALA B 1 154 ? 10.25 -13.516 -24.25 1 88.44 154 ALA B CA 1
ATOM 2722 C C . ALA B 1 154 ? 9.656 -14.555 -23.297 1 88.44 154 ALA B C 1
ATOM 2724 O O . ALA B 1 154 ? 8.484 -14.93 -23.422 1 88.44 154 ALA B O 1
ATOM 2725 N N . PRO B 1 155 ? 10.414 -14.992 -22.375 1 86.56 155 PRO B N 1
ATOM 2726 C CA . PRO B 1 155 ? 9.82 -15.961 -21.438 1 86.56 155 PRO B CA 1
ATOM 2727 C C . PRO B 1 155 ? 8.609 -15.391 -20.688 1 86.56 155 PRO B C 1
ATOM 2729 O O . PRO B 1 155 ? 7.613 -16.094 -20.5 1 86.56 155 PRO B O 1
ATOM 2732 N N . LEU B 1 156 ? 8.727 -14.172 -20.25 1 84.81 156 LEU B N 1
ATOM 2733 C CA . LEU B 1 156 ? 7.621 -13.516 -19.562 1 84.81 156 LEU B CA 1
ATOM 2734 C C . LEU B 1 156 ? 6.406 -13.406 -20.469 1 84.81 156 LEU B C 1
ATOM 2736 O O . LEU B 1 156 ? 5.289 -13.734 -20.062 1 84.81 156 LEU B O 1
ATOM 2740 N N . ARG B 1 157 ? 6.625 -13.039 -21.656 1 87.06 157 ARG B N 1
ATOM 2741 C CA . ARG B 1 157 ? 5.535 -12.898 -22.609 1 87.06 157 ARG B CA 1
ATOM 2742 C C . ARG B 1 157 ? 4.883 -14.242 -22.906 1 87.06 157 ARG B C 1
ATOM 2744 O O . ARG B 1 157 ? 3.662 -14.336 -23.031 1 87.06 157 ARG B O 1
ATOM 2751 N N . GLY B 1 158 ? 5.727 -15.141 -23.047 1 86.88 158 GLY B N 1
ATOM 2752 C CA . GLY B 1 158 ? 5.195 -16.484 -23.234 1 86.88 158 GLY B CA 1
ATOM 2753 C C . GLY B 1 158 ? 4.309 -16.938 -22.078 1 86.88 158 GLY B C 1
ATOM 2754 O O . GLY B 1 158 ? 3.242 -17.516 -22.312 1 86.88 158 GLY B O 1
ATOM 2755 N N . GLU B 1 159 ? 4.754 -16.688 -20.906 1 84.81 159 GLU B N 1
ATOM 2756 C CA . GLU B 1 159 ? 3.975 -17.031 -19.719 1 84.81 159 GLU B CA 1
ATOM 2757 C C . GLU B 1 159 ? 2.645 -16.281 -19.703 1 84.81 159 GLU B C 1
ATOM 2759 O O . GLU B 1 159 ? 1.603 -16.859 -19.391 1 84.81 159 GLU B O 1
ATOM 2764 N N . LEU B 1 160 ? 2.664 -15.039 -20 1 84.56 160 LEU B N 1
ATOM 2765 C CA . LEU B 1 160 ? 1.469 -14.203 -20.016 1 84.56 160 LEU B CA 1
ATOM 2766 C C . LEU B 1 160 ? 0.488 -14.68 -21.078 1 84.56 160 LEU B C 1
ATOM 2768 O O . LEU B 1 160 ? -0.725 -14.68 -20.859 1 84.56 160 LEU B O 1
ATOM 2772 N N . GLU B 1 161 ? 1.025 -15.039 -22.188 1 85.5 161 GLU B N 1
ATOM 2773 C CA . GLU B 1 161 ? 0.194 -15.602 -23.25 1 85.5 161 GLU B CA 1
ATOM 2774 C C . GLU B 1 161 ? -0.5 -16.875 -22.797 1 85.5 161 GLU B C 1
ATOM 2776 O O . GLU B 1 161 ? -1.675 -17.094 -23.094 1 85.5 161 GLU B O 1
ATOM 2781 N N . SER B 1 162 ? 0.219 -17.625 -22.156 1 87.94 162 SER B N 1
ATOM 2782 C CA . SER B 1 162 ? -0.338 -18.875 -21.641 1 87.94 162 SER B CA 1
ATOM 2783 C C . SER B 1 162 ? -1.471 -18.609 -20.656 1 87.94 162 SER B C 1
ATOM 2785 O O . SER B 1 162 ? -2.494 -19.297 -20.688 1 87.94 162 SER B O 1
ATOM 2787 N N . MET B 1 163 ? -1.291 -17.656 -19.766 1 82.5 163 MET B N 1
ATOM 2788 C CA . MET B 1 163 ? -2.328 -17.281 -18.828 1 82.5 163 MET B CA 1
ATOM 2789 C C . MET B 1 163 ? -3.586 -16.812 -19.547 1 82.5 163 MET B C 1
ATOM 2791 O O . MET B 1 163 ? -4.699 -17.125 -19.125 1 82.5 163 MET B O 1
ATOM 2795 N N . GLY B 1 164 ? -3.48 -16.047 -20.547 1 82.06 164 GLY B N 1
ATOM 2796 C CA . GLY B 1 164 ? -4.594 -15.523 -21.312 1 82.06 164 GLY B CA 1
ATOM 2797 C C . GLY B 1 164 ? -5.316 -16.594 -22.109 1 82.06 164 GLY B C 1
ATOM 2798 O O . GLY B 1 164 ? -6.547 -16.672 -22.078 1 82.06 164 GLY B O 1
ATOM 2799 N N . ASN B 1 165 ? -4.691 -17.391 -22.812 1 78.69 165 ASN B N 1
ATOM 2800 C CA . ASN B 1 165 ? -5.246 -18.344 -23.75 1 78.69 165 ASN B CA 1
ATOM 2801 C C . ASN B 1 165 ? -5.875 -19.531 -23.031 1 78.69 165 ASN B C 1
ATOM 2803 O O . ASN B 1 165 ? -6.941 -20.016 -23.422 1 78.69 165 ASN B O 1
ATOM 2807 N N . HIS B 1 166 ? -5.348 -19.875 -21.906 1 74 166 HIS B N 1
ATOM 2808 C CA . HIS B 1 166 ? -5.746 -21.156 -21.312 1 74 166 HIS B CA 1
ATOM 2809 C C . HIS B 1 166 ? -6.602 -20.938 -20.062 1 74 166 HIS B C 1
ATOM 2811 O O . HIS B 1 166 ? -7.418 -21.781 -19.703 1 74 166 HIS B O 1
ATOM 2817 N N . ASP B 1 167 ? -6.602 -19.812 -19.469 1 76.75 167 ASP B N 1
ATOM 2818 C CA . ASP B 1 167 ? -7.242 -19.641 -18.172 1 76.75 167 ASP B CA 1
ATOM 2819 C C . ASP B 1 167 ? -8.414 -18.672 -18.25 1 76.75 167 ASP B C 1
ATOM 2821 O O . ASP B 1 167 ? -9.062 -18.375 -17.234 1 76.75 167 ASP B O 1
ATOM 2825 N N . GLY B 1 168 ? -8.688 -18.312 -19.5 1 81.94 168 GLY B N 1
ATOM 2826 C CA . GLY B 1 168 ? -9.812 -17.406 -19.672 1 81.94 168 GLY B CA 1
ATOM 2827 C C . GLY B 1 168 ? -9.555 -16.016 -19.094 1 81.94 168 GLY B C 1
ATOM 2828 O O . GLY B 1 168 ? -10.492 -15.32 -18.719 1 81.94 168 GLY B O 1
ATOM 2829 N N . LEU B 1 169 ? -8.266 -15.703 -19.047 1 88 169 LEU B N 1
ATOM 2830 C CA . LEU B 1 169 ? -7.875 -14.398 -18.531 1 88 169 LEU B CA 1
ATOM 2831 C C . LEU B 1 169 ? -7.484 -13.461 -19.656 1 88 169 LEU B C 1
ATOM 2833 O O . LEU B 1 169 ? -7.004 -13.906 -20.703 1 88 169 LEU B O 1
ATOM 2837 N N . THR B 1 170 ? -7.895 -12.234 -19.562 1 87.62 170 THR B N 1
ATOM 2838 C CA . THR B 1 170 ? -7.312 -11.18 -20.375 1 87.62 170 THR B CA 1
ATOM 2839 C C . THR B 1 170 ? -6.086 -10.586 -19.703 1 87.62 170 THR B C 1
ATOM 2841 O O . THR B 1 170 ? -6.152 -10.148 -18.547 1 87.62 170 THR B O 1
ATOM 2844 N N . VAL B 1 171 ? -4.953 -10.641 -20.453 1 89.25 171 VAL B N 1
ATOM 2845 C CA . VAL B 1 171 ? -3.68 -10.219 -19.875 1 89.25 171 VAL B CA 1
ATOM 2846 C C . VAL B 1 171 ? -3.043 -9.148 -20.766 1 89.25 171 VAL B C 1
ATOM 2848 O O . VAL B 1 171 ? -2.951 -9.32 -21.984 1 89.25 171 VAL B O 1
ATOM 2851 N N . GLU B 1 172 ? -2.615 -8.094 -20.141 1 83.44 172 GLU B N 1
ATOM 2852 C CA . GLU B 1 172 ? -1.964 -7.004 -20.859 1 83.44 172 GLU B CA 1
ATOM 2853 C C . GLU B 1 172 ? -0.684 -6.566 -20.156 1 83.44 172 GLU B C 1
ATOM 2855 O O . GLU B 1 172 ? -0.675 -6.359 -18.938 1 83.44 172 GLU B O 1
ATOM 2860 N N . LEU B 1 173 ? 0.358 -6.488 -20.953 1 85.62 173 LEU B N 1
ATOM 2861 C CA . LEU B 1 173 ? 1.636 -5.984 -20.453 1 85.62 173 LEU B CA 1
ATOM 2862 C C . LEU B 1 173 ? 1.994 -4.66 -21.125 1 85.62 173 LEU B C 1
ATOM 2864 O O . LEU B 1 173 ? 2.045 -4.578 -22.359 1 85.62 173 LEU B O 1
ATOM 2868 N N . GLN B 1 174 ? 2.211 -3.701 -20.312 1 78.38 174 GLN B N 1
ATOM 2869 C CA . GLN B 1 174 ? 2.521 -2.379 -20.844 1 78.38 174 GLN B CA 1
ATOM 2870 C C . GLN B 1 174 ? 3.809 -1.829 -20.234 1 78.38 174 GLN B C 1
ATOM 2872 O O . GLN B 1 174 ? 4.039 -1.971 -19.031 1 78.38 174 GLN B O 1
ATOM 2877 N N . HIS B 1 175 ? 4.633 -1.333 -21.156 1 77.88 175 HIS B N 1
ATOM 2878 C CA . HIS B 1 175 ? 5.828 -0.641 -20.688 1 77.88 175 HIS B CA 1
ATOM 2879 C C . HIS B 1 175 ? 5.477 0.705 -20.062 1 77.88 175 HIS B C 1
ATOM 2881 O O . HIS B 1 175 ? 4.508 1.349 -20.469 1 77.88 175 HIS B O 1
ATOM 2887 N N . GLU B 1 176 ? 6.371 1.154 -19.109 1 69.12 176 GLU B N 1
ATOM 2888 C CA . GLU B 1 176 ? 6.125 2.404 -18.391 1 69.12 176 GLU B CA 1
ATOM 2889 C C . GLU B 1 176 ? 6.102 3.592 -19.359 1 69.12 176 GLU B C 1
ATOM 2891 O O . GLU B 1 176 ? 5.43 4.59 -19.094 1 69.12 176 GLU B O 1
ATOM 2896 N N . SER B 1 177 ? 7.035 3.48 -20.391 1 62.25 177 SER B N 1
ATOM 2897 C CA . SER B 1 177 ? 7.145 4.574 -21.344 1 62.25 177 SER B CA 1
ATOM 2898 C C . SER B 1 177 ? 5.781 4.934 -21.938 1 62.25 177 SER B C 1
ATOM 2900 O O . SER B 1 177 ? 5.578 6.051 -22.406 1 62.25 177 SER B O 1
ATOM 2902 N N . LEU B 1 178 ? 5.043 3.994 -22 1 53.44 178 LEU B N 1
ATOM 2903 C CA . LEU B 1 178 ? 3.705 4.27 -22.516 1 53.44 178 LEU B CA 1
ATOM 2904 C C . LEU B 1 178 ? 2.881 5.047 -21.5 1 53.44 178 LEU B C 1
ATOM 2906 O O . LEU B 1 178 ? 1.826 5.594 -21.844 1 53.44 178 LEU B O 1
ATOM 2910 N N . PHE B 1 179 ? 3.723 5.012 -20.344 1 47.22 179 PHE B N 1
ATOM 2911 C CA . PHE B 1 179 ? 3.127 5.797 -19.281 1 47.22 179 PHE B CA 1
ATOM 2912 C C . PHE B 1 179 ? 3.926 7.074 -19.031 1 47.22 179 PHE B C 1
ATOM 2914 O O . PHE B 1 179 ? 5.156 7.051 -19.031 1 47.22 179 PHE B O 1
ATOM 2921 N N . THR B 1 180 ? 3.822 7.973 -19.875 1 42.16 180 THR B N 1
ATOM 2922 C CA . THR B 1 180 ? 4.598 9.203 -19.938 1 42.16 180 THR B CA 1
ATOM 2923 C C . THR B 1 180 ? 5.012 9.664 -18.547 1 42.16 180 THR B C 1
ATOM 2925 O O . THR B 1 180 ? 5.547 10.758 -18.375 1 42.16 180 THR B O 1
ATOM 2928 N N . ILE B 1 181 ? 4.691 9.156 -17.562 1 37.88 181 ILE B N 1
ATOM 2929 C CA . ILE B 1 181 ? 5.223 9.867 -16.406 1 37.88 181 ILE B CA 1
ATOM 2930 C C . ILE B 1 181 ? 6.652 9.406 -16.125 1 37.88 181 ILE B C 1
ATOM 2932 O O . ILE B 1 181 ? 6.867 8.25 -15.742 1 37.88 181 ILE B O 1
ATOM 2936 N N . LYS B 1 182 ? 7.66 9.828 -16.922 1 36.03 182 LYS B N 1
ATOM 2937 C CA . LYS B 1 182 ? 9.062 9.414 -16.875 1 36.03 182 LYS B CA 1
ATOM 2938 C C . LYS B 1 182 ? 9.562 9.328 -15.438 1 36.03 182 LYS B C 1
ATOM 2940 O O . LYS B 1 182 ? 10.477 8.555 -15.141 1 36.03 182 LYS B O 1
ATOM 2945 N N . ASP B 1 183 ? 9.781 10.359 -14.758 1 37.78 183 ASP B N 1
ATOM 2946 C CA . ASP B 1 183 ? 10.914 10.523 -13.852 1 37.78 183 ASP B CA 1
ATOM 2947 C C . ASP B 1 183 ? 10.609 9.93 -12.477 1 37.78 183 ASP B C 1
ATOM 2949 O O . ASP B 1 183 ? 11.469 9.93 -11.594 1 37.78 183 ASP B O 1
ATOM 2953 N N . VAL B 1 184 ? 9.484 10.047 -11.969 1 36.66 184 VAL B N 1
ATOM 2954 C CA . VAL B 1 184 ? 9.539 9.781 -10.531 1 36.66 184 VAL B CA 1
ATOM 2955 C C . VAL B 1 184 ? 8.992 8.391 -10.242 1 36.66 184 VAL B C 1
ATOM 2957 O O . VAL B 1 184 ? 7.938 8.008 -10.75 1 36.66 184 VAL B O 1
ATOM 2960 N N . PRO B 1 185 ? 9.977 7.547 -9.875 1 40.5 185 PRO B N 1
ATOM 2961 C CA . PRO B 1 185 ? 9.547 6.23 -9.398 1 40.5 185 PRO B CA 1
ATOM 2962 C C . PRO B 1 185 ? 8.258 6.293 -8.578 1 40.5 185 PRO B C 1
ATOM 2964 O O . PRO B 1 185 ? 8.164 7.086 -7.637 1 40.5 185 PRO B O 1
ATOM 2967 N N . HIS B 1 186 ? 7.18 6.219 -9.195 1 44.31 186 HIS B N 1
ATOM 2968 C CA . HIS B 1 186 ? 5.898 6.344 -8.508 1 44.31 186 HIS B CA 1
ATOM 2969 C C . HIS B 1 186 ? 5.281 4.977 -8.242 1 44.31 186 HIS B C 1
ATOM 2971 O O . HIS B 1 186 ? 5.535 4.02 -8.977 1 44.31 186 HIS B O 1
ATOM 2977 N N . PRO B 1 187 ? 5.012 4.805 -7.051 1 44.56 187 PRO B N 1
ATOM 2978 C CA . PRO B 1 187 ? 4.246 3.568 -6.887 1 44.56 187 PRO B CA 1
ATOM 2979 C C . PRO B 1 187 ? 3.172 3.391 -7.957 1 44.56 187 PRO B C 1
ATOM 2981 O O . PRO B 1 187 ? 2.59 4.375 -8.422 1 44.56 187 PRO B O 1
ATOM 2984 N N . VAL B 1 188 ? 3.268 2.271 -8.609 1 47.88 188 VAL B N 1
ATOM 2985 C CA . VAL B 1 188 ? 2.377 1.946 -9.719 1 47.88 188 VAL B CA 1
ATOM 2986 C C . VAL B 1 188 ? 0.995 2.543 -9.461 1 47.88 188 VAL B C 1
ATOM 2988 O O . VAL B 1 188 ? 0.329 3.004 -10.391 1 47.88 188 VAL B O 1
ATOM 2991 N N . ARG B 1 189 ? 0.674 2.625 -8.211 1 44.81 189 ARG B N 1
ATOM 2992 C CA . ARG B 1 189 ? -0.642 3.115 -7.809 1 44.81 189 ARG B CA 1
ATOM 2993 C C . ARG B 1 189 ? -0.804 4.59 -8.156 1 44.81 189 ARG B C 1
ATOM 2995 O O . ARG B 1 189 ? -1.921 5.062 -8.391 1 44.81 189 ARG B O 1
ATOM 3002 N N . LEU B 1 190 ? 0.393 5.316 -8.203 1 48.09 190 LEU B N 1
ATOM 3003 C CA . LEU B 1 190 ? 0.354 6.766 -8.383 1 48.09 190 LEU B CA 1
ATOM 3004 C C . LEU B 1 190 ? 0.789 7.148 -9.797 1 48.09 190 LEU B C 1
ATOM 3006 O O . LEU B 1 190 ? 0.687 8.312 -10.18 1 48.09 190 LEU B O 1
ATOM 3010 N N . ALA B 1 191 ? 1.361 6.465 -10.414 1 43.88 191 ALA B N 1
ATOM 3011 C CA . ALA B 1 191 ? 1.985 6.82 -11.688 1 43.88 191 ALA B CA 1
ATOM 3012 C C . ALA B 1 191 ? 1.008 7.566 -12.586 1 43.88 191 ALA B C 1
ATOM 3014 O O . ALA B 1 191 ? 1.39 8.516 -13.273 1 43.88 191 ALA B O 1
ATOM 3015 N N . ASN B 1 192 ? -0.114 7.113 -12.664 1 42.53 192 ASN B N 1
ATOM 3016 C CA . ASN B 1 192 ? -0.983 7.781 -13.625 1 42.53 192 ASN B CA 1
ATOM 3017 C C . ASN B 1 192 ? -1.341 9.195 -13.18 1 42.53 192 ASN B C 1
ATOM 3019 O O . ASN B 1 192 ? -1.545 10.078 -14.008 1 42.53 192 ASN B O 1
ATOM 3023 N N . VAL B 1 193 ? -1.522 9.344 -11.914 1 41.81 193 VAL B N 1
ATOM 3024 C CA . VAL B 1 193 ? -1.816 10.695 -11.445 1 41.81 193 VAL B CA 1
ATOM 3025 C C . VAL B 1 193 ? -0.74 11.656 -11.945 1 41.81 193 VAL B C 1
ATOM 3027 O O . VAL B 1 193 ? -1.043 12.781 -12.344 1 41.81 193 VAL B O 1
ATOM 3030 N N . MET B 1 194 ? 0.388 11.188 -11.883 1 45.12 194 MET B N 1
ATOM 3031 C CA . MET B 1 194 ? 1.48 12.094 -12.227 1 45.12 194 MET B CA 1
ATOM 3032 C C . MET B 1 194 ? 1.477 12.414 -13.719 1 45.12 194 MET B C 1
ATOM 3034 O O . MET B 1 194 ? 1.949 13.469 -14.133 1 45.12 194 MET B O 1
ATOM 3038 N N . ARG B 1 195 ? 1.023 11.422 -14.383 1 40.78 195 ARG B N 1
ATOM 3039 C CA . ARG B 1 195 ? 0.935 11.719 -15.812 1 40.78 195 ARG B CA 1
ATOM 3040 C C . ARG B 1 195 ? 0.038 12.922 -16.062 1 40.78 195 ARG B C 1
ATOM 3042 O O . ARG B 1 195 ? 0.348 13.766 -16.906 1 40.78 195 ARG B O 1
ATOM 3049 N N . THR B 1 196 ? -0.954 12.875 -15.406 1 37.81 196 THR B N 1
ATOM 3050 C CA . THR B 1 196 ? -1.86 13.984 -15.664 1 37.81 196 THR B CA 1
ATOM 3051 C C . THR B 1 196 ? -1.319 15.281 -15.055 1 37.81 196 THR B C 1
ATOM 3053 O O . THR B 1 196 ? -1.482 16.359 -15.633 1 37.81 196 THR B O 1
ATOM 3056 N N . ALA B 1 197 ? -0.694 15.102 -13.953 1 41.16 197 ALA B N 1
ATOM 3057 C CA . ALA B 1 197 ? -0.121 16.328 -13.398 1 41.16 197 ALA B CA 1
ATOM 3058 C C . ALA B 1 197 ? 0.932 16.906 -14.336 1 41.16 197 ALA B C 1
ATOM 3060 O O . ALA B 1 197 ? 1.084 18.141 -14.43 1 41.16 197 ALA B O 1
ATOM 3061 N N . SER B 1 198 ? 1.682 16.078 -14.906 1 38.19 198 SER B N 1
ATOM 3062 C CA . SER B 1 198 ? 2.674 16.594 -15.844 1 38.19 198 SER B CA 1
ATOM 3063 C C . SER B 1 198 ? 2.008 17.219 -17.078 1 38.19 198 SER B C 1
ATOM 3065 O O . SER B 1 198 ? 2.521 18.172 -17.641 1 38.19 198 SER B O 1
ATOM 3067 N N . LEU B 1 199 ? 0.986 16.641 -17.516 1 38.44 199 LEU B N 1
ATOM 3068 C CA . LEU B 1 199 ? 0.374 17.203 -18.703 1 38.44 199 LEU B CA 1
ATOM 3069 C C . LEU B 1 199 ? -0.278 18.547 -18.391 1 38.44 199 LEU B C 1
ATOM 3071 O O . LEU B 1 199 ? -0.344 19.438 -19.25 1 38.44 199 LEU B O 1
ATOM 3075 N N . GLY B 1 200 ? -0.775 18.609 -17.234 1 35.72 200 GLY B N 1
ATOM 3076 C CA . GLY B 1 200 ? -1.345 19.906 -16.938 1 35.72 200 GLY B CA 1
ATOM 3077 C C . GLY B 1 200 ? -0.297 21 -16.75 1 35.72 200 GLY B C 1
ATOM 3078 O O . GLY B 1 200 ? -0.631 22.172 -16.594 1 35.72 200 GLY B O 1
ATOM 3079 N N . ALA B 1 201 ? 0.906 20.578 -16.406 1 37.19 201 ALA B N 1
ATOM 3080 C CA . ALA B 1 201 ? 1.91 21.641 -16.281 1 37.19 201 ALA B CA 1
ATOM 3081 C C . ALA B 1 201 ? 2.316 22.156 -17.656 1 37.19 201 ALA B C 1
ATOM 3083 O O . ALA B 1 201 ? 2.906 23.234 -17.781 1 37.19 201 ALA B O 1
ATOM 3084 N N . SER B 1 202 ? 2.268 21.359 -18.594 1 32.75 202 SER B N 1
ATOM 3085 C CA . SER B 1 202 ? 2.732 21.906 -19.859 1 32.75 202 SER B CA 1
ATOM 3086 C C . SER B 1 202 ? 1.777 22.969 -20.391 1 32.75 202 SER B C 1
ATOM 3088 O O . SER B 1 202 ? 2.074 23.641 -21.375 1 32.75 202 SER B O 1
ATOM 3090 N N . GLU B 1 203 ? 0.569 22.922 -19.953 1 32.12 203 GLU B N 1
ATOM 3091 C CA . GLU B 1 203 ? -0.24 23.906 -20.672 1 32.12 203 GLU B CA 1
ATOM 3092 C C . GLU B 1 203 ? -0.248 25.25 -19.969 1 32.12 203 GLU B C 1
ATOM 3094 O O . GLU B 1 203 ? -0.915 26.188 -20.406 1 32.12 203 GLU B O 1
ATOM 3099 N N . HIS B 1 204 ? 0.369 25.406 -18.812 1 29.38 204 HIS B N 1
ATOM 3100 C CA . HIS B 1 204 ? 0.46 26.844 -18.578 1 29.38 204 HIS B CA 1
ATOM 3101 C C . HIS B 1 204 ? 1.818 27.391 -19 1 29.38 204 HIS B C 1
ATOM 3103 O O . HIS B 1 204 ? 2.846 26.734 -18.797 1 29.38 204 HIS B O 1
#

Sequence (408 aa):
MTRRYLLSIVANKRIGVLPAITGAIHELGGDMQEASQTSMHGVLSMVLVADFPEHFESQVIIDHISGVARPFEAAVTVRLPNPGDDLDLRPPPPSERFFLTVHGDDTPGLIRQVTSRLAAESIEIADLFATREAVGGPVMMIFELAVPEQADLAPLRGELESMGNHDGLTVELQHESLFTIKDVPHPVRLANVMRTASLGASEHMTRRYLLSIVANKRIGVLPAITGAIHELGGDMQEASQTSMHGVLSMVLVADFPEHFESQVIIDHISGVARPFEAAVTVRLPNPGDDLDLRPPPPSERFFLTVHGDDTPGLIRQVTSRLAAESIEIADLFATREAVGGPVMMIFELAVPEQADLAPLRGELESMGNHDGLTVELQHESLFTIKDVPHPVRLANVMRTASLGASEH

Secondary structure (DSSP, 8-state):
-EEEEEEEEEEE--TTHHHHHHHHHHHTT-EEEEEEEEEETTEEEEEEEEEEETT--HHHHHHHHHHHTGGGT-EEEEE---TT--SSSS--S-EEEEEEEEEE---TTHHHHHHHHHHHTT-EEEEEEEEESSTT--EEEEEEEEEETT---HHHHHHHHHHHHHHSEEEEEEEGGGS---SS---TTTHHHHHHHHHHHHT-/-EEEEEEEEEEE--TTHHHHHHHHHHHTT-EEEEEEEEEETTEEEEEEEEEEETT--HHHHHHHHHHHTGGGT-EEEEE---TT--SSSS--S-EEEEEEEEEE---TTHHHHHHHHHHHTT-EEEEEEEEESSTT--EEEEEEEEEETT---HHHHHHHHHHHHHHSEEEEEEEGGGS---SS---HHHHHHHHHHHHHHTT-

pLDDT: mean 79.48, std 19.22, range [29.38, 98.44]

Foldseek 3Di:
DWAKKKKKKKFFADPCLVVLLVVLCVVQVKDWDDKDWDDDPRMIIMITMIIGHPVDDPVNSQVSSCVSNVVGVMDMDMDHDPDPCPVPDDDPQDWWKKKKKKKFFDDPCPVVVVVVLCVVLVKDWPDKDKDAPDDRHMIMMMTIITGHPPDDCVSVVVVQVCCVPPVVMDMDMGTCVVQVPPDDPDDPVCSNVSVVVVVVVVVD/DWAKKKKKKKFFADPCLVVLLVVLCVVQVKDWDDKDWDDDPRMIIMITMIIGHPVDDPVNSQVSSCVSNVVGVMDMDMDHDPDVVP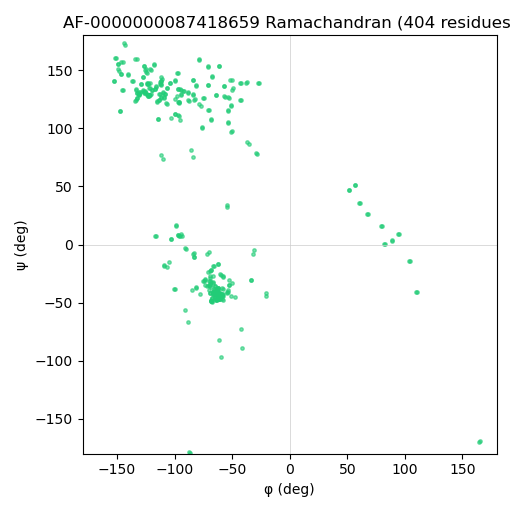CDDDDPQDWWKKKKKKKFFDDPCPVVVVVVLCVVLVKDWPDKDKDAPDDRHMIMMMTIITGHPPDDCVSVVVVQVCCVPPVVMDMDMGTCVVQVPPDDPDDPVCSNVSSVVVVVVVVD

Organism: NCBI:txid2527985

Nearest PDB structures (foldseek):
  1u8s-assembly1_A  TM=7.224E-01  e=1.985E-10  Vibrio cholerae
  3ibw-assembly1_B  TM=7.638E-01  e=8.978E-04  Chlorobaculum tepidum
  6wo1-assembly1_B  TM=4.115E-01  e=2.853E-04  Saccharomyces cerevisiae
  7am0-assembly1_A  TM=5.810E-01  e=1.834E-02  Komagataeibacter europaeus
  6vh5-assembly1_C  TM=3.871E-01  e=4.533E-02  Brucella abortus 2308

Radius of gyration: 20.26 Å; Cα contacts (8 Å, |Δi|>4): 790; chains: 2; bounding box: 48×55×53 Å

InterPro domains:
  IPR002912 ACT domain [PS51671] (6-83)
  IPR002912 ACT domain [PS51671] (99-174)
  IPR045865 ACT-like domain [SSF55021] (2-80)
  IPR045865 ACT-like domain [SSF55021] (96-178)
  IPR050990 UPF0237/Glycine cleavage system regulator [PTHR34875] (3-180)

Solvent-accessible surface area (backbone atoms only — not comparable to full-atom values): 21448 Å² total; per-residue (Å²): 116,67,39,68,34,34,39,37,38,35,28,47,55,51,94,53,46,63,31,42,50,42,43,43,41,42,76,63,55,32,35,76,55,31,37,41,33,44,56,57,82,55,30,29,40,34,42,33,34,30,34,25,46,59,84,63,50,69,65,56,55,43,51,49,40,38,60,68,30,44,91,35,63,41,48,70,47,78,42,68,55,53,92,78,54,45,87,83,69,71,72,66,76,6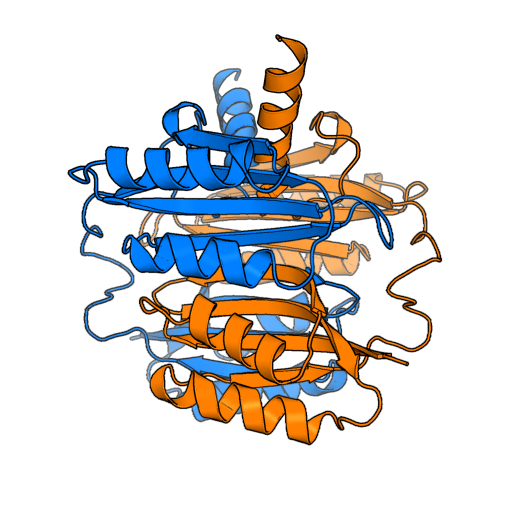8,54,39,49,31,37,38,36,39,34,29,71,69,49,89,54,49,69,34,53,54,43,38,55,38,38,75,67,72,45,43,71,48,27,38,39,34,40,50,82,39,94,90,30,46,30,43,35,41,33,24,30,46,37,53,67,85,54,75,57,60,63,56,50,51,51,47,48,49,46,24,74,72,66,62,26,49,62,45,80,39,58,41,76,84,38,70,45,76,79,65,92,43,58,57,19,42,35,39,59,46,32,51,52,52,54,60,51,67,72,103,115,66,38,68,35,35,38,38,40,36,27,46,54,51,95,52,46,63,31,44,50,41,43,42,41,41,74,63,56,32,36,75,54,32,36,39,32,44,55,57,84,54,31,29,40,35,41,33,34,30,34,25,46,58,83,61,51,70,64,57,55,44,51,49,41,38,59,67,30,44,92,34,63,41,50,68,46,77,41,69,54,53,92,78,52,47,85,80,72,73,73,68,75,70,55,40,49,33,37,36,37,39,34,28,70,68,50,89,52,51,68,33,50,54,43,37,54,39,39,76,68,71,46,43,74,47,23,39,40,34,39,50,81,40,95,90,30,44,31,42,33,41,33,25,30,45,37,53,67,85,53,76,57,62,64,57,50,51,52,48,48,48,46,25,75,71,66,61,27,49,62,43,80,39,56,40,76,81,38,71,46,77,79,62,93,43,59,54,27,40,35,38,57,47,33,51,54,53,56,60,53,68,71,104